Protein AF-A0AA86IWT5-F1 (afdb_monomer_lite)

Foldseek 3Di:
DPPVVVLLVVLVVQCVLQVDDSVCSNVVVGDDFPFDQPVVLQQAQQLVNDGAPRSLLRLQLRCLLVVPVVSVVPSLLVCLVVLSNLSSLLLVPLLDPVNLCVLVDPPADPLSNVLSVLSVVCRVVVHNPVSSVSSVPDDSVSSSSSSVRSSVVSNVVSDDPVVVVLVVVVPADDDDDDDDDDDDDDDDDDDWPDDAQDAQGFPTTDHHAQETERAFQLCVQVDPPSVVNVVVVVQVQQQDPPRPRFDAQLQPRDTRNRNPANYKYWEWEFDDDPPDPTDIDIHIHGPVRDHHFYHYQQRSQVSNVVSVHDDDPVSHDDPDPPPPDQFDAKDWAWADDPPDQTEIEIEGRDFQPRHLSRVLRVCSRVNFHQDQPVPDDFAEDAQWEFEDDPFFTAFIAGHPPGGPDGDPDTHGDDPVNVVSCVVVQKHKYKYFGNPQFPSVVRVVRPSDCVSVNVCSVVSGMTIHIHGYHD

Sequence (470 aa):
MVKRQRKKSRDRRRAENTGVARVTAATGTVHQHPMFDLSVLAGLPYAAGRPVNVGLAERMVAACRAGCERCQETVPLQVVADRPTLAALAGAVYGLSLNAGAVQSPRVSGATRSWVPLAQAARESGDGAVALAAVEALSDEDAAALLDDVLDHWAAAGASADEIAALVRAVLPPEEEPAPGTEKSGGRKEAPEGPRVAQGEAYRPVGGGLIAFPVAWGARELLSTGEIAALVRHAEKSGGPGAPDPLICHLCDGPVDIEREVEVHLGLVLLQPQGEEETLMPVWTHERCGHTRVWSWSQLTEERHRRGLPVSPADLPAQRTVPAEPREGDFYVFTEPPGSPPVFYLQPGTPPEHEWSGWRADHLSAGLPPLDLTREQARALPEWTIASNRDRLRWIARRGTGRWYQPPSPWKPGPAWLAAARRHGSAIFLTAPAGSVPTARLAAGTGDLSPLAAVGRAGLLFGARMTITG

Radius of gyration: 28.11 Å; chains: 1; bounding box: 86×53×73 Å

Organism: NCBI:txid2989713

pLDDT: mean 82.29, std 18.46, range [27.42, 98.5]

Structure (mmCIF, N/CA/C/O backbone):
data_AF-A0AA86IWT5-F1
#
_entry.id   AF-A0AA86IWT5-F1
#
loop_
_atom_site.group_PDB
_atom_site.id
_atom_site.type_symbol
_atom_site.label_atom_id
_atom_site.label_alt_id
_atom_site.label_comp_id
_atom_site.label_asym_id
_atom_site.label_entity_id
_atom_site.label_seq_id
_atom_site.pdbx_PDB_ins_code
_atom_site.Cartn_x
_atom_site.Cartn_y
_atom_site.Cartn_z
_atom_site.occupancy
_atom_site.B_iso_or_equiv
_atom_site.auth_seq_id
_atom_site.auth_comp_id
_atom_site.auth_asym_id
_atom_site.auth_atom_id
_atom_site.pdbx_PDB_model_num
ATOM 1 N N . MET A 1 1 ? -53.362 10.688 -34.155 1.00 54.69 1 MET A N 1
ATOM 2 C CA . MET A 1 1 ? -52.994 9.261 -33.966 1.00 54.69 1 MET A CA 1
ATOM 3 C C . MET A 1 1 ? -51.481 9.000 -33.780 1.00 54.69 1 MET A C 1
ATOM 5 O O . MET A 1 1 ? -51.118 7.989 -33.195 1.00 54.69 1 MET A O 1
ATOM 9 N N . VAL A 1 2 ? -50.584 9.927 -34.149 1.00 58.38 2 VAL A N 1
ATOM 10 C CA . VAL A 1 2 ? -49.110 9.738 -34.139 1.00 58.38 2 VAL A CA 1
ATOM 11 C C . VAL A 1 2 ? -48.457 9.687 -32.734 1.00 58.38 2 VAL A C 1
ATOM 13 O O . VAL A 1 2 ? -47.431 9.032 -32.541 1.00 58.38 2 VAL A O 1
ATOM 16 N N . LYS A 1 3 ? -49.054 10.311 -31.702 1.00 63.16 3 LYS A N 1
ATOM 17 C CA . LYS A 1 3 ? -48.463 10.379 -30.341 1.00 63.16 3 LYS A CA 1
ATOM 18 C C . LYS A 1 3 ? -48.354 9.012 -29.636 1.00 63.16 3 LYS A C 1
ATOM 20 O O . LYS A 1 3 ? -47.379 8.774 -28.925 1.00 63.16 3 LYS A O 1
ATOM 25 N N . ARG A 1 4 ? -49.305 8.090 -29.857 1.00 65.31 4 ARG A N 1
ATOM 26 C CA . ARG A 1 4 ? -49.308 6.760 -29.207 1.00 65.31 4 ARG A CA 1
ATOM 27 C C . ARG A 1 4 ? -48.273 5.799 -29.808 1.00 65.31 4 ARG A C 1
ATOM 29 O O . ARG A 1 4 ? -47.660 5.041 -29.061 1.00 65.31 4 ARG A O 1
ATOM 36 N N . GLN A 1 5 ? -48.004 5.881 -31.115 1.00 69.75 5 GLN A N 1
ATOM 37 C CA . GLN A 1 5 ? -46.952 5.083 -31.764 1.00 69.75 5 GLN A CA 1
ATOM 38 C C . GLN A 1 5 ? -45.547 5.487 -31.293 1.00 69.75 5 GLN A C 1
ATOM 40 O O . GLN A 1 5 ? -44.724 4.616 -31.012 1.00 69.75 5 GLN A O 1
ATOM 45 N N . ARG A 1 6 ? -45.291 6.791 -31.099 1.00 75.38 6 ARG A N 1
ATOM 46 C CA . ARG A 1 6 ? -44.006 7.282 -30.567 1.00 75.38 6 ARG A CA 1
ATOM 47 C C . ARG A 1 6 ? -43.741 6.829 -29.126 1.00 75.38 6 ARG A C 1
ATOM 49 O O . ARG A 1 6 ? -42.610 6.479 -28.810 1.00 75.38 6 ARG A O 1
ATOM 56 N N . LYS A 1 7 ? -44.763 6.792 -28.256 1.00 75.38 7 LYS A N 1
ATOM 57 C CA . LYS A 1 7 ? -44.633 6.247 -26.887 1.00 75.38 7 LYS A CA 1
ATOM 58 C C . LYS A 1 7 ? -44.338 4.742 -26.919 1.00 75.38 7 LYS A C 1
ATOM 60 O O . LYS A 1 7 ? -43.349 4.306 -26.353 1.00 75.38 7 LYS A O 1
ATOM 65 N N . LYS A 1 8 ? -45.101 3.977 -27.705 1.00 76.88 8 LYS A N 1
ATOM 66 C CA . LYS A 1 8 ? -44.929 2.522 -27.853 1.00 76.88 8 LYS A CA 1
ATOM 67 C C . LYS A 1 8 ? -43.547 2.120 -28.401 1.00 76.88 8 LYS A C 1
ATOM 69 O O . LYS A 1 8 ? -43.013 1.097 -27.970 1.00 76.88 8 LYS A O 1
ATOM 74 N N . SER A 1 9 ? -42.994 2.896 -29.338 1.00 78.75 9 SER A N 1
ATOM 75 C CA . SER A 1 9 ? -41.632 2.715 -29.871 1.00 78.75 9 SER A CA 1
ATOM 76 C C . SER A 1 9 ? -40.563 3.067 -28.830 1.00 78.75 9 SER A C 1
ATOM 78 O O . SER A 1 9 ? -39.648 2.281 -28.607 1.00 78.75 9 SER A O 1
ATOM 80 N N . ARG A 1 10 ? -40.730 4.183 -28.108 1.00 76.12 10 ARG A N 1
ATOM 81 C CA . ARG A 1 10 ? -39.820 4.587 -27.026 1.00 76.12 10 ARG A CA 1
ATOM 82 C C . ARG A 1 10 ? -39.779 3.572 -25.890 1.00 76.12 10 ARG A C 1
ATOM 84 O O . ARG A 1 10 ? -38.694 3.216 -25.462 1.00 76.12 10 ARG A O 1
ATOM 91 N N . ASP A 1 11 ? -40.930 3.072 -25.451 1.00 73.06 11 ASP A N 1
ATOM 92 C CA . ASP A 1 11 ? -41.011 2.089 -24.365 1.00 73.06 11 ASP A CA 1
ATOM 93 C C . ASP A 1 11 ? -40.419 0.738 -24.793 1.00 73.06 11 ASP A C 1
ATOM 95 O O . ASP A 1 11 ? -39.813 0.048 -23.983 1.00 73.06 11 ASP A O 1
ATOM 99 N N . ARG A 1 12 ? -40.545 0.378 -26.082 1.00 73.62 12 ARG A N 1
ATOM 100 C CA . ARG A 1 12 ? -39.883 -0.801 -26.660 1.00 73.62 12 ARG A CA 1
ATOM 101 C C . ARG A 1 12 ? -38.366 -0.632 -26.666 1.00 73.62 12 ARG A C 1
ATOM 103 O O . ARG A 1 12 ? -37.680 -1.484 -26.127 1.00 73.62 12 ARG A O 1
ATOM 110 N N . ARG A 1 13 ? -37.867 0.486 -27.196 1.00 70.19 13 ARG A N 1
ATOM 111 C CA . ARG A 1 13 ? -36.430 0.789 -27.230 1.00 70.19 13 ARG A CA 1
ATOM 112 C C . ARG A 1 13 ? -35.849 0.902 -25.818 1.00 70.19 13 ARG A C 1
ATOM 114 O O . ARG A 1 13 ? -34.734 0.476 -25.569 1.00 70.19 13 ARG A O 1
ATOM 121 N N . ARG A 1 14 ? -36.629 1.430 -24.867 1.00 65.31 14 ARG A N 1
ATOM 122 C CA . ARG A 1 14 ? -36.260 1.489 -23.448 1.00 65.31 14 ARG A CA 1
ATOM 123 C C . ARG A 1 14 ? -36.174 0.092 -22.844 1.00 65.31 14 ARG A C 1
ATOM 125 O O . ARG A 1 14 ? -35.175 -0.192 -22.205 1.00 65.31 14 ARG A O 1
ATOM 132 N N . ALA A 1 15 ? -37.166 -0.768 -23.072 1.00 65.94 15 ALA A N 1
ATOM 133 C CA . ALA A 1 15 ? -37.150 -2.161 -22.625 1.00 65.94 15 ALA A CA 1
ATOM 134 C C . ALA A 1 15 ? -35.976 -2.951 -23.232 1.00 65.94 15 ALA A C 1
ATOM 136 O O . ALA A 1 15 ? -35.272 -3.634 -22.504 1.00 65.94 15 ALA A O 1
ATOM 137 N N . GLU A 1 16 ? -35.705 -2.790 -24.530 1.00 65.50 16 GLU A N 1
ATOM 138 C CA . GLU A 1 16 ? -34.568 -3.422 -25.220 1.00 65.50 16 GLU A CA 1
ATOM 139 C C . GLU A 1 16 ? -33.221 -2.953 -24.639 1.00 65.50 16 GLU A C 1
ATOM 141 O O . GLU A 1 16 ? -32.359 -3.776 -24.345 1.00 65.50 16 GLU A O 1
ATOM 146 N N . ASN A 1 17 ? -33.068 -1.652 -24.370 1.00 57.06 17 ASN A N 1
ATOM 147 C CA . ASN A 1 17 ? -31.839 -1.103 -23.789 1.00 57.06 17 ASN A CA 1
ATOM 148 C C . ASN A 1 17 ? -31.625 -1.505 -22.320 1.00 57.06 17 ASN A C 1
ATOM 150 O O . ASN A 1 17 ? -30.495 -1.529 -21.847 1.00 57.06 17 ASN A O 1
ATOM 154 N N . THR A 1 18 ? -32.698 -1.782 -21.578 1.00 56.25 18 THR A N 1
ATOM 155 C CA . THR A 1 18 ? -32.642 -1.981 -20.116 1.00 56.25 18 THR A CA 1
ATOM 156 C C . THR A 1 18 ? -32.925 -3.421 -19.693 1.00 56.25 18 THR A C 1
ATOM 158 O O . THR A 1 18 ? -32.783 -3.744 -18.521 1.00 56.25 18 THR A O 1
ATOM 161 N N . GLY A 1 19 ? -33.307 -4.297 -20.627 1.00 52.81 19 GLY A N 1
ATOM 162 C CA . GLY A 1 19 ? -33.597 -5.711 -20.378 1.00 52.81 19 GLY A CA 1
ATOM 163 C C . GLY A 1 19 ? -34.871 -5.982 -19.567 1.00 52.81 19 GLY A C 1
ATOM 164 O O . GLY A 1 19 ? -35.177 -7.140 -19.297 1.00 52.81 19 GLY A O 1
ATOM 165 N N . VAL A 1 20 ? -35.635 -4.955 -19.171 1.00 56.66 20 VAL A N 1
ATOM 166 C CA . VAL A 1 20 ? -36.858 -5.141 -18.377 1.00 56.66 20 VAL A CA 1
ATOM 167 C C . VAL A 1 20 ? -38.084 -5.403 -19.247 1.00 56.66 20 VAL A C 1
ATOM 169 O O . VAL A 1 20 ? -38.200 -4.923 -20.378 1.00 56.66 20 VAL A O 1
ATOM 172 N N . ALA A 1 21 ? -39.066 -6.109 -18.681 1.00 61.31 21 ALA A N 1
ATOM 173 C CA . ALA A 1 21 ? -40.366 -6.288 -19.310 1.00 61.31 21 ALA A CA 1
ATOM 174 C C . ALA A 1 21 ? -40.973 -4.930 -19.713 1.00 61.31 21 ALA A C 1
ATOM 176 O O . ALA A 1 21 ? -40.922 -3.943 -18.975 1.00 61.31 21 ALA A O 1
ATOM 177 N N . ARG A 1 22 ? -41.608 -4.883 -20.889 1.00 63.19 22 ARG A N 1
ATOM 178 C CA . ARG A 1 22 ? -42.185 -3.654 -21.468 1.00 63.19 22 ARG A CA 1
ATOM 179 C C . ARG A 1 22 ? -43.155 -2.928 -20.528 1.00 63.19 22 ARG A C 1
ATOM 181 O O . ARG A 1 22 ? -43.292 -1.711 -20.612 1.00 63.19 22 ARG A O 1
ATOM 188 N N . VAL A 1 23 ? -43.826 -3.672 -19.648 1.00 57.09 23 VAL A N 1
ATOM 189 C CA . VAL A 1 23 ? -44.743 -3.132 -18.635 1.00 57.09 23 VAL A CA 1
ATOM 190 C C . VAL A 1 23 ? -43.974 -2.303 -17.600 1.00 57.09 23 VAL A C 1
ATOM 192 O O . VAL A 1 23 ? -44.350 -1.164 -17.345 1.00 57.09 23 VAL A O 1
ATOM 195 N N . THR A 1 24 ? -42.839 -2.803 -17.111 1.00 57.03 24 THR A N 1
ATOM 196 C CA . THR A 1 24 ? -41.930 -2.107 -16.184 1.00 57.03 24 THR A CA 1
ATOM 197 C C . THR A 1 24 ? -41.266 -0.886 -16.832 1.00 57.03 24 THR A C 1
ATOM 199 O O . THR A 1 24 ? -41.076 0.154 -16.202 1.00 57.03 24 THR A O 1
ATOM 202 N N . ALA A 1 25 ? -40.971 -0.964 -18.135 1.00 59.81 25 ALA A N 1
ATOM 203 C CA . ALA A 1 25 ? -40.488 0.187 -18.900 1.00 59.81 25 ALA A CA 1
ATOM 204 C C . ALA A 1 25 ? -41.540 1.306 -19.022 1.00 59.81 25 ALA A C 1
ATOM 206 O O . ALA A 1 25 ? -41.188 2.489 -19.040 1.00 59.81 25 ALA A O 1
ATOM 207 N N . ALA A 1 26 ? -42.825 0.939 -19.078 1.00 60.75 26 ALA A N 1
ATOM 208 C CA . ALA A 1 26 ? -43.942 1.872 -19.184 1.00 60.75 26 ALA A CA 1
ATOM 209 C C . ALA A 1 26 ? -44.322 2.530 -17.843 1.00 60.75 26 ALA A C 1
ATOM 211 O O . ALA A 1 26 ? -44.845 3.646 -17.861 1.00 60.75 26 ALA A O 1
ATOM 212 N N . THR A 1 27 ? -44.043 1.880 -16.704 1.00 64.06 27 THR A N 1
ATOM 213 C CA . THR A 1 27 ? -44.271 2.421 -15.347 1.00 64.06 27 THR A CA 1
ATOM 214 C C . THR A 1 27 ? -43.161 3.357 -14.868 1.00 64.06 27 THR A C 1
ATOM 216 O O . THR A 1 27 ? -43.331 4.030 -13.858 1.00 64.06 27 THR A O 1
ATOM 219 N N . GLY A 1 28 ? -42.037 3.445 -15.590 1.00 56.34 28 GLY A N 1
ATOM 220 C CA . GLY A 1 28 ? -40.934 4.355 -15.260 1.00 56.34 28 GLY A CA 1
ATOM 221 C C . GLY A 1 28 ? -40.029 3.879 -14.120 1.00 56.34 28 GLY A C 1
ATOM 222 O O . GLY A 1 28 ? -39.106 4.594 -13.754 1.00 56.34 28 GLY A O 1
ATOM 223 N N . THR A 1 29 ? -40.233 2.665 -13.610 1.00 65.12 29 THR A N 1
ATOM 224 C CA . THR A 1 29 ? -39.441 2.046 -12.533 1.00 65.12 29 THR A CA 1
ATOM 225 C C . THR A 1 29 ? -38.217 1.310 -13.082 1.00 65.12 29 THR A C 1
ATOM 227 O O . THR A 1 29 ? -37.918 0.191 -12.670 1.00 65.12 29 THR A O 1
ATOM 230 N N . VAL A 1 30 ? -37.558 1.883 -14.090 1.00 70.12 30 VAL A N 1
ATOM 231 C CA . VAL A 1 30 ? -36.393 1.263 -14.725 1.00 70.12 30 VAL A CA 1
ATOM 232 C C . VAL A 1 30 ? -35.143 1.762 -14.032 1.00 70.12 30 VAL A C 1
ATOM 234 O O . VAL A 1 30 ? -34.878 2.963 -14.042 1.00 70.12 30 VAL A O 1
ATOM 237 N N . HIS A 1 31 ? -34.392 0.841 -13.439 1.00 79.25 31 HIS A N 1
ATOM 238 C CA . HIS A 1 31 ? -33.106 1.161 -12.841 1.00 79.25 31 HIS A CA 1
ATOM 239 C C . HIS A 1 31 ? -32.127 1.521 -13.966 1.00 79.25 31 HIS A C 1
ATOM 241 O O . HIS A 1 31 ? -32.122 0.894 -15.027 1.00 79.25 31 HIS A O 1
ATOM 247 N N . GLN A 1 32 ? -31.353 2.583 -13.763 1.00 80.31 32 GLN A N 1
ATOM 248 C CA . GLN A 1 32 ? -30.337 3.035 -14.705 1.00 80.31 32 GLN A CA 1
ATOM 249 C C . GLN A 1 32 ? -29.001 3.063 -13.978 1.00 80.31 32 GLN A C 1
ATOM 251 O O . GLN A 1 32 ? -28.896 3.628 -12.891 1.00 80.31 32 GLN A O 1
ATOM 256 N N . HIS A 1 33 ? -28.000 2.447 -14.593 1.00 82.81 33 HIS A N 1
ATOM 257 C CA . HIS A 1 33 ? -26.637 2.385 -14.085 1.00 82.81 33 HIS A CA 1
ATOM 258 C C . HIS A 1 33 ? -25.700 2.972 -15.145 1.00 82.81 33 HIS A C 1
ATOM 260 O O . HIS A 1 33 ? -26.023 2.885 -16.337 1.00 82.81 33 HIS A O 1
ATOM 266 N N . PRO A 1 34 ? -24.568 3.578 -14.751 1.00 79.06 34 PRO A N 1
ATOM 267 C CA . PRO A 1 34 ? -23.501 3.897 -15.689 1.00 79.06 34 PRO A CA 1
ATOM 268 C C . PRO A 1 34 ? -23.099 2.625 -16.441 1.00 79.06 34 PRO A C 1
ATOM 270 O O . PRO A 1 34 ? -22.693 1.640 -15.826 1.00 79.06 34 PRO A O 1
ATOM 273 N N . MET A 1 35 ? -23.293 2.627 -17.759 1.00 77.62 35 MET A N 1
ATOM 274 C CA . MET A 1 35 ? -22.941 1.494 -18.610 1.00 77.62 35 MET A CA 1
ATOM 275 C C . MET A 1 35 ? -21.447 1.552 -18.918 1.00 77.62 35 MET A C 1
ATOM 277 O O . MET A 1 35 ? -20.908 2.630 -19.170 1.00 77.62 35 MET A O 1
ATOM 281 N N . PHE A 1 36 ? -20.799 0.394 -18.907 1.00 75.69 36 PHE A N 1
ATOM 282 C CA . PHE A 1 36 ? -19.408 0.236 -19.314 1.00 75.69 36 PHE A CA 1
ATOM 283 C C . PHE A 1 36 ? -19.394 -0.352 -20.715 1.00 75.69 36 PHE A C 1
ATOM 285 O O . PHE A 1 36 ? -20.187 -1.247 -20.980 1.00 75.69 36 PHE A O 1
ATOM 292 N N . ASP A 1 37 ? -18.519 0.138 -21.588 1.00 82.56 37 ASP A N 1
ATOM 293 C CA . ASP A 1 37 ? -18.347 -0.457 -22.911 1.00 82.56 37 ASP A CA 1
ATOM 294 C C . ASP A 1 37 ? -17.632 -1.805 -22.764 1.00 82.56 37 ASP A C 1
ATOM 296 O O . ASP A 1 37 ? -16.455 -1.859 -22.399 1.00 82.56 37 ASP A O 1
ATOM 300 N N . LEU A 1 38 ? -18.361 -2.893 -23.017 1.00 88.75 38 LEU A N 1
ATOM 301 C CA . LEU A 1 38 ? -17.824 -4.257 -23.015 1.00 88.75 38 LEU A CA 1
ATOM 302 C C . LEU A 1 38 ? -17.800 -4.864 -24.422 1.00 88.75 38 LEU A C 1
ATOM 304 O O . LEU A 1 38 ? -17.775 -6.087 -24.576 1.00 88.75 38 LEU A O 1
ATOM 308 N N . SER A 1 39 ? -17.783 -4.032 -25.466 1.00 87.94 39 SER A N 1
ATOM 309 C CA . SER A 1 39 ? -17.721 -4.483 -26.863 1.00 87.94 39 SER A CA 1
ATOM 310 C C . SER A 1 39 ? -16.520 -5.386 -27.156 1.00 87.94 39 SER A C 1
ATOM 312 O O . SER A 1 39 ? -16.627 -6.292 -27.984 1.00 87.94 39 SER A O 1
ATOM 314 N N . VAL A 1 40 ? -15.418 -5.226 -26.411 1.00 82.88 40 VAL A N 1
ATOM 315 C CA . VAL A 1 40 ? -14.232 -6.094 -26.488 1.00 82.88 40 VAL A CA 1
ATOM 316 C C . VAL A 1 40 ? -14.557 -7.575 -26.264 1.00 82.88 40 VAL A C 1
ATOM 318 O O . VAL A 1 40 ? -13.903 -8.430 -26.859 1.00 82.88 40 VAL A O 1
ATOM 321 N N . LEU A 1 41 ? -15.595 -7.901 -25.480 1.00 90.50 41 LEU A N 1
ATOM 322 C CA . LEU A 1 41 ? -15.977 -9.286 -25.185 1.00 90.50 41 LEU A CA 1
ATOM 323 C C . LEU A 1 41 ? -16.341 -10.083 -26.443 1.00 90.50 41 LEU A C 1
ATOM 325 O O . LEU A 1 41 ? -16.098 -11.285 -26.487 1.00 90.50 41 LEU A O 1
ATOM 329 N N . ALA A 1 42 ? -16.880 -9.425 -27.473 1.00 90.56 42 ALA A N 1
ATOM 330 C CA . ALA A 1 42 ? -17.246 -10.081 -28.726 1.00 90.56 42 ALA A CA 1
ATOM 331 C C . ALA A 1 42 ? -16.030 -10.556 -29.543 1.00 90.56 42 ALA A C 1
ATOM 333 O O . ALA A 1 42 ? -16.179 -11.429 -30.394 1.00 90.56 42 ALA A O 1
ATOM 334 N N . GLY A 1 43 ? -14.846 -9.983 -29.300 1.00 81.19 43 GLY A N 1
ATOM 335 C CA . GLY A 1 43 ? -13.600 -10.338 -29.987 1.00 81.19 43 GLY A CA 1
ATOM 336 C C . GLY A 1 43 ? -12.722 -11.335 -29.230 1.00 81.19 43 GLY A C 1
ATOM 337 O O . GLY A 1 43 ? -11.676 -11.727 -29.739 1.00 81.19 43 GLY A O 1
ATOM 338 N N . LEU A 1 44 ? -13.109 -11.730 -28.014 1.00 90.69 44 LEU A N 1
ATOM 339 C CA . LEU A 1 44 ? -12.336 -12.669 -27.205 1.00 90.69 44 LEU A CA 1
ATOM 340 C C . LEU A 1 44 ? -12.554 -14.117 -27.677 1.00 90.69 44 LEU A C 1
ATOM 342 O O . LEU A 1 44 ? -13.665 -14.475 -28.077 1.00 90.69 44 LEU A O 1
ATOM 346 N N . PRO A 1 45 ? -11.534 -14.994 -27.578 1.00 93.88 45 PRO A N 1
ATOM 347 C CA . PRO A 1 45 ? -11.617 -16.347 -28.129 1.00 93.88 45 PRO A CA 1
ATOM 348 C C . PRO A 1 45 ? -12.623 -17.236 -27.385 1.00 93.88 45 PRO A C 1
ATOM 350 O O . PRO A 1 45 ? -13.072 -18.241 -27.926 1.00 93.88 45 PRO A O 1
ATOM 353 N N . TYR A 1 46 ? -13.016 -16.862 -26.165 1.00 95.94 46 TYR A N 1
ATOM 354 C CA . TYR A 1 46 ? -13.777 -17.697 -25.229 1.00 95.94 46 TYR A CA 1
ATOM 355 C C . TYR A 1 46 ? -15.198 -18.046 -25.679 1.00 95.94 46 TYR A C 1
ATOM 357 O O . TYR A 1 46 ? -15.775 -18.988 -25.152 1.00 95.94 46 TYR A O 1
ATOM 365 N N . ALA A 1 47 ? -15.761 -17.310 -26.640 1.00 95.62 47 ALA A N 1
ATOM 366 C CA . ALA A 1 47 ? -17.048 -17.640 -27.250 1.00 95.62 47 ALA A CA 1
ATOM 367 C C . ALA A 1 47 ? -16.908 -18.504 -28.518 1.00 95.62 47 ALA A C 1
ATOM 369 O O . ALA A 1 47 ? -17.915 -18.818 -29.144 1.00 95.62 47 ALA A O 1
ATOM 370 N N . ALA A 1 48 ? -15.687 -18.879 -28.921 1.00 95.81 48 ALA A N 1
ATOM 371 C CA . ALA A 1 48 ? -15.394 -19.725 -30.084 1.00 95.81 48 ALA A CA 1
ATOM 372 C C . ALA A 1 48 ? -16.141 -19.304 -31.371 1.00 95.81 48 ALA A C 1
ATOM 374 O O . ALA A 1 48 ? -16.696 -20.129 -32.095 1.00 95.81 48 ALA A O 1
ATOM 375 N N . GLY A 1 49 ? -16.223 -17.993 -31.627 1.00 92.88 49 GLY A N 1
ATOM 376 C CA . GLY A 1 49 ? -16.939 -17.423 -32.776 1.00 92.88 49 GLY A CA 1
ATOM 377 C C . GLY A 1 49 ? -18.469 -17.384 -32.649 1.00 92.88 49 GLY A C 1
ATOM 378 O O . GLY A 1 49 ? -19.140 -16.885 -33.555 1.00 92.88 49 GLY A O 1
ATOM 379 N N . ARG A 1 50 ? -19.048 -17.868 -31.540 1.00 97.50 50 ARG A N 1
ATOM 380 C CA . ARG A 1 50 ? -20.475 -17.699 -31.231 1.00 97.50 50 ARG A CA 1
ATOM 381 C C . ARG A 1 50 ? -20.778 -16.243 -30.845 1.00 97.50 50 ARG A C 1
ATOM 383 O O . ARG A 1 50 ? -19.931 -15.571 -30.257 1.00 97.50 50 ARG A O 1
ATOM 390 N N . PRO A 1 51 ? -21.992 -15.746 -31.143 1.00 97.06 51 PRO A N 1
ATOM 391 C CA . PRO A 1 51 ? -22.369 -14.379 -30.804 1.00 97.06 51 PRO A CA 1
ATOM 392 C C . PRO A 1 51 ? -22.413 -14.174 -29.284 1.00 97.06 51 PRO A C 1
ATOM 394 O O . PRO A 1 51 ? -23.090 -14.916 -28.577 1.00 97.06 51 PRO A O 1
ATOM 397 N N . VAL A 1 52 ? -21.723 -13.133 -28.812 1.00 97.06 52 VAL A N 1
ATOM 398 C CA . VAL A 1 52 ? -21.744 -12.662 -27.420 1.00 97.06 52 VAL A CA 1
ATOM 399 C C . VAL A 1 52 ? -22.780 -11.552 -27.275 1.00 97.06 52 VAL A C 1
ATOM 401 O O . VAL A 1 52 ? -22.773 -10.573 -28.028 1.00 97.06 52 VAL A O 1
ATOM 404 N N . ASN A 1 53 ? -23.659 -11.661 -26.282 1.00 97.56 53 ASN A N 1
ATOM 405 C CA . ASN A 1 53 ? -24.648 -10.639 -25.969 1.00 97.56 53 ASN A CA 1
ATOM 406 C C . ASN A 1 53 ? -24.025 -9.532 -25.109 1.00 97.56 53 ASN A C 1
ATOM 408 O O . ASN A 1 53 ? -24.213 -9.469 -23.894 1.00 97.56 53 ASN A O 1
ATOM 412 N N . VAL A 1 54 ? -23.280 -8.636 -25.758 1.00 93.25 54 VAL A N 1
ATOM 413 C CA . VAL A 1 54 ? -22.561 -7.535 -25.093 1.00 93.25 54 VAL A CA 1
ATOM 414 C C . VAL A 1 54 ? -23.501 -6.692 -24.230 1.00 93.25 54 VAL A C 1
ATOM 416 O O . VAL A 1 54 ? -23.227 -6.482 -23.056 1.00 93.25 54 VAL A O 1
ATOM 419 N N . GLY A 1 55 ? -24.668 -6.296 -24.747 1.00 92.50 55 GLY A N 1
ATOM 420 C CA . GLY A 1 55 ? -25.614 -5.482 -23.976 1.00 92.50 55 GLY A CA 1
ATOM 421 C C . GLY A 1 55 ? -26.144 -6.178 -22.714 1.00 92.50 55 GLY A C 1
ATOM 422 O O . GLY A 1 55 ? -26.511 -5.507 -21.750 1.00 92.50 55 GLY A O 1
ATOM 423 N N . LEU A 1 56 ? -26.192 -7.514 -22.690 1.00 94.56 56 LEU A N 1
ATOM 424 C CA . LEU A 1 56 ? -26.513 -8.279 -21.485 1.00 94.56 56 LEU A CA 1
ATOM 425 C C . LEU A 1 56 ? -25.346 -8.280 -20.487 1.00 94.56 56 LEU A C 1
ATOM 427 O O . LEU A 1 56 ? -25.576 -8.026 -19.304 1.00 94.56 56 LEU A O 1
ATOM 431 N N . ALA A 1 57 ? -24.117 -8.489 -20.962 1.00 95.06 57 ALA A N 1
ATOM 432 C CA . ALA A 1 57 ? -22.911 -8.423 -20.139 1.00 95.06 57 ALA A CA 1
ATOM 433 C C . ALA A 1 57 ? -22.723 -7.043 -19.482 1.00 95.06 57 ALA A C 1
ATOM 435 O O . ALA A 1 57 ? -22.495 -6.958 -18.276 1.00 95.06 57 ALA A O 1
ATOM 436 N N . GLU A 1 58 ? -22.898 -5.957 -20.242 1.00 93.00 58 GLU A N 1
ATOM 437 C CA . GLU A 1 58 ? -22.763 -4.585 -19.737 1.00 93.00 58 GLU A CA 1
ATOM 438 C C . GLU A 1 58 ? -23.760 -4.291 -18.618 1.00 93.00 58 GLU A C 1
ATOM 440 O O . GLU A 1 58 ? -23.392 -3.729 -17.587 1.00 93.00 58 GLU A O 1
ATOM 445 N N . ARG A 1 59 ? -25.023 -4.712 -18.786 1.00 92.81 59 ARG A N 1
ATOM 446 C CA . ARG A 1 59 ? -26.045 -4.549 -17.744 1.00 92.81 59 ARG A CA 1
ATOM 447 C C . ARG A 1 59 ? -25.677 -5.309 -16.479 1.00 92.81 59 ARG A C 1
ATOM 449 O O . ARG A 1 59 ? -25.904 -4.785 -15.391 1.00 92.81 59 ARG A O 1
ATOM 456 N N . MET A 1 60 ? -25.120 -6.512 -16.616 1.00 94.44 60 MET A N 1
ATOM 457 C CA . MET A 1 60 ? -24.717 -7.322 -15.471 1.00 94.44 60 MET A CA 1
ATOM 458 C C . MET A 1 60 ? -23.584 -6.654 -14.688 1.00 94.44 60 MET A C 1
ATOM 460 O O . MET A 1 60 ? -23.714 -6.431 -13.486 1.00 94.44 60 MET A O 1
ATOM 464 N N . VAL A 1 61 ? -22.509 -6.257 -15.373 1.00 93.69 61 VAL A N 1
ATOM 465 C CA . VAL A 1 61 ? -21.362 -5.584 -14.741 1.00 93.69 61 VAL A CA 1
ATOM 466 C C . VAL A 1 61 ? -21.771 -4.234 -14.143 1.00 93.69 61 VAL A C 1
ATOM 468 O O . VAL A 1 61 ? -21.375 -3.911 -13.023 1.00 93.69 61 VAL A O 1
ATOM 471 N N . ALA A 1 62 ? -22.615 -3.461 -14.833 1.00 89.44 62 ALA A N 1
ATOM 472 C CA . ALA A 1 62 ? -23.118 -2.187 -14.325 1.00 89.44 62 ALA A CA 1
ATOM 473 C C . ALA A 1 62 ? -23.992 -2.358 -13.070 1.00 89.44 62 ALA A C 1
ATOM 475 O O . ALA A 1 62 ? -23.838 -1.609 -12.106 1.00 89.44 62 ALA A O 1
ATOM 476 N N . ALA A 1 63 ? -24.878 -3.360 -13.048 1.00 91.19 63 ALA A N 1
ATOM 477 C CA . ALA A 1 63 ? -25.693 -3.691 -11.878 1.00 91.19 63 ALA A CA 1
ATOM 478 C C . ALA A 1 63 ? -24.848 -4.183 -10.693 1.00 91.19 63 ALA A C 1
ATOM 480 O O . ALA A 1 63 ? -25.126 -3.821 -9.546 1.00 91.19 63 ALA A O 1
ATOM 481 N N . CYS A 1 64 ? -23.818 -4.984 -10.974 1.00 92.94 64 CYS A N 1
ATOM 482 C CA . CYS A 1 64 ? -22.849 -5.462 -9.994 1.00 92.94 64 CYS A CA 1
ATOM 483 C C . CYS A 1 64 ? -22.117 -4.286 -9.327 1.00 92.94 64 CYS A C 1
ATOM 485 O O . CYS A 1 64 ? -22.222 -4.098 -8.117 1.00 92.94 64 CYS A O 1
ATOM 487 N N . ARG A 1 65 ? -21.493 -3.406 -10.120 1.00 86.50 65 ARG A N 1
ATOM 488 C CA . ARG A 1 65 ? -20.757 -2.230 -9.617 1.00 86.50 65 ARG A CA 1
ATOM 489 C C . ARG A 1 65 ? -21.630 -1.218 -8.887 1.00 86.50 65 ARG A C 1
ATOM 491 O O . ARG A 1 65 ? -21.182 -0.593 -7.934 1.00 86.50 65 ARG A O 1
ATOM 498 N N . ALA A 1 66 ? -22.874 -1.049 -9.325 1.00 87.31 66 ALA A N 1
ATOM 499 C CA . ALA A 1 66 ? -23.824 -0.170 -8.654 1.00 87.31 66 ALA A CA 1
ATOM 500 C C . ALA A 1 66 ? -24.388 -0.764 -7.349 1.00 87.31 66 ALA A C 1
ATOM 502 O O . ALA A 1 66 ? -25.196 -0.099 -6.703 1.00 87.31 66 ALA A O 1
ATOM 503 N N . GLY A 1 67 ? -24.041 -2.009 -6.990 1.00 87.44 67 GLY A N 1
ATOM 504 C CA . GLY A 1 67 ? -24.612 -2.699 -5.831 1.00 87.44 67 GLY A CA 1
ATOM 505 C C . GLY A 1 67 ? -26.133 -2.867 -5.928 1.00 87.44 67 GLY A C 1
ATOM 506 O O . GLY A 1 67 ? -26.831 -2.822 -4.919 1.00 87.44 67 GLY A O 1
ATOM 507 N N . CYS A 1 68 ? -26.687 -2.970 -7.142 1.00 92.38 68 CYS A N 1
ATOM 508 C CA . CYS A 1 68 ? -28.132 -2.953 -7.336 1.00 92.38 68 CYS A CA 1
ATOM 509 C C . CYS A 1 68 ? -28.753 -4.347 -7.180 1.00 92.38 68 CYS A C 1
ATOM 511 O O . CYS A 1 68 ? -28.924 -5.063 -8.168 1.00 92.38 68 CYS A O 1
ATOM 513 N N . GLU A 1 69 ? -29.162 -4.680 -5.954 1.00 87.50 69 GLU A N 1
ATOM 514 C CA . GLU A 1 69 ? -29.746 -5.977 -5.566 1.00 87.50 69 GLU A CA 1
ATOM 515 C C . GLU A 1 69 ? -30.822 -6.466 -6.550 1.00 87.50 69 GLU A C 1
ATOM 517 O O . GLU A 1 69 ? -30.710 -7.543 -7.124 1.00 87.50 69 GLU A O 1
ATOM 522 N N . ARG A 1 70 ? -31.810 -5.625 -6.876 1.00 86.50 70 ARG A N 1
ATOM 523 C CA . ARG A 1 70 ? -32.911 -6.001 -7.783 1.00 86.50 70 ARG A CA 1
ATOM 524 C C . ARG A 1 70 ? -32.457 -6.388 -9.199 1.00 86.50 70 ARG A C 1
ATOM 526 O O . ARG A 1 70 ? -33.072 -7.231 -9.853 1.00 86.50 70 ARG A O 1
ATOM 533 N N . CYS A 1 71 ? -31.417 -5.736 -9.715 1.00 89.56 71 CYS A N 1
ATOM 534 C CA . CYS A 1 71 ? -30.854 -6.083 -11.021 1.00 89.56 71 CYS A CA 1
ATOM 535 C C . CYS A 1 71 ? -29.985 -7.346 -10.914 1.00 89.56 71 CYS A C 1
ATOM 537 O O . CYS A 1 71 ? -30.024 -8.185 -11.814 1.00 89.56 71 CYS A O 1
ATOM 539 N N . GLN A 1 72 ? -29.274 -7.516 -9.797 1.00 88.75 72 GLN A N 1
ATOM 540 C CA . GLN A 1 72 ? -28.509 -8.724 -9.485 1.00 88.75 72 GLN A CA 1
ATOM 541 C C . GLN A 1 72 ? -29.402 -9.948 -9.205 1.00 88.75 72 GLN A C 1
ATOM 543 O O . GLN A 1 72 ? -28.948 -11.066 -9.360 1.00 88.75 72 GLN A O 1
ATOM 548 N N . GLU A 1 73 ? -30.692 -9.791 -8.912 1.00 87.25 73 GLU A N 1
ATOM 549 C CA . GLU A 1 73 ? -31.620 -10.934 -8.820 1.00 87.25 73 GLU A CA 1
ATOM 550 C C . GLU A 1 73 ? -32.038 -11.493 -10.191 1.00 87.25 73 GLU A C 1
ATOM 552 O O . GLU A 1 73 ? -32.380 -12.666 -10.322 1.00 87.25 73 GLU A O 1
ATOM 557 N N . THR A 1 74 ? -32.075 -10.650 -11.229 1.00 88.62 74 THR A N 1
ATOM 558 C CA . THR A 1 74 ? -32.780 -10.973 -12.487 1.00 88.62 74 THR A CA 1
ATOM 559 C C . THR A 1 74 ? -31.872 -11.085 -13.705 1.00 88.62 74 THR A C 1
ATOM 561 O O . THR A 1 74 ? -32.188 -11.828 -14.639 1.00 88.62 74 THR A O 1
ATOM 564 N N . VAL A 1 75 ? -30.759 -10.351 -13.73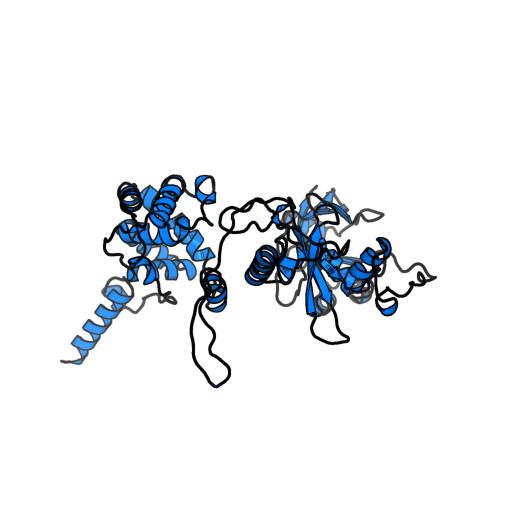0 1.00 93.19 75 VAL A N 1
ATOM 565 C CA . VAL A 1 75 ? -29.812 -10.352 -14.851 1.00 93.19 75 VAL A CA 1
ATOM 566 C C . VAL A 1 75 ? -28.879 -11.574 -14.835 1.00 93.19 75 VAL A C 1
ATOM 568 O O . VAL A 1 75 ? -28.688 -12.131 -15.920 1.00 93.19 75 VAL A O 1
ATOM 571 N N . PRO A 1 76 ? -28.371 -12.079 -13.685 1.00 95.19 76 PRO A N 1
ATOM 572 C CA . PRO A 1 76 ? -27.517 -13.270 -13.673 1.00 95.19 76 PRO A CA 1
ATOM 573 C C . PRO A 1 76 ? -28.150 -14.486 -14.332 1.00 95.19 76 PRO A C 1
ATOM 575 O O . PRO A 1 76 ? -27.500 -15.146 -15.130 1.00 95.19 76 PRO A O 1
ATOM 578 N N . LEU A 1 77 ? -29.446 -14.724 -14.105 1.00 94.88 77 LEU A N 1
ATOM 579 C CA . LEU A 1 77 ? -30.175 -15.841 -14.715 1.00 94.88 77 LEU A CA 1
ATOM 580 C C . LEU A 1 77 ? -30.117 -15.810 -16.251 1.00 94.88 77 LEU A C 1
ATOM 582 O O . LEU A 1 77 ? -30.016 -16.848 -16.900 1.00 94.88 77 LEU A O 1
ATOM 586 N N . GLN A 1 78 ? -30.153 -14.612 -16.840 1.00 96.44 78 GLN A N 1
ATOM 587 C CA . GLN A 1 78 ? -30.043 -14.438 -18.289 1.00 96.44 78 GLN A CA 1
ATOM 588 C C . GLN A 1 78 ? -28.608 -14.668 -18.773 1.00 96.44 78 GLN A C 1
ATOM 590 O O . GLN A 1 78 ? -28.421 -15.275 -19.822 1.00 96.44 78 GLN A O 1
ATOM 595 N N . VAL A 1 79 ? -27.605 -14.201 -18.020 1.00 97.19 79 VAL A N 1
ATOM 596 C CA . VAL A 1 79 ? -26.182 -14.406 -18.350 1.00 97.19 79 VAL A CA 1
ATOM 597 C C . VAL A 1 79 ? -25.806 -15.882 -18.241 1.00 97.19 79 VAL A C 1
ATOM 599 O O . VAL A 1 79 ? -25.147 -16.403 -19.131 1.00 97.19 79 VAL A O 1
ATOM 602 N N . VAL A 1 80 ? -26.271 -16.572 -17.198 1.00 97.81 80 VAL A N 1
ATOM 603 C CA . VAL A 1 80 ? -26.081 -18.015 -17.012 1.00 97.81 80 VAL A CA 1
ATOM 604 C C . VAL A 1 80 ? -26.678 -18.779 -18.194 1.00 97.81 80 VAL A C 1
ATOM 606 O O . VAL A 1 80 ? -26.003 -19.636 -18.759 1.00 97.81 80 VAL A O 1
ATOM 609 N N . ALA A 1 81 ? -27.893 -18.439 -18.634 1.00 97.44 81 ALA A N 1
ATOM 610 C CA . ALA A 1 81 ? -28.515 -19.072 -19.800 1.00 97.44 81 ALA A CA 1
ATOM 611 C C . ALA A 1 81 ? -27.763 -18.796 -21.122 1.00 97.44 81 ALA A C 1
ATOM 613 O O . ALA A 1 81 ? -27.757 -19.634 -22.026 1.00 97.44 81 ALA A O 1
ATOM 614 N N . ASP A 1 82 ? -27.108 -17.640 -21.245 1.00 98.06 82 ASP A N 1
ATOM 615 C CA . ASP A 1 82 ? -26.299 -17.246 -22.402 1.00 98.06 82 ASP A CA 1
ATOM 616 C C . ASP A 1 82 ? -24.828 -17.671 -22.208 1.00 98.06 82 ASP A C 1
ATOM 618 O O . ASP A 1 82 ? -23.940 -16.863 -21.928 1.00 98.06 82 ASP A O 1
ATOM 622 N N . ARG A 1 83 ? -24.568 -18.981 -22.349 1.00 98.12 83 ARG A N 1
ATOM 623 C CA . ARG A 1 83 ? -23.244 -19.599 -22.120 1.00 98.12 83 ARG A CA 1
ATOM 624 C C . ARG A 1 83 ? -22.085 -18.918 -22.872 1.00 98.12 83 ARG A C 1
ATOM 626 O O . ARG A 1 83 ? -21.046 -18.720 -22.244 1.00 98.12 83 ARG A O 1
ATOM 633 N N . PRO A 1 84 ? -22.219 -18.501 -24.151 1.00 98.50 84 PRO A N 1
ATOM 634 C CA . PRO A 1 84 ? -21.171 -17.727 -24.821 1.00 98.50 84 PRO A CA 1
ATOM 635 C C . PRO A 1 84 ? -20.862 -16.400 -24.120 1.00 98.50 84 PRO A C 1
ATOM 637 O O . PRO A 1 84 ? -19.697 -16.025 -23.994 1.00 98.50 84 PRO A O 1
ATOM 640 N N . THR A 1 85 ? -21.888 -15.705 -23.623 1.00 98.25 85 THR A N 1
ATOM 641 C CA . THR A 1 85 ? -21.721 -14.448 -22.882 1.00 98.25 85 THR A CA 1
ATOM 642 C C . THR A 1 85 ? -21.069 -14.672 -21.519 1.00 98.25 85 THR A C 1
ATOM 644 O O . THR A 1 85 ? -20.170 -13.914 -21.151 1.00 98.25 85 THR A O 1
ATOM 647 N N . LEU A 1 86 ? -21.450 -15.732 -20.799 1.00 98.50 86 LEU A N 1
ATOM 648 C CA . LEU A 1 86 ? -20.787 -16.134 -19.556 1.00 98.50 86 LEU A CA 1
ATOM 649 C C . LEU A 1 86 ? -19.311 -16.488 -19.788 1.00 98.50 86 LEU A C 1
ATOM 651 O O . LEU A 1 86 ? -18.447 -15.973 -19.083 1.00 98.50 86 LEU A O 1
ATOM 655 N N . ALA A 1 87 ? -19.006 -17.311 -20.796 1.00 98.38 87 ALA A N 1
ATOM 656 C CA . ALA A 1 87 ? -17.634 -17.691 -21.132 1.00 98.38 87 ALA A CA 1
ATOM 657 C C . ALA A 1 87 ? -16.777 -16.472 -21.503 1.00 98.38 87 ALA A C 1
ATOM 659 O O . ALA A 1 87 ? -15.629 -16.365 -21.071 1.00 98.38 87 ALA A O 1
ATOM 660 N N . ALA A 1 88 ? -17.340 -15.517 -22.250 1.00 97.75 88 ALA A N 1
ATOM 661 C CA . ALA A 1 88 ? -16.663 -14.268 -22.584 1.00 97.75 88 ALA A CA 1
ATOM 662 C C . ALA A 1 88 ? -16.384 -13.403 -21.342 1.00 97.75 88 ALA A C 1
ATOM 664 O O . ALA A 1 88 ? -15.253 -12.948 -21.166 1.00 97.75 88 ALA A O 1
ATOM 665 N N . LEU A 1 89 ? -17.373 -13.218 -20.456 1.00 97.25 89 LEU A N 1
ATOM 666 C CA . LEU A 1 89 ? -17.212 -12.487 -19.191 1.00 97.25 89 LEU A CA 1
ATOM 667 C C . LEU A 1 89 ? -16.173 -13.139 -18.275 1.00 97.25 89 LEU A C 1
ATOM 669 O O . LEU A 1 89 ? -15.326 -12.444 -17.711 1.00 97.25 89 LEU A O 1
ATOM 673 N N . ALA A 1 90 ? -16.229 -14.464 -18.147 1.00 97.50 90 ALA A N 1
ATOM 674 C CA . ALA A 1 90 ? -15.317 -15.226 -17.314 1.00 97.50 90 ALA A CA 1
ATOM 675 C C . ALA A 1 90 ? -13.895 -15.204 -17.866 1.00 97.50 90 ALA A C 1
ATOM 677 O O . ALA A 1 90 ? -12.942 -14.990 -17.121 1.00 97.50 90 ALA A O 1
ATOM 678 N N . GLY A 1 91 ? -13.735 -15.372 -19.176 1.00 95.50 91 GLY A N 1
ATOM 679 C CA . GLY A 1 91 ? -12.423 -15.415 -19.810 1.00 95.50 91 GLY A CA 1
ATOM 680 C C . GLY A 1 91 ? -11.744 -14.051 -19.851 1.00 95.50 91 GLY A C 1
ATOM 681 O O . GLY A 1 91 ? -10.517 -13.978 -19.776 1.00 95.50 91 GLY A O 1
ATOM 682 N N . ALA A 1 92 ? -12.516 -12.961 -19.902 1.00 94.12 92 ALA A N 1
ATOM 683 C CA . ALA A 1 92 ? -11.982 -11.608 -19.754 1.00 94.12 92 ALA A CA 1
ATOM 684 C C . ALA A 1 92 ? -11.269 -11.407 -18.405 1.00 94.12 92 ALA A C 1
ATOM 686 O O . ALA A 1 92 ? -10.276 -10.684 -18.344 1.00 94.12 92 ALA A O 1
ATOM 687 N N . VAL A 1 93 ? -11.736 -12.088 -17.353 1.00 92.44 93 VAL A N 1
ATOM 688 C CA . VAL A 1 93 ? -11.107 -12.094 -16.028 1.00 92.44 93 VAL A CA 1
ATOM 689 C C . VAL A 1 93 ? -10.035 -13.184 -15.956 1.00 92.44 93 VAL A C 1
ATOM 691 O O . VAL A 1 93 ? -8.846 -12.897 -15.832 1.00 92.44 93 VAL A O 1
ATOM 694 N N . TYR A 1 94 ? -10.428 -14.449 -16.057 1.00 94.44 94 TYR A N 1
ATOM 695 C CA . TYR A 1 94 ? -9.593 -15.596 -15.698 1.00 94.44 94 TYR A CA 1
ATOM 696 C C . TYR A 1 94 ? -8.658 -16.090 -16.799 1.00 94.44 94 TYR A C 1
ATOM 698 O O . TYR A 1 94 ? -7.697 -16.798 -16.503 1.00 94.44 94 TYR A O 1
ATOM 706 N N . GLY A 1 95 ? -8.876 -15.690 -18.052 1.00 89.25 95 GLY A N 1
ATOM 707 C CA . GLY A 1 95 ? -7.937 -16.000 -19.128 1.00 89.25 95 GLY A CA 1
ATOM 708 C C . GLY A 1 95 ? -6.614 -15.236 -19.008 1.00 89.25 95 GLY A C 1
ATOM 709 O O . GLY A 1 95 ? -5.650 -15.577 -19.683 1.00 89.25 95 GLY A O 1
ATOM 710 N N . LEU A 1 96 ? -6.535 -14.211 -18.148 1.00 81.69 96 LEU A N 1
ATOM 711 C CA . LEU A 1 96 ? -5.299 -13.488 -17.842 1.00 81.69 96 LEU A CA 1
ATOM 712 C C . LEU A 1 96 ? -4.380 -14.319 -16.935 1.00 81.69 96 LEU A C 1
ATOM 714 O O . LEU A 1 96 ? -4.815 -14.845 -15.909 1.00 81.69 96 LEU A O 1
ATOM 718 N N . SER A 1 97 ? -3.078 -14.342 -17.234 1.00 72.94 97 SER A N 1
ATOM 719 C CA . SER A 1 97 ? -2.067 -15.008 -16.396 1.00 72.94 97 SER A CA 1
ATOM 720 C C . SER A 1 97 ? -2.012 -14.439 -14.970 1.00 72.94 97 SER A C 1
ATOM 722 O O . SER A 1 97 ? -1.702 -15.170 -14.032 1.00 72.94 97 SER A O 1
ATOM 724 N N . LEU A 1 98 ? -2.398 -13.167 -14.787 1.00 65.44 98 LEU A N 1
ATOM 725 C CA . LEU A 1 98 ? -2.534 -12.516 -13.476 1.00 65.44 98 LEU A CA 1
ATOM 726 C C . LEU A 1 98 ? -3.494 -13.277 -12.540 1.00 65.44 98 LEU A C 1
ATOM 728 O O . LEU A 1 98 ? -3.306 -13.271 -11.328 1.00 65.44 98 LEU A O 1
ATOM 732 N N . ASN A 1 99 ? -4.477 -13.984 -13.104 1.00 80.31 99 ASN A N 1
ATOM 733 C CA . ASN A 1 99 ? -5.482 -14.735 -12.358 1.00 80.31 99 ASN A CA 1
ATOM 734 C C . ASN A 1 99 ? -5.212 -16.252 -12.329 1.00 80.31 99 ASN A C 1
ATOM 736 O O . ASN A 1 99 ? -6.072 -17.019 -11.902 1.00 80.31 99 ASN A O 1
ATOM 740 N N . ALA A 1 100 ? -4.006 -16.712 -12.696 1.00 79.06 100 ALA A N 1
ATOM 741 C CA . ALA A 1 100 ? -3.628 -18.133 -12.621 1.00 79.06 100 ALA A CA 1
ATOM 742 C C . ALA A 1 100 ? -3.714 -18.715 -11.200 1.00 79.06 100 ALA A C 1
ATOM 744 O O . ALA A 1 100 ? -3.993 -19.901 -11.023 1.00 79.06 100 ALA A O 1
ATOM 745 N N . GLY A 1 101 ? -3.541 -17.873 -10.174 1.00 78.25 101 GLY A N 1
ATOM 746 C CA . GLY A 1 101 ? -3.718 -18.266 -8.775 1.00 78.25 101 GLY A CA 1
ATOM 747 C C . GLY A 1 101 ? -5.139 -18.736 -8.438 1.00 78.25 101 GLY A C 1
ATOM 748 O O . GLY A 1 101 ? -5.314 -19.468 -7.462 1.00 78.25 101 GLY A O 1
ATOM 749 N N . ALA A 1 102 ? -6.142 -18.391 -9.258 1.00 87.69 102 ALA A N 1
ATOM 750 C CA . ALA A 1 102 ? -7.519 -18.836 -9.071 1.00 87.69 102 ALA A CA 1
ATOM 751 C C . ALA A 1 102 ? -7.625 -20.366 -9.049 1.00 87.69 102 ALA A C 1
ATOM 753 O O . ALA A 1 102 ? -8.360 -20.883 -8.219 1.00 87.69 102 ALA A O 1
ATOM 754 N N . VAL A 1 103 ? -6.814 -21.089 -9.837 1.00 92.31 103 VAL A N 1
ATOM 755 C CA . VAL A 1 103 ? -6.787 -22.568 -9.907 1.00 92.31 103 VAL A CA 1
ATOM 756 C C . VAL A 1 103 ? -6.579 -23.228 -8.541 1.00 92.31 103 VAL A C 1
ATOM 758 O O . VAL A 1 103 ? -7.090 -24.316 -8.295 1.00 92.31 103 VAL A O 1
ATOM 761 N N . GLN A 1 104 ? -5.835 -22.583 -7.640 1.00 87.88 104 GLN A N 1
ATOM 762 C CA . GLN A 1 104 ? -5.533 -23.099 -6.298 1.00 87.88 104 GLN A CA 1
ATOM 763 C C . GLN A 1 104 ? -6.269 -22.336 -5.193 1.00 87.88 104 GLN A C 1
ATOM 765 O O . GLN A 1 104 ? -6.146 -22.673 -4.015 1.00 87.88 104 GLN A O 1
ATOM 770 N N . SER A 1 105 ? -7.029 -21.301 -5.551 1.00 87.62 105 SER A N 1
ATOM 771 C CA . SER A 1 105 ? -7.684 -20.441 -4.579 1.00 87.62 105 SER A CA 1
ATOM 772 C C . SER A 1 105 ? -8.893 -21.151 -3.963 1.00 87.62 105 SER A C 1
ATOM 774 O O . SER A 1 105 ? -9.812 -21.550 -4.687 1.00 87.62 105 SER A O 1
ATOM 776 N N . PRO A 1 106 ? -8.963 -21.268 -2.623 1.00 90.00 106 PRO A N 1
ATOM 777 C CA . PRO A 1 106 ? -10.165 -21.754 -1.953 1.00 90.00 106 PRO A CA 1
ATOM 778 C C . PRO A 1 106 ? -11.297 -20.715 -1.960 1.00 90.00 106 PRO A C 1
ATOM 780 O O . PRO A 1 106 ? -12.384 -21.016 -1.482 1.00 90.00 106 PRO A O 1
ATOM 783 N N . ARG A 1 107 ? -11.044 -19.490 -2.451 1.00 87.62 107 ARG A N 1
ATOM 784 C CA . ARG A 1 107 ? -12.021 -18.390 -2.473 1.00 87.62 107 ARG A CA 1
ATOM 785 C C . ARG A 1 107 ? -12.904 -18.358 -3.714 1.00 87.62 107 ARG A C 1
ATOM 787 O O . ARG A 1 107 ? -13.870 -17.618 -3.699 1.00 87.62 107 ARG A O 1
ATOM 794 N N . VAL A 1 108 ? -12.558 -19.117 -4.750 1.00 94.81 108 VAL A N 1
ATOM 795 C CA . VAL A 1 108 ? -13.409 -19.286 -5.934 1.00 94.81 108 VAL A CA 1
ATOM 796 C C . VAL A 1 108 ? -14.039 -20.675 -5.919 1.00 94.81 108 VAL A C 1
ATOM 798 O O . VAL A 1 108 ? -13.552 -21.588 -5.241 1.00 94.81 108 VAL A O 1
ATOM 801 N N . SER A 1 109 ? -15.119 -20.860 -6.659 1.00 97.62 109 SER A N 1
ATOM 802 C CA . SER A 1 109 ? -15.805 -22.142 -6.796 1.00 97.62 109 SER A CA 1
ATOM 803 C C . SER A 1 109 ? -14.936 -23.220 -7.464 1.00 97.62 109 SER A C 1
ATOM 805 O O . SER A 1 109 ? -13.909 -22.957 -8.098 1.00 97.62 109 SER A O 1
ATOM 807 N N . GLY A 1 110 ? -15.348 -24.485 -7.322 1.00 97.38 110 GLY A N 1
ATOM 808 C CA . GLY A 1 110 ? -14.705 -25.603 -8.021 1.00 97.38 110 GLY A CA 1
ATOM 809 C C . GLY A 1 110 ? -14.794 -25.478 -9.544 1.00 97.38 110 GLY A C 1
ATOM 810 O O . GLY A 1 110 ? -13.814 -25.781 -10.223 1.00 97.38 110 GLY A O 1
ATOM 811 N N . ALA A 1 111 ? -15.923 -24.973 -10.049 1.00 97.81 111 ALA A N 1
ATOM 812 C CA . ALA A 1 111 ? -16.153 -24.706 -11.466 1.00 97.81 111 ALA A CA 1
ATOM 813 C C . ALA A 1 111 ? -15.176 -23.656 -12.013 1.00 97.81 111 ALA A C 1
ATOM 815 O O . ALA A 1 111 ? -14.549 -23.870 -13.047 1.00 97.81 111 ALA A O 1
ATOM 816 N N . THR A 1 112 ? -14.951 -22.564 -11.277 1.00 98.06 112 THR A N 1
ATOM 817 C CA . THR A 1 112 ? -13.949 -21.558 -11.655 1.00 98.06 112 THR A CA 1
ATOM 818 C C . THR A 1 112 ? -12.541 -22.145 -11.665 1.00 98.06 112 THR A C 1
ATOM 820 O O . THR A 1 112 ? -11.813 -21.973 -12.643 1.00 98.06 112 THR A O 1
ATOM 823 N N . ARG A 1 113 ? -12.152 -22.906 -10.628 1.00 98.00 113 ARG A N 1
ATOM 824 C CA . ARG A 1 113 ? -10.818 -23.536 -10.565 1.00 98.00 113 ARG A CA 1
ATOM 825 C C . ARG A 1 113 ? -10.529 -24.454 -11.748 1.00 98.00 113 ARG A C 1
ATOM 827 O O . ARG A 1 113 ? -9.413 -24.431 -12.262 1.00 98.00 113 ARG A O 1
ATOM 834 N N . SER A 1 114 ? -11.500 -25.276 -12.146 1.00 97.38 114 SER A N 1
ATOM 835 C CA . SER A 1 114 ? -11.339 -26.219 -13.258 1.00 97.38 114 SER A CA 1
ATOM 836 C C . SER A 1 114 ? -11.368 -25.527 -14.619 1.00 97.38 114 SER A C 1
ATOM 838 O O . SER A 1 114 ? -10.735 -26.007 -15.559 1.00 97.38 114 SER A O 1
ATOM 840 N N . TRP A 1 115 ? -12.060 -24.391 -14.723 1.00 98.06 115 TRP A N 1
ATOM 841 C CA . TRP A 1 115 ? -12.204 -23.651 -15.969 1.00 98.06 115 TRP A CA 1
ATOM 842 C C . TRP A 1 115 ? -11.022 -22.721 -16.285 1.00 98.06 115 TRP A C 1
ATOM 844 O O . TRP A 1 115 ? -10.651 -22.580 -17.451 1.00 98.06 115 TRP A O 1
ATOM 854 N N . VAL A 1 116 ? -10.378 -22.125 -15.272 1.00 97.56 116 VAL A N 1
ATOM 855 C CA . VAL A 1 116 ? -9.262 -21.166 -15.444 1.00 97.56 116 VAL A CA 1
ATOM 856 C C . VAL A 1 116 ? -8.143 -21.672 -16.377 1.00 97.56 116 VAL A C 1
ATOM 858 O O . VAL A 1 116 ? -7.769 -20.920 -17.280 1.00 97.56 116 VAL A O 1
ATOM 861 N N . PRO A 1 117 ? -7.624 -22.916 -16.265 1.00 97.62 117 PRO A N 1
ATOM 862 C CA . PRO A 1 117 ? -6.579 -23.397 -17.172 1.00 97.62 117 PRO A CA 1
ATOM 863 C C . PRO A 1 117 ? -7.039 -23.449 -18.636 1.00 97.62 117 PRO A C 1
ATOM 865 O O . PRO A 1 117 ? -6.253 -23.186 -19.543 1.00 97.62 117 PRO A O 1
ATOM 868 N N . LEU A 1 118 ? -8.322 -23.746 -18.876 1.00 97.88 118 LEU A N 1
ATOM 869 C CA . LEU A 1 118 ? -8.904 -23.792 -20.220 1.00 97.88 118 LEU A CA 1
ATOM 870 C C . LEU A 1 118 ? -9.022 -22.388 -20.814 1.00 97.88 118 LEU A C 1
ATOM 872 O O . LEU A 1 118 ? -8.732 -22.192 -21.991 1.00 97.88 118 LEU A O 1
ATOM 876 N N . ALA A 1 119 ? -9.406 -21.407 -19.996 1.00 96.56 119 ALA A N 1
ATOM 877 C CA . ALA A 1 119 ? -9.443 -20.009 -20.403 1.00 96.56 119 ALA A CA 1
ATOM 878 C C . ALA A 1 119 ? -8.042 -19.488 -20.765 1.00 96.56 119 ALA A C 1
ATOM 880 O O . ALA A 1 119 ? -7.881 -18.786 -21.759 1.00 96.56 119 ALA A O 1
ATOM 881 N N . GLN A 1 120 ? -7.014 -19.862 -20.004 1.00 94.56 120 GLN A N 1
ATOM 882 C CA . GLN A 1 120 ? -5.631 -19.468 -20.293 1.00 94.56 120 GLN A CA 1
ATOM 883 C C . GLN A 1 120 ? -5.115 -20.110 -21.584 1.00 94.56 120 GLN A C 1
ATOM 885 O O . GLN A 1 120 ? -4.624 -19.400 -22.460 1.00 94.56 120 GLN A O 1
ATOM 890 N N . ALA A 1 121 ? -5.337 -21.415 -21.760 1.00 95.44 121 ALA A N 1
ATOM 891 C CA . ALA A 1 121 ? -4.992 -22.109 -22.998 1.00 95.44 121 ALA A CA 1
ATOM 892 C C . ALA A 1 121 ? -5.709 -21.500 -24.217 1.00 95.44 121 ALA A C 1
ATOM 894 O O . ALA A 1 121 ? -5.083 -21.286 -25.251 1.00 95.44 121 ALA A O 1
ATOM 895 N N . ALA A 1 122 ? -6.996 -21.156 -24.083 1.00 95.75 122 ALA A N 1
ATOM 896 C CA . ALA A 1 122 ? -7.775 -20.503 -25.136 1.00 95.75 122 ALA A CA 1
ATOM 897 C C . ALA A 1 122 ? -7.235 -19.120 -25.520 1.00 95.75 122 ALA A C 1
ATOM 899 O O . ALA A 1 122 ? -7.293 -18.724 -26.684 1.00 95.75 122 ALA A O 1
ATOM 900 N N . ARG A 1 123 ? -6.711 -18.367 -24.548 1.00 92.06 123 ARG A N 1
ATOM 901 C CA . ARG A 1 123 ? -6.063 -17.077 -24.802 1.00 92.06 123 ARG A CA 1
ATOM 902 C C . ARG A 1 123 ? -4.751 -17.249 -25.563 1.00 92.06 123 ARG A C 1
ATOM 904 O O . ARG A 1 123 ? -4.490 -16.475 -26.477 1.00 92.06 123 ARG A O 1
ATOM 911 N N . GLU A 1 124 ? -3.937 -18.225 -25.173 1.00 89.81 124 GLU A N 1
ATOM 912 C CA . GLU A 1 124 ? -2.631 -18.495 -25.786 1.00 89.81 124 GLU A CA 1
ATOM 913 C C . GLU A 1 124 ? -2.762 -19.025 -27.217 1.00 89.81 124 GLU A C 1
ATOM 915 O O . GLU A 1 124 ? -2.025 -18.600 -28.105 1.00 89.81 124 GLU A O 1
ATOM 920 N N . SER A 1 125 ? -3.718 -19.924 -27.454 1.00 94.25 125 SER A N 1
ATOM 921 C CA . SER A 1 125 ? -3.952 -20.523 -28.770 1.00 94.25 125 SER A CA 1
ATOM 922 C C . SER A 1 125 ? -4.801 -19.648 -29.698 1.00 94.25 125 SER A C 1
ATOM 924 O O . SER A 1 125 ? -4.762 -19.832 -30.914 1.00 94.25 125 SER A O 1
ATOM 926 N N . GLY A 1 126 ? -5.600 -18.732 -29.139 1.00 93.62 126 GLY A N 1
ATOM 927 C CA . GLY A 1 126 ? -6.664 -18.027 -29.858 1.00 93.62 126 GLY A CA 1
ATOM 928 C C . GLY A 1 126 ? -7.893 -18.897 -30.157 1.00 93.62 126 GLY A C 1
ATOM 929 O O . GLY A 1 126 ? -8.830 -18.423 -30.798 1.00 93.62 126 GLY A O 1
ATOM 930 N N . ASP A 1 127 ? -7.914 -20.146 -29.687 1.00 96.69 127 ASP A N 1
ATOM 931 C CA . ASP A 1 127 ? -9.008 -21.096 -29.865 1.00 96.69 127 ASP A CA 1
ATOM 932 C C . ASP A 1 127 ? -9.698 -21.382 -28.526 1.00 96.69 127 ASP A C 1
ATOM 934 O O . ASP A 1 127 ? -9.195 -22.122 -27.678 1.00 96.69 127 ASP A O 1
ATOM 938 N N . GLY A 1 128 ? -10.885 -20.802 -28.342 1.00 96.88 128 GLY A N 1
ATOM 939 C CA . GLY A 1 128 ? -11.705 -21.024 -27.154 1.00 96.88 128 GLY A CA 1
ATOM 940 C C . GLY A 1 128 ? -12.748 -22.123 -27.275 1.00 96.88 128 GLY A C 1
ATOM 941 O O . GLY A 1 128 ? -13.611 -22.185 -26.402 1.00 96.88 128 GLY A O 1
ATOM 942 N N . ALA A 1 129 ? -12.699 -22.995 -28.288 1.00 98.31 129 ALA A N 1
ATOM 943 C CA . ALA A 1 129 ? -13.677 -24.077 -28.440 1.00 98.31 129 ALA A CA 1
ATOM 944 C C . ALA A 1 129 ? -13.764 -24.968 -27.189 1.00 98.31 129 ALA A C 1
ATOM 946 O O . ALA A 1 129 ? -14.859 -25.260 -26.708 1.00 98.31 129 ALA A O 1
ATOM 947 N N . VAL A 1 130 ? -12.617 -25.341 -26.611 1.00 97.94 130 VAL A N 1
ATOM 948 C CA . VAL A 1 130 ? -12.560 -26.170 -25.392 1.00 97.94 130 VAL A CA 1
ATOM 949 C C . VAL A 1 130 ? -13.067 -25.404 -24.168 1.00 97.94 130 VAL A C 1
ATOM 951 O O . VAL A 1 130 ? -13.816 -25.954 -23.362 1.00 97.94 130 VAL A O 1
ATOM 954 N N . ALA A 1 131 ? -12.697 -24.128 -24.035 1.00 97.62 131 ALA A N 1
ATOM 955 C CA . ALA A 1 131 ? -13.144 -23.293 -22.924 1.00 97.62 131 ALA A CA 1
ATOM 956 C C . ALA A 1 131 ? -14.666 -23.083 -22.957 1.00 97.62 131 ALA A C 1
ATOM 958 O O . ALA A 1 131 ? -15.323 -23.232 -21.928 1.00 97.62 131 ALA A O 1
ATOM 959 N N . LEU A 1 132 ? -15.239 -22.801 -24.129 1.00 98.50 132 LEU A N 1
ATOM 960 C CA . LEU A 1 132 ? -16.681 -22.638 -24.289 1.00 98.50 132 LEU A CA 1
ATOM 961 C C . LEU A 1 132 ? -17.434 -23.939 -24.021 1.00 98.50 132 LEU A C 1
ATOM 963 O O . LEU A 1 132 ? -18.403 -23.928 -23.266 1.00 98.50 132 LEU A O 1
ATOM 967 N N . ALA A 1 133 ? -16.965 -25.058 -24.582 1.00 98.50 133 ALA A N 1
ATOM 968 C CA . ALA A 1 133 ? -17.570 -26.366 -24.351 1.00 98.50 133 ALA A CA 1
ATOM 969 C C . ALA A 1 133 ? -17.601 -26.719 -22.855 1.00 98.50 133 ALA A C 1
ATOM 971 O O . ALA A 1 133 ? -18.580 -27.284 -22.372 1.00 98.50 133 ALA A O 1
ATOM 972 N N . ALA A 1 134 ? -16.565 -26.335 -22.102 1.00 98.44 134 ALA A N 1
ATOM 973 C CA . ALA A 1 134 ? -16.543 -26.515 -20.657 1.00 98.44 134 ALA A CA 1
ATOM 974 C C . ALA A 1 134 ? -17.614 -25.675 -19.939 1.00 98.44 134 ALA A C 1
ATOM 976 O O . ALA A 1 134 ? -18.278 -26.211 -19.060 1.00 98.44 134 ALA A O 1
ATOM 977 N N . VAL A 1 135 ? -17.837 -24.411 -20.331 1.00 98.38 135 VAL A N 1
ATOM 978 C CA . VAL A 1 135 ? -18.925 -23.576 -19.769 1.00 98.38 135 VAL A CA 1
ATOM 979 C C . VAL A 1 135 ? -20.304 -24.122 -20.145 1.00 98.38 135 VAL A C 1
ATOM 981 O O . VAL A 1 135 ? -21.216 -24.127 -19.324 1.00 98.38 135 VAL A O 1
ATOM 984 N N . GLU A 1 136 ? -20.473 -24.608 -21.375 1.00 98.38 136 GLU A N 1
ATOM 985 C CA . GLU A 1 136 ? -21.728 -25.206 -21.845 1.00 98.38 136 GLU A CA 1
ATOM 986 C C . GLU A 1 136 ? -22.080 -26.502 -21.110 1.00 98.38 136 GLU A C 1
ATOM 988 O O . GLU A 1 136 ? -23.262 -26.783 -20.911 1.00 98.38 136 GLU A O 1
ATOM 993 N N . ALA A 1 137 ? -21.068 -27.256 -20.677 1.00 98.25 137 ALA A N 1
ATOM 994 C CA . ALA A 1 137 ? -21.228 -28.484 -19.908 1.00 98.25 137 ALA A CA 1
ATOM 995 C C . ALA A 1 137 ? -21.493 -28.254 -18.408 1.00 98.25 137 ALA A C 1
ATOM 997 O O . ALA A 1 137 ? -21.850 -29.208 -17.714 1.00 98.25 137 ALA A O 1
ATOM 998 N N . LEU A 1 138 ? -21.325 -27.027 -17.895 1.00 98.38 138 LEU A N 1
ATOM 999 C CA . LEU A 1 138 ? -21.638 -26.714 -16.500 1.00 98.38 138 LEU A CA 1
ATOM 1000 C C . LEU A 1 138 ? -23.138 -26.856 -16.230 1.00 98.38 138 LEU A C 1
ATOM 1002 O O . LEU A 1 138 ? -23.988 -26.471 -17.044 1.00 98.38 138 LEU A O 1
ATOM 1006 N N . SER A 1 139 ? -23.452 -27.354 -15.033 1.00 98.31 139 SER A N 1
ATOM 1007 C CA . SER A 1 139 ? -24.790 -27.224 -14.462 1.00 98.31 139 SER A CA 1
ATOM 1008 C C . SER A 1 139 ? -25.155 -25.740 -14.305 1.00 98.31 139 SER A C 1
ATOM 1010 O O . SER A 1 139 ? -24.281 -24.872 -14.270 1.00 98.31 139 SER A O 1
ATOM 1012 N N . ASP A 1 140 ? -26.446 -25.420 -14.201 1.00 97.81 140 ASP A N 1
ATOM 1013 C CA . ASP A 1 140 ? -26.860 -24.031 -13.956 1.00 97.81 140 ASP A CA 1
ATOM 1014 C C . ASP A 1 140 ? -26.340 -23.496 -12.616 1.00 97.81 140 ASP A C 1
ATOM 1016 O O . ASP A 1 140 ? -26.018 -22.314 -12.524 1.00 97.81 140 ASP A O 1
ATOM 1020 N N . GLU A 1 141 ? -26.194 -24.368 -11.614 1.00 97.75 141 GLU A N 1
ATOM 1021 C CA . GLU A 1 141 ? -25.600 -24.037 -10.316 1.00 97.75 141 GLU A CA 1
ATOM 1022 C C . GLU A 1 141 ? -24.109 -23.693 -10.449 1.00 97.75 141 GLU A C 1
ATOM 1024 O O . GLU A 1 141 ? -23.679 -22.634 -9.998 1.00 97.75 141 GLU A O 1
ATOM 1029 N N . ASP A 1 142 ? -23.327 -24.525 -11.141 1.00 98.31 142 ASP A N 1
ATOM 1030 C CA . ASP A 1 142 ? -21.895 -24.277 -11.350 1.00 98.31 142 ASP A CA 1
ATOM 1031 C C . ASP A 1 142 ? -21.635 -23.060 -12.246 1.00 98.31 142 ASP A C 1
ATOM 1033 O O . ASP A 1 142 ? -20.672 -22.321 -12.045 1.00 98.31 142 ASP A O 1
ATOM 1037 N N . ALA A 1 143 ? -22.491 -22.832 -13.241 1.00 98.50 143 ALA A N 1
ATOM 1038 C CA . ALA A 1 143 ? -22.408 -21.661 -14.102 1.00 98.50 143 ALA A CA 1
ATOM 1039 C C . ALA A 1 143 ? -22.782 -20.371 -13.356 1.00 98.50 143 ALA A C 1
ATOM 1041 O O . ALA A 1 143 ? -22.176 -19.329 -13.610 1.00 98.50 143 ALA A O 1
ATOM 1042 N N . ALA A 1 144 ? -23.741 -20.433 -12.427 1.00 97.38 144 ALA A N 1
ATOM 1043 C CA . ALA A 1 144 ? -24.030 -19.329 -11.519 1.00 97.38 144 ALA A CA 1
ATOM 1044 C C . ALA A 1 144 ? -22.849 -19.067 -10.573 1.00 97.38 144 ALA A C 1
ATOM 1046 O O . ALA A 1 144 ? -22.440 -17.920 -10.438 1.00 97.38 144 ALA A O 1
ATOM 1047 N N . ALA A 1 145 ? -22.232 -20.113 -10.015 1.00 96.81 145 ALA A N 1
ATOM 1048 C CA . ALA A 1 145 ? -21.048 -19.970 -9.167 1.00 96.81 145 ALA A CA 1
ATOM 1049 C C . ALA A 1 145 ? -19.852 -19.363 -9.927 1.00 96.81 145 ALA A C 1
ATOM 1051 O O . ALA A 1 145 ? -19.173 -18.478 -9.410 1.00 96.81 145 ALA A O 1
ATOM 1052 N N . LEU A 1 146 ? -19.629 -19.784 -11.180 1.00 98.19 146 LEU A N 1
ATOM 1053 C CA . LEU A 1 146 ? -18.650 -19.156 -12.070 1.00 98.19 146 LEU A CA 1
ATOM 1054 C C . LEU A 1 146 ? -18.982 -17.677 -12.295 1.00 98.19 146 LEU A C 1
ATOM 1056 O O . LEU A 1 146 ? -18.089 -16.837 -12.236 1.00 98.19 146 LEU A O 1
ATOM 1060 N N . LEU A 1 147 ? -20.248 -17.343 -12.553 1.00 98.12 147 LEU A N 1
ATOM 1061 C CA . LEU A 1 147 ? -20.666 -15.958 -12.745 1.00 98.12 147 LEU A CA 1
ATOM 1062 C C . LEU A 1 147 ? -20.441 -15.113 -11.484 1.00 98.12 147 LEU A C 1
ATOM 1064 O O . LEU A 1 147 ? -19.910 -14.014 -11.609 1.00 98.12 147 LEU A O 1
ATOM 1068 N N . ASP A 1 148 ? -20.780 -15.609 -10.297 1.00 96.94 148 ASP A N 1
ATOM 1069 C CA . ASP A 1 148 ? -20.570 -14.893 -9.033 1.00 96.94 148 ASP A CA 1
ATOM 1070 C C . ASP A 1 148 ? -19.080 -14.610 -8.795 1.00 96.94 148 ASP A C 1
ATOM 1072 O O . ASP A 1 148 ? -18.694 -13.457 -8.594 1.00 96.94 148 ASP A O 1
ATOM 1076 N N . ASP A 1 149 ? -18.217 -15.620 -8.959 1.00 97.12 149 ASP A N 1
ATOM 1077 C CA . ASP A 1 149 ? -16.761 -15.458 -8.848 1.00 97.12 149 ASP A CA 1
ATOM 1078 C C . ASP A 1 149 ? -16.216 -14.416 -9.847 1.00 97.12 149 ASP A C 1
ATOM 1080 O O . ASP A 1 149 ? -15.262 -13.682 -9.565 1.00 97.12 149 ASP A O 1
ATOM 1084 N N . VAL A 1 150 ? -16.783 -14.374 -11.057 1.00 95.81 150 VAL A N 1
ATOM 1085 C CA . VAL A 1 150 ? -16.435 -13.405 -12.105 1.00 95.81 150 VAL A CA 1
ATOM 1086 C C . VAL A 1 150 ? -16.897 -12.003 -11.722 1.00 95.81 150 VAL A C 1
ATOM 1088 O O . VAL A 1 150 ? -16.163 -11.035 -11.925 1.00 95.81 150 VAL A O 1
ATOM 1091 N N . LEU A 1 151 ? -18.092 -11.872 -11.154 1.00 94.50 151 LEU A N 1
ATOM 1092 C CA . LEU A 1 151 ? -18.657 -10.593 -10.746 1.00 94.50 151 LEU A CA 1
ATOM 1093 C C . LEU A 1 151 ? -17.933 -9.991 -9.548 1.00 94.50 151 LEU A C 1
ATOM 1095 O O . LEU A 1 151 ? -17.712 -8.783 -9.559 1.00 94.50 151 LEU A O 1
ATOM 1099 N N . ASP A 1 152 ? -17.457 -10.801 -8.604 1.00 90.56 152 ASP A N 1
ATOM 1100 C CA . ASP A 1 152 ? -16.567 -10.338 -7.533 1.00 90.56 152 ASP A CA 1
ATOM 1101 C C . ASP A 1 152 ? -15.314 -9.652 -8.104 1.00 90.56 152 ASP A C 1
ATOM 1103 O O . ASP A 1 152 ? -14.894 -8.590 -7.632 1.00 90.56 152 ASP A O 1
ATOM 1107 N N . HIS A 1 153 ? -14.755 -10.193 -9.192 1.00 86.56 153 HIS A N 1
ATOM 1108 C CA . HIS A 1 153 ? -13.621 -9.578 -9.886 1.00 86.56 153 HIS A CA 1
ATOM 1109 C C . HIS A 1 153 ? -14.023 -8.327 -10.677 1.00 86.56 153 HIS A C 1
ATOM 1111 O O . HIS A 1 153 ? -13.287 -7.342 -10.673 1.00 86.56 153 HIS A O 1
ATOM 1117 N N . TRP A 1 154 ? -15.187 -8.308 -11.332 1.00 87.75 154 TRP A N 1
ATOM 1118 C CA . TRP A 1 154 ? -15.674 -7.114 -12.039 1.00 87.75 154 TRP A CA 1
ATOM 1119 C C . TRP A 1 154 ? -16.058 -5.963 -11.101 1.00 87.75 154 TRP A C 1
ATOM 1121 O O . TRP A 1 154 ? -15.874 -4.792 -11.467 1.00 87.75 154 TRP A O 1
ATOM 1131 N N . ALA A 1 155 ? -16.568 -6.288 -9.912 1.00 84.06 155 ALA A N 1
ATOM 1132 C CA . ALA A 1 155 ? -16.814 -5.358 -8.819 1.00 84.06 155 ALA A CA 1
ATOM 1133 C C . ALA A 1 155 ? -15.494 -4.778 -8.309 1.00 84.06 155 ALA A C 1
ATOM 1135 O O . ALA A 1 155 ? -15.365 -3.558 -8.209 1.00 84.06 155 ALA A O 1
ATOM 1136 N N . ALA A 1 156 ? -14.486 -5.630 -8.092 1.00 73.12 156 ALA A N 1
ATOM 1137 C CA . ALA A 1 156 ? -13.137 -5.197 -7.733 1.00 73.12 156 ALA A CA 1
ATOM 1138 C C . ALA A 1 156 ? -12.466 -4.357 -8.841 1.00 73.12 156 ALA A C 1
ATOM 1140 O O . ALA A 1 156 ? -11.699 -3.448 -8.540 1.00 73.12 156 ALA A O 1
ATOM 1141 N N . ALA A 1 157 ? -12.794 -4.600 -10.116 1.00 64.62 157 ALA A N 1
ATOM 1142 C CA . ALA A 1 157 ? -12.284 -3.849 -11.267 1.00 64.62 157 ALA A CA 1
ATOM 1143 C C . ALA A 1 157 ? -12.947 -2.466 -11.467 1.00 64.62 157 ALA A C 1
ATOM 1145 O O . ALA A 1 157 ? -12.646 -1.795 -12.457 1.00 64.62 157 ALA A O 1
ATOM 1146 N N . GLY A 1 158 ? -13.875 -2.054 -10.586 1.00 46.53 158 GLY A N 1
ATOM 1147 C CA . GLY A 1 158 ? -14.667 -0.805 -10.564 1.00 46.53 158 GLY A CA 1
ATOM 1148 C C . GLY A 1 158 ? -13.905 0.515 -10.447 1.00 46.53 158 GLY A C 1
ATOM 1149 O O . GLY A 1 158 ? -14.450 1.491 -9.943 1.00 46.53 158 GLY A O 1
ATOM 1150 N N . ALA A 1 159 ? -12.676 0.534 -10.929 1.00 47.31 159 ALA A N 1
ATOM 1151 C CA . ALA A 1 159 ? -11.801 1.678 -11.018 1.00 47.3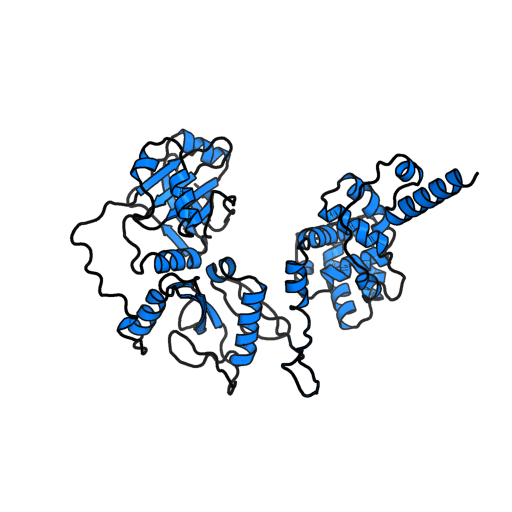1 159 ALA A CA 1
ATOM 1152 C C . ALA A 1 159 ? -12.214 2.578 -12.221 1.00 47.31 159 ALA A C 1
ATOM 1154 O O . ALA A 1 159 ? -12.702 2.096 -13.246 1.00 47.31 159 ALA A O 1
ATOM 1155 N N . SER A 1 160 ? -12.092 3.894 -12.075 1.00 37.72 160 SER A N 1
ATOM 1156 C CA . SER A 1 160 ? -12.452 4.985 -12.997 1.00 37.72 160 SER A CA 1
ATOM 1157 C C . SER A 1 160 ? -11.570 5.099 -14.261 1.00 37.72 160 SER A C 1
ATOM 1159 O O . SER A 1 160 ? -10.645 4.318 -14.464 1.00 37.72 160 SER A O 1
ATOM 1161 N N . ALA A 1 161 ? -11.849 6.079 -15.143 1.00 34.22 161 ALA A N 1
ATOM 1162 C CA . ALA A 1 161 ? -11.147 6.284 -16.423 1.00 34.22 161 ALA A CA 1
ATOM 1163 C C . ALA A 1 161 ? -9.620 6.507 -16.290 1.00 34.22 161 ALA A C 1
ATOM 1165 O O . ALA A 1 161 ? -8.883 6.076 -17.175 1.00 34.22 161 ALA A O 1
ATOM 1166 N N . ASP A 1 162 ? -9.135 7.076 -15.180 1.00 39.19 162 ASP A N 1
ATOM 1167 C CA . ASP A 1 162 ? -7.698 7.187 -14.863 1.00 39.19 162 ASP A CA 1
ATOM 1168 C C . ASP A 1 162 ? -7.097 5.850 -14.399 1.00 39.19 162 ASP A C 1
ATOM 1170 O O . ASP A 1 162 ? -5.954 5.518 -14.715 1.00 39.19 162 ASP A O 1
ATOM 1174 N N . GLU A 1 163 ? -7.894 5.021 -13.731 1.00 40.94 163 GLU A N 1
ATOM 1175 C CA . GLU A 1 163 ? -7.491 3.698 -13.254 1.00 40.94 163 GLU A CA 1
ATOM 1176 C C . GLU A 1 163 ? -7.529 2.653 -14.390 1.00 40.94 163 GLU A C 1
ATOM 1178 O O . GLU A 1 163 ? -6.713 1.733 -14.423 1.00 40.94 163 GLU A O 1
ATOM 1183 N N . ILE A 1 164 ? -8.382 2.858 -15.403 1.00 36.06 164 ILE A N 1
ATOM 1184 C CA . ILE A 1 164 ? -8.397 2.102 -16.666 1.00 36.06 164 ILE A CA 1
ATOM 1185 C C . ILE A 1 164 ? -7.293 2.598 -17.629 1.00 36.06 164 ILE A C 1
ATOM 1187 O O . ILE A 1 164 ? -6.652 1.773 -18.277 1.00 36.06 164 ILE A O 1
ATOM 1191 N N . ALA A 1 165 ? -6.959 3.898 -17.675 1.00 35.22 165 ALA A N 1
ATOM 1192 C CA . ALA A 1 165 ? -5.791 4.420 -18.411 1.00 35.22 165 ALA A CA 1
ATOM 1193 C C . ALA A 1 165 ? -4.435 3.987 -17.799 1.00 35.22 165 ALA A C 1
ATOM 1195 O O . ALA A 1 165 ? -3.436 3.885 -18.519 1.00 35.22 165 ALA A O 1
ATOM 1196 N N . ALA A 1 166 ? -4.397 3.692 -16.493 1.00 36.78 166 ALA A N 1
ATOM 1197 C CA . ALA A 1 166 ? -3.276 3.068 -15.783 1.00 36.78 166 ALA A CA 1
ATOM 1198 C C . ALA A 1 166 ? -3.187 1.544 -15.999 1.00 36.78 166 ALA A C 1
ATOM 1200 O O . ALA A 1 166 ? -2.091 0.997 -15.955 1.00 36.78 166 ALA A O 1
ATOM 1201 N N . LEU A 1 167 ? -4.304 0.873 -16.304 1.00 37.59 167 LEU A N 1
ATOM 1202 C CA . LEU A 1 167 ? -4.358 -0.544 -16.694 1.00 37.59 167 LEU A CA 1
ATOM 1203 C C . LEU A 1 167 ? -4.049 -0.763 -18.188 1.00 37.59 167 LEU A C 1
ATOM 1205 O O . LEU A 1 167 ? -3.411 -1.751 -18.533 1.00 37.59 167 LEU A O 1
ATOM 1209 N N . VAL A 1 168 ? -4.426 0.165 -19.077 1.00 33.22 168 VAL A N 1
ATOM 1210 C CA . VAL A 1 168 ? -4.215 0.069 -20.539 1.00 33.22 168 VAL A CA 1
ATOM 1211 C C . VAL A 1 168 ? -2.811 0.529 -20.978 1.00 33.22 168 VAL A C 1
ATOM 1213 O O . VAL A 1 168 ? -2.219 -0.128 -21.835 1.00 33.22 168 VAL A O 1
ATOM 1216 N N . ARG A 1 169 ? -2.184 1.531 -20.324 1.00 42.00 169 ARG A N 1
ATOM 1217 C CA . ARG A 1 169 ? -0.722 1.789 -20.462 1.00 42.00 169 ARG A CA 1
ATOM 1218 C C . ARG A 1 169 ? 0.136 0.614 -19.971 1.00 42.00 169 ARG A C 1
ATOM 1220 O O . ARG A 1 169 ? 1.293 0.496 -20.363 1.00 42.00 169 ARG A O 1
ATOM 1227 N N . ALA A 1 170 ? -0.437 -0.242 -19.124 1.00 36.16 170 ALA A N 1
ATOM 1228 C CA . ALA A 1 170 ? 0.184 -1.441 -18.571 1.00 36.16 170 ALA A CA 1
ATOM 1229 C C . ALA A 1 170 ? 0.124 -2.669 -19.495 1.00 36.16 170 ALA A C 1
ATOM 1231 O O . ALA A 1 170 ? 0.657 -3.709 -19.114 1.00 36.16 170 ALA A O 1
ATOM 1232 N N . VAL A 1 171 ? -0.499 -2.588 -20.682 1.00 34.56 171 VAL A N 1
ATOM 1233 C CA . VAL A 1 171 ? -0.581 -3.749 -21.586 1.00 34.56 171 VAL A CA 1
ATOM 1234 C C . VAL A 1 171 ? 0.028 -3.490 -22.962 1.00 34.56 171 VAL A C 1
ATOM 1236 O O . VAL A 1 171 ? 0.705 -4.393 -23.435 1.00 34.56 171 VAL A O 1
ATOM 1239 N N . LEU A 1 172 ? -0.106 -2.310 -23.592 1.00 28.59 172 LEU A N 1
ATOM 1240 C CA . LEU A 1 172 ? 0.603 -2.007 -24.853 1.00 28.59 172 LEU A CA 1
ATOM 1241 C C . LEU A 1 172 ? 0.818 -0.493 -25.100 1.00 28.59 172 LEU A C 1
ATOM 1243 O O . LEU A 1 172 ? -0.044 0.309 -24.738 1.00 28.59 172 LEU A O 1
ATOM 1247 N N . PRO A 1 173 ? 1.925 -0.099 -25.764 1.00 42.44 173 PRO A N 1
ATOM 1248 C CA . PRO A 1 173 ? 2.157 1.272 -26.244 1.00 42.44 173 PRO A CA 1
ATOM 1249 C C . PRO A 1 173 ? 1.454 1.500 -27.602 1.00 42.44 173 PRO A C 1
ATOM 1251 O O . PRO A 1 173 ? 1.367 0.547 -28.384 1.00 42.44 173 PRO A O 1
ATOM 1254 N N . PRO A 1 174 ? 0.913 2.704 -27.908 1.00 45.66 174 PRO A N 1
ATOM 1255 C CA . PRO A 1 174 ? 1.622 3.606 -28.856 1.00 45.66 174 PRO A CA 1
ATOM 1256 C C . PRO A 1 174 ? 1.213 5.102 -28.737 1.00 45.66 174 PRO A C 1
ATOM 1258 O O . PRO A 1 174 ? 0.244 5.421 -28.059 1.00 45.66 174 PRO A O 1
ATOM 1261 N N . GLU A 1 175 ? 1.784 6.117 -29.384 1.00 40.47 175 GLU A N 1
ATOM 1262 C CA . GLU A 1 175 ? 3.046 6.458 -30.067 1.00 40.47 175 GLU A CA 1
ATOM 1263 C C . GLU A 1 175 ? 3.133 8.004 -29.938 1.00 40.47 175 GLU A C 1
ATOM 1265 O O . GLU A 1 175 ? 2.114 8.670 -29.744 1.00 40.47 175 GLU A O 1
ATOM 1270 N N . GLU A 1 176 ? 4.336 8.573 -29.993 1.00 45.12 176 GLU A N 1
ATOM 1271 C CA . GLU A 1 176 ? 4.584 10.018 -29.852 1.00 45.12 176 GLU A CA 1
ATOM 1272 C C . GLU A 1 176 ? 3.985 10.845 -31.006 1.00 45.12 176 GLU A C 1
ATOM 1274 O O . GLU A 1 176 ? 4.147 10.476 -32.170 1.00 45.12 176 GLU A O 1
ATOM 1279 N N . GLU A 1 177 ? 3.401 12.019 -30.704 1.00 33.19 177 GLU A N 1
ATOM 1280 C CA . GLU A 1 177 ? 3.344 13.116 -31.683 1.00 33.19 177 GLU A CA 1
ATOM 1281 C C . GLU A 1 177 ? 4.538 14.078 -31.493 1.00 33.19 177 GLU A C 1
ATOM 1283 O O . GLU A 1 177 ? 4.878 14.416 -30.355 1.00 33.19 177 GLU A O 1
ATOM 1288 N N . PRO A 1 178 ? 5.195 14.522 -32.585 1.00 43.84 178 PRO A N 1
ATOM 1289 C CA . PRO A 1 178 ? 6.539 15.096 -32.556 1.00 43.84 178 PRO A CA 1
ATOM 1290 C C . PRO A 1 178 ? 6.556 16.634 -32.484 1.00 43.84 178 PRO A C 1
ATOM 1292 O O . PRO A 1 178 ? 5.681 17.309 -33.030 1.00 43.84 178 PRO A O 1
ATOM 1295 N N . ALA A 1 179 ? 7.614 17.214 -31.895 1.00 48.12 179 ALA A N 1
ATOM 1296 C CA . ALA A 1 179 ? 7.932 18.637 -32.077 1.00 48.12 179 ALA A CA 1
ATOM 1297 C C . ALA A 1 179 ? 8.170 18.939 -33.577 1.00 48.12 179 ALA A C 1
ATOM 1299 O O . ALA A 1 179 ? 8.652 18.074 -34.313 1.00 48.12 179 ALA A O 1
ATOM 1300 N N . PRO A 1 180 ? 7.783 20.130 -34.070 1.00 40.06 180 PRO A N 1
ATOM 1301 C CA . PRO A 1 180 ? 7.350 20.307 -35.450 1.00 40.06 180 PRO A CA 1
ATOM 1302 C C . PRO A 1 180 ? 8.474 20.094 -36.471 1.00 40.06 180 PRO A C 1
ATOM 1304 O O . PRO A 1 180 ? 9.464 20.822 -36.484 1.00 40.06 180 PRO A O 1
ATOM 1307 N N . GLY A 1 181 ? 8.229 19.156 -37.394 1.00 43.16 181 GLY A N 1
ATOM 1308 C CA . GLY A 1 181 ? 8.868 19.096 -38.709 1.00 43.16 181 GLY A CA 1
ATOM 1309 C C . GLY A 1 181 ? 9.946 18.028 -38.893 1.00 43.16 181 GLY A C 1
ATOM 1310 O O . GLY A 1 181 ? 11.113 18.365 -39.017 1.00 43.16 181 GLY A O 1
ATOM 1311 N N . THR A 1 182 ? 9.562 16.752 -38.981 1.00 34.34 182 THR A N 1
ATOM 1312 C CA . THR A 1 182 ? 9.654 15.873 -40.177 1.00 34.34 182 THR A CA 1
ATOM 1313 C C . THR A 1 182 ? 9.639 14.395 -39.768 1.00 34.34 182 THR A C 1
ATOM 1315 O O . THR A 1 182 ? 10.619 13.842 -39.290 1.00 34.34 182 THR A O 1
ATOM 1318 N N . GLU A 1 183 ? 8.459 13.795 -39.953 1.00 41.47 183 GLU A N 1
ATOM 1319 C CA . GLU A 1 183 ? 8.180 12.420 -40.393 1.00 41.47 183 GLU A CA 1
ATOM 1320 C C . GLU A 1 183 ? 9.323 11.378 -40.347 1.00 41.47 183 GLU A C 1
ATOM 1322 O O . GLU A 1 183 ? 10.169 11.346 -41.240 1.00 41.47 183 GLU A O 1
ATOM 1327 N N . LYS A 1 184 ? 9.222 10.394 -39.436 1.00 31.91 184 LYS A N 1
ATOM 1328 C CA . LYS A 1 184 ? 8.806 9.005 -39.760 1.00 31.91 184 LYS A CA 1
ATOM 1329 C C . LYS A 1 184 ? 8.966 8.032 -38.580 1.00 31.91 184 LYS A C 1
ATOM 1331 O O . LYS A 1 184 ? 10.072 7.724 -38.164 1.00 31.91 184 LYS A O 1
ATOM 1336 N N . SER A 1 185 ? 7.809 7.525 -38.144 1.00 35.09 185 SER A N 1
ATOM 1337 C CA . SER A 1 185 ? 7.446 6.125 -37.851 1.00 35.09 185 SER A CA 1
ATOM 1338 C C . SER A 1 185 ? 8.470 5.162 -37.233 1.00 35.09 185 SER A C 1
ATOM 1340 O O . SER A 1 185 ? 9.454 4.804 -37.884 1.00 35.09 185 SER A O 1
ATOM 1342 N N . GLY A 1 186 ? 8.057 4.522 -36.131 1.00 30.61 186 GLY A N 1
ATOM 1343 C CA . GLY A 1 186 ? 8.220 3.074 -35.999 1.00 30.61 186 GLY A CA 1
ATOM 1344 C C . GLY A 1 186 ? 8.622 2.545 -34.624 1.00 30.61 186 GLY A C 1
ATOM 1345 O O . GLY A 1 186 ? 9.786 2.228 -34.416 1.00 30.61 186 GLY A O 1
ATOM 1346 N N . GLY A 1 187 ? 7.628 2.285 -33.770 1.00 31.88 187 GLY A N 1
ATOM 1347 C CA . GLY A 1 187 ? 7.454 0.968 -33.148 1.00 31.88 187 GLY A CA 1
ATOM 1348 C C . GLY A 1 187 ? 8.284 0.652 -31.901 1.00 31.88 187 GLY A C 1
ATOM 1349 O O . GLY A 1 187 ? 9.378 0.100 -31.983 1.00 31.88 187 GLY A O 1
ATOM 1350 N N . ARG A 1 188 ? 7.671 0.827 -30.724 1.00 27.42 188 ARG A N 1
ATOM 1351 C CA . ARG A 1 188 ? 8.075 0.141 -29.486 1.00 27.42 188 ARG A CA 1
ATOM 1352 C C . ARG A 1 188 ? 7.140 -1.047 -29.229 1.00 27.42 188 ARG A C 1
ATOM 1354 O O . ARG A 1 188 ? 5.927 -0.882 -29.191 1.00 27.42 188 ARG A O 1
ATOM 1361 N N . LYS A 1 189 ? 7.716 -2.234 -29.017 1.00 30.25 189 LYS A N 1
ATOM 1362 C CA . LYS A 1 189 ? 7.108 -3.389 -28.336 1.00 30.25 189 LYS A CA 1
ATOM 1363 C C . LYS A 1 189 ? 7.922 -3.623 -27.060 1.00 30.25 189 LYS A C 1
ATOM 1365 O O . LYS A 1 189 ? 9.137 -3.741 -27.129 1.00 30.25 189 LYS A O 1
ATOM 1370 N N . GLU A 1 190 ? 7.243 -3.704 -25.931 1.00 36.25 190 GLU A N 1
ATOM 1371 C CA . GLU A 1 190 ? 7.686 -4.262 -24.643 1.00 36.25 190 GLU A CA 1
ATOM 1372 C C . GLU A 1 190 ? 6.475 -5.057 -24.137 1.00 36.25 190 GLU A C 1
ATOM 1374 O O . GLU A 1 190 ? 5.352 -4.753 -24.538 1.00 36.25 190 GLU A O 1
ATOM 1379 N N . ALA A 1 191 ? 6.529 -6.064 -23.281 1.00 46.69 191 ALA A N 1
ATOM 1380 C CA . ALA A 1 191 ? 7.523 -6.894 -22.590 1.00 46.69 191 ALA A CA 1
ATOM 1381 C C . ALA A 1 191 ? 6.711 -8.158 -22.179 1.00 46.69 191 ALA A C 1
ATOM 1383 O O . ALA A 1 191 ? 5.489 -8.143 -22.406 1.00 46.69 191 ALA A O 1
ATOM 1384 N N . PRO A 1 192 ? 7.261 -9.251 -21.603 1.00 36.47 192 PRO A N 1
ATOM 1385 C CA . PRO A 1 192 ? 7.198 -9.334 -20.117 1.00 36.47 192 PRO A CA 1
ATOM 1386 C C . PRO A 1 192 ? 8.103 -10.407 -19.428 1.00 36.47 192 PRO A C 1
ATOM 1388 O O . PRO A 1 192 ? 8.281 -11.440 -20.043 1.00 36.47 192 PRO A O 1
ATOM 1391 N N . GLU A 1 193 ? 8.492 -10.330 -18.119 1.00 42.25 193 GLU A N 1
ATOM 1392 C CA . GLU A 1 193 ? 9.116 -11.498 -17.369 1.00 42.25 193 GLU A CA 1
ATOM 1393 C C . GLU A 1 193 ? 8.635 -12.001 -15.922 1.00 42.25 193 GLU A C 1
ATOM 1395 O O . GLU A 1 193 ? 9.131 -11.475 -14.970 1.00 42.25 193 GLU A O 1
ATOM 1400 N N . GLY A 1 194 ? 7.773 -13.042 -15.713 1.00 30.09 194 GLY A N 1
ATOM 1401 C CA . GLY A 1 194 ? 6.995 -13.713 -14.600 1.00 30.09 194 GLY A CA 1
ATOM 1402 C C . GLY A 1 194 ? 7.452 -13.850 -13.110 1.00 30.09 194 GLY A C 1
ATOM 1403 O O . GLY A 1 194 ? 8.565 -13.494 -12.802 1.00 30.09 194 GLY A O 1
ATOM 1404 N N . PRO A 1 195 ? 6.663 -14.485 -12.180 1.00 46.69 195 PRO A N 1
ATOM 1405 C CA . PRO A 1 195 ? 6.295 -14.035 -10.792 1.00 46.69 195 PRO A CA 1
ATOM 1406 C C . PRO A 1 195 ? 6.986 -14.677 -9.518 1.00 46.69 195 PRO A C 1
ATOM 1408 O O . PRO A 1 195 ? 7.694 -15.668 -9.701 1.00 46.69 195 PRO A O 1
ATOM 1411 N N . ARG A 1 196 ? 6.693 -14.213 -8.237 1.00 32.84 196 ARG A N 1
ATOM 1412 C CA . ARG A 1 196 ? 6.909 -14.823 -6.839 1.00 32.84 196 ARG A CA 1
ATOM 1413 C C . ARG A 1 196 ? 7.275 -13.921 -5.568 1.00 32.84 196 ARG A C 1
ATOM 1415 O O . ARG A 1 196 ? 8.248 -13.186 -5.575 1.00 32.84 196 ARG A O 1
ATOM 1422 N N . VAL A 1 197 ? 6.619 -14.120 -4.399 1.00 39.19 197 VAL A N 1
ATOM 1423 C CA . VAL A 1 197 ? 6.489 -13.276 -3.170 1.00 39.19 197 VAL A CA 1
ATOM 1424 C C . VAL A 1 197 ? 7.047 -13.872 -1.840 1.00 39.19 197 VAL A C 1
ATOM 1426 O O . VAL A 1 197 ? 6.744 -15.030 -1.560 1.00 39.19 197 VAL A O 1
ATOM 1429 N N . ALA A 1 198 ? 7.702 -13.060 -0.973 1.00 36.34 198 ALA A N 1
ATOM 1430 C CA . ALA A 1 198 ? 7.552 -12.950 0.510 1.00 36.34 198 ALA A CA 1
ATOM 1431 C C . ALA A 1 198 ? 8.427 -11.794 1.086 1.00 36.34 198 ALA A C 1
ATOM 1433 O O . ALA A 1 198 ? 9.544 -11.625 0.633 1.00 36.34 198 ALA A O 1
ATOM 1434 N N . GLN A 1 199 ? 7.920 -11.040 2.084 1.00 36.94 199 GLN A N 1
ATOM 1435 C CA . GLN A 1 199 ? 8.428 -9.749 2.632 1.00 36.94 199 GLN A CA 1
ATOM 1436 C C . GLN A 1 199 ? 8.627 -8.630 1.594 1.00 36.94 199 GLN A C 1
ATOM 1438 O O . GLN A 1 199 ? 9.506 -8.703 0.754 1.00 36.94 199 GLN A O 1
ATOM 1443 N N . GLY A 1 200 ? 7.787 -7.584 1.658 1.00 43.81 200 GLY A N 1
ATOM 1444 C CA . GLY A 1 200 ? 7.720 -6.571 0.599 1.00 43.81 200 GLY A CA 1
ATOM 1445 C C . GLY A 1 200 ? 7.460 -7.257 -0.734 1.00 43.81 200 GLY A C 1
ATOM 1446 O O . GLY A 1 200 ? 8.377 -7.309 -1.534 1.00 43.81 200 GLY A O 1
ATOM 1447 N N . GLU A 1 201 ? 6.277 -7.883 -0.904 1.00 46.84 201 GLU A N 1
ATOM 1448 C CA . GLU A 1 201 ? 6.045 -8.906 -1.940 1.00 46.84 201 GLU A CA 1
ATOM 1449 C C . GLU A 1 201 ? 6.764 -8.543 -3.228 1.00 46.84 201 GLU A C 1
ATOM 1451 O O . GLU A 1 201 ? 6.420 -7.533 -3.853 1.00 46.84 201 GLU A O 1
ATOM 1456 N N . ALA A 1 202 ? 7.810 -9.316 -3.527 1.00 46.69 202 ALA A N 1
ATOM 1457 C CA . ALA A 1 202 ? 8.680 -8.997 -4.625 1.00 46.69 202 ALA A CA 1
ATOM 1458 C C . ALA A 1 202 ? 7.828 -8.846 -5.872 1.00 46.69 202 ALA A C 1
ATOM 1460 O O . ALA A 1 202 ? 7.096 -9.765 -6.257 1.00 46.69 202 ALA A O 1
ATOM 1461 N N . TYR A 1 203 ? 7.885 -7.654 -6.453 1.00 45.12 203 TYR A N 1
ATOM 1462 C CA . TYR A 1 203 ? 7.371 -7.469 -7.782 1.00 45.12 203 TYR A CA 1
ATOM 1463 C C . TYR A 1 203 ? 8.198 -8.414 -8.639 1.00 45.12 203 TYR A C 1
ATOM 1465 O O . TYR A 1 203 ? 9.422 -8.316 -8.708 1.00 45.12 203 TYR A O 1
ATOM 1473 N N . ARG A 1 204 ? 7.539 -9.420 -9.189 1.00 51.03 204 ARG A N 1
ATOM 1474 C CA . ARG A 1 204 ? 8.161 -10.294 -10.161 1.00 51.03 204 ARG A CA 1
ATOM 1475 C C . ARG A 1 204 ? 7.482 -9.987 -11.490 1.00 51.03 204 ARG A C 1
ATOM 1477 O O . ARG A 1 204 ? 6.254 -9.839 -11.473 1.00 51.03 204 ARG A O 1
ATOM 1484 N N . PRO A 1 205 ? 8.239 -9.781 -12.573 1.00 42.00 205 PRO A N 1
ATOM 1485 C CA . PRO A 1 205 ? 7.670 -9.257 -13.818 1.00 42.00 205 PRO A CA 1
ATOM 1486 C C . PRO A 1 205 ? 6.720 -10.283 -14.503 1.00 42.00 205 PRO A C 1
ATOM 1488 O O . PRO A 1 205 ? 6.230 -11.183 -13.832 1.00 42.00 205 PRO A O 1
ATOM 1491 N N . VAL A 1 206 ? 6.360 -10.181 -15.802 1.00 45.47 206 VAL A N 1
ATOM 1492 C CA . VAL A 1 206 ? 5.199 -10.927 -16.391 1.00 45.47 206 VAL A CA 1
ATOM 1493 C C . VAL A 1 206 ? 5.407 -12.163 -17.347 1.00 45.47 206 VAL A C 1
ATOM 1495 O O . VAL A 1 206 ? 4.506 -12.980 -17.413 1.00 45.47 206 VAL A O 1
ATOM 1498 N N . GLY A 1 207 ? 6.531 -12.479 -18.008 1.00 41.72 207 GLY A N 1
ATOM 1499 C CA . GLY A 1 207 ? 6.914 -13.849 -18.498 1.00 41.72 207 GLY A CA 1
ATOM 1500 C C . GLY A 1 207 ? 8.400 -14.368 -18.455 1.00 41.72 207 GLY A C 1
ATOM 1501 O O . GLY A 1 207 ? 9.069 -14.165 -19.432 1.00 41.72 207 GLY A O 1
ATOM 1502 N N . GLY A 1 208 ? 8.945 -14.963 -17.370 1.00 37.31 208 GLY A N 1
ATOM 1503 C CA . GLY A 1 208 ? 10.175 -15.800 -17.395 1.00 37.31 208 GLY A CA 1
ATOM 1504 C C . GLY A 1 208 ? 11.426 -15.465 -16.535 1.00 37.31 208 GLY A C 1
ATOM 1505 O O . GLY A 1 208 ? 12.305 -16.324 -16.437 1.00 37.31 208 GLY A O 1
ATOM 1506 N N . GLY A 1 209 ? 11.493 -14.338 -15.816 1.00 49.97 209 GLY A N 1
ATOM 1507 C CA . GLY A 1 209 ? 12.729 -13.898 -15.142 1.00 49.97 209 GLY A CA 1
ATOM 1508 C C . GLY A 1 209 ? 12.815 -14.385 -13.703 1.00 49.97 209 GLY A C 1
ATOM 1509 O O . GLY A 1 209 ? 11.856 -14.269 -12.945 1.00 49.97 209 GLY A O 1
ATOM 1510 N N . LEU A 1 210 ? 13.957 -14.945 -13.294 1.00 66.25 210 LEU A N 1
ATOM 1511 C CA . LEU A 1 210 ? 14.140 -15.523 -11.950 1.00 66.25 210 LEU A CA 1
ATOM 1512 C C . LEU A 1 210 ? 14.299 -14.482 -10.824 1.00 66.25 210 LEU A C 1
ATOM 1514 O O . LEU A 1 210 ? 14.288 -14.869 -9.654 1.00 66.25 210 LEU A O 1
ATOM 1518 N N . ILE A 1 211 ? 14.437 -13.195 -11.153 1.00 78.06 211 ILE A N 1
ATOM 1519 C CA . ILE A 1 211 ? 14.849 -12.148 -10.209 1.00 78.06 211 ILE A CA 1
ATOM 1520 C C . ILE A 1 211 ? 13.643 -11.561 -9.488 1.00 78.06 211 ILE A C 1
ATOM 1522 O O . ILE A 1 211 ? 12.629 -11.205 -10.092 1.00 78.06 211 ILE A O 1
ATOM 1526 N N . ALA A 1 212 ? 13.754 -11.450 -8.170 1.00 83.38 212 ALA A N 1
ATOM 1527 C CA . ALA A 1 212 ? 12.734 -10.833 -7.342 1.00 83.38 212 ALA A CA 1
ATOM 1528 C C . ALA A 1 212 ? 13.036 -9.336 -7.149 1.00 83.38 212 ALA A C 1
ATOM 1530 O O . ALA A 1 212 ? 14.170 -8.979 -6.837 1.00 83.38 212 ALA A O 1
ATOM 1531 N N . PHE A 1 213 ? 12.027 -8.462 -7.245 1.00 84.25 213 PHE A N 1
ATOM 1532 C CA . PHE A 1 213 ? 12.156 -7.060 -6.831 1.00 84.25 213 PHE A CA 1
ATOM 1533 C C . PHE A 1 213 ? 11.364 -6.777 -5.557 1.00 84.25 213 PHE A C 1
ATOM 1535 O O . PHE A 1 213 ? 10.227 -6.300 -5.640 1.00 84.25 213 PHE A O 1
ATOM 1542 N N . PRO A 1 214 ? 11.898 -7.081 -4.361 1.00 83.62 214 PRO A N 1
ATOM 1543 C CA . PRO A 1 214 ? 11.305 -6.612 -3.120 1.00 83.62 214 PRO A CA 1
ATOM 1544 C C . PRO A 1 214 ? 11.096 -5.096 -3.174 1.00 83.62 214 PRO A C 1
ATOM 1546 O O . PRO A 1 214 ? 11.987 -4.353 -3.590 1.00 83.62 214 PRO A O 1
ATOM 1549 N N . VAL A 1 215 ? 9.924 -4.633 -2.739 1.00 85.50 215 VAL A N 1
ATOM 1550 C CA . VAL A 1 215 ? 9.574 -3.204 -2.733 1.00 85.50 215 VAL A CA 1
ATOM 1551 C C . VAL A 1 215 ? 9.307 -2.739 -1.309 1.00 85.50 215 VAL A C 1
ATOM 1553 O O . VAL A 1 215 ? 8.526 -3.359 -0.579 1.00 85.50 215 VAL A O 1
ATOM 1556 N N . ALA A 1 216 ? 9.922 -1.617 -0.929 1.00 84.50 216 ALA A N 1
ATOM 1557 C CA . ALA A 1 216 ? 9.706 -1.000 0.373 1.00 84.50 216 ALA A CA 1
ATOM 1558 C C . ALA A 1 216 ? 8.220 -0.686 0.577 1.00 84.50 216 ALA A C 1
ATOM 1560 O O . ALA A 1 216 ? 7.546 -0.197 -0.329 1.00 84.50 216 ALA A O 1
ATOM 1561 N N . TRP A 1 217 ? 7.704 -0.914 1.786 1.00 81.12 217 TRP A N 1
ATOM 1562 C CA . TRP A 1 217 ? 6.282 -0.688 2.055 1.00 81.12 217 TRP A CA 1
ATOM 1563 C C . TRP A 1 217 ? 5.867 0.753 1.769 1.00 81.12 217 TRP A C 1
ATOM 1565 O O . TRP A 1 217 ? 4.891 0.991 1.069 1.00 81.12 217 TRP A O 1
ATOM 1575 N N . GLY A 1 218 ? 6.670 1.708 2.231 1.00 81.50 218 GLY A N 1
ATOM 1576 C CA . GLY A 1 218 ? 6.439 3.119 1.973 1.00 81.50 218 GLY A CA 1
ATOM 1577 C C . GLY A 1 218 ? 6.418 3.494 0.495 1.00 81.50 218 GLY A C 1
ATOM 1578 O O . GLY A 1 218 ? 5.729 4.437 0.137 1.00 81.50 218 GLY A O 1
ATOM 1579 N N . ALA A 1 219 ? 7.082 2.733 -0.380 1.00 83.69 219 ALA A N 1
ATOM 1580 C CA . ALA A 1 219 ? 6.960 2.959 -1.814 1.00 83.69 219 ALA A CA 1
ATOM 1581 C C . ALA A 1 219 ? 5.554 2.637 -2.331 1.00 83.69 219 ALA A C 1
ATOM 1583 O O . ALA A 1 219 ? 5.076 3.325 -3.217 1.00 83.69 219 ALA A O 1
ATOM 1584 N N . ARG A 1 220 ? 4.853 1.664 -1.735 1.00 83.31 220 ARG A N 1
ATOM 1585 C CA . ARG A 1 220 ? 3.446 1.360 -2.057 1.00 83.31 220 ARG A CA 1
ATOM 1586 C C . ARG A 1 220 ? 2.466 2.410 -1.541 1.00 83.31 220 ARG A C 1
ATOM 1588 O O . ARG A 1 220 ? 1.354 2.485 -2.044 1.00 83.31 220 ARG A O 1
ATOM 1595 N N . GLU A 1 221 ? 2.862 3.165 -0.522 1.00 86.00 221 GLU A N 1
ATOM 1596 C CA . GLU A 1 221 ? 2.060 4.268 0.017 1.00 86.00 221 GLU A CA 1
ATOM 1597 C C . GLU A 1 221 ? 2.312 5.575 -0.753 1.00 86.00 221 GLU A C 1
ATOM 1599 O O . GLU A 1 221 ? 1.426 6.417 -0.841 1.00 86.00 221 GLU A O 1
ATOM 1604 N N . LEU A 1 222 ? 3.519 5.751 -1.301 1.00 86.69 222 LEU A N 1
ATOM 1605 C CA . LEU A 1 222 ? 3.940 6.983 -1.972 1.00 86.69 222 LEU A CA 1
ATOM 1606 C C . LEU A 1 222 ? 3.826 6.941 -3.495 1.00 86.69 222 LEU A C 1
ATOM 1608 O O . LEU A 1 222 ? 3.727 7.993 -4.117 1.00 86.69 222 LEU A O 1
ATOM 1612 N N . LEU A 1 223 ? 3.869 5.752 -4.090 1.00 86.81 223 LEU A N 1
ATOM 1613 C CA . LEU A 1 223 ? 3.786 5.556 -5.530 1.00 86.81 223 LEU A CA 1
ATOM 1614 C C . LEU A 1 223 ? 2.563 4.718 -5.877 1.00 86.81 223 LEU A C 1
ATOM 1616 O O . LEU A 1 223 ? 2.203 3.763 -5.183 1.00 86.81 223 LEU A O 1
ATOM 1620 N N . SER A 1 224 ? 1.968 5.027 -7.020 1.00 84.94 224 SER A N 1
ATOM 1621 C CA . SER A 1 224 ? 0.979 4.167 -7.650 1.00 84.94 224 SER A CA 1
ATOM 1622 C C . SER A 1 224 ? 1.599 2.828 -8.063 1.00 84.94 224 SER A C 1
ATOM 1624 O O . SER A 1 224 ? 2.796 2.699 -8.336 1.00 84.94 224 SER A O 1
ATOM 1626 N N . THR A 1 225 ? 0.761 1.799 -8.197 1.00 80.50 225 THR A N 1
ATOM 1627 C CA . THR A 1 225 ? 1.198 0.493 -8.713 1.00 80.50 225 THR A CA 1
ATOM 1628 C C . THR A 1 225 ? 1.826 0.603 -10.109 1.00 80.50 225 THR A C 1
ATOM 1630 O O . THR A 1 225 ? 2.774 -0.119 -10.412 1.00 80.50 225 THR A O 1
ATOM 1633 N N . GLY A 1 226 ? 1.334 1.526 -10.946 1.00 84.25 226 GLY A N 1
ATOM 1634 C CA . GLY A 1 226 ? 1.875 1.784 -12.281 1.00 84.25 226 GLY A CA 1
ATOM 1635 C C . GLY A 1 226 ? 3.294 2.357 -12.256 1.00 84.25 226 GLY A C 1
ATOM 1636 O O . GLY A 1 226 ? 4.124 1.942 -13.064 1.00 84.25 226 GLY A O 1
ATOM 1637 N N . GLU A 1 227 ? 3.591 3.249 -11.309 1.00 88.44 227 GLU A N 1
ATOM 1638 C CA . GLU A 1 227 ? 4.933 3.812 -11.104 1.00 88.44 227 GLU A CA 1
ATOM 1639 C C . GLU A 1 227 ? 5.912 2.762 -10.582 1.00 88.44 227 GLU A C 1
ATOM 1641 O O . GLU A 1 227 ? 7.007 2.636 -11.123 1.00 88.44 227 GLU A O 1
ATOM 1646 N N . ILE A 1 228 ? 5.506 1.935 -9.613 1.00 85.75 228 ILE A N 1
ATOM 1647 C CA . ILE A 1 228 ? 6.331 0.810 -9.138 1.00 85.75 228 ILE A CA 1
ATOM 1648 C C . ILE A 1 228 ? 6.639 -0.148 -10.295 1.00 85.75 228 ILE A C 1
ATOM 1650 O O . ILE A 1 228 ? 7.791 -0.525 -10.501 1.00 85.75 228 ILE A O 1
ATOM 1654 N N . ALA A 1 229 ? 5.633 -0.500 -11.099 1.00 86.00 229 ALA A N 1
ATOM 1655 C CA . ALA A 1 229 ? 5.823 -1.353 -12.267 1.00 86.00 229 ALA A CA 1
ATOM 1656 C C . ALA A 1 229 ? 6.741 -0.706 -13.320 1.00 86.00 229 ALA A C 1
ATOM 1658 O O . ALA A 1 229 ? 7.520 -1.401 -13.970 1.00 86.00 229 ALA A O 1
ATOM 1659 N N . ALA A 1 230 ? 6.660 0.616 -13.505 1.00 86.75 230 ALA A N 1
ATOM 1660 C CA . ALA A 1 230 ? 7.542 1.352 -14.405 1.00 86.75 230 ALA A CA 1
ATOM 1661 C C . ALA A 1 230 ? 8.994 1.363 -13.905 1.00 86.75 230 ALA A C 1
ATOM 1663 O O . ALA A 1 230 ? 9.900 1.165 -14.712 1.00 86.75 230 ALA A O 1
ATOM 1664 N N . LEU A 1 231 ? 9.211 1.521 -12.596 1.00 89.25 231 LEU A N 1
ATOM 1665 C CA . LEU A 1 231 ? 10.534 1.428 -11.978 1.00 89.25 231 LEU A CA 1
ATOM 1666 C C . LEU A 1 231 ? 11.140 0.038 -12.170 1.00 89.25 231 LEU A C 1
ATOM 1668 O O . LEU A 1 231 ? 12.300 -0.066 -12.553 1.00 89.25 231 LEU A O 1
ATOM 1672 N N . VAL A 1 232 ? 10.361 -1.026 -11.971 1.00 88.88 232 VAL A N 1
ATOM 1673 C CA . VAL A 1 232 ? 10.857 -2.396 -12.170 1.00 88.88 232 VAL A CA 1
ATOM 1674 C C . VAL A 1 232 ? 11.169 -2.677 -13.644 1.00 88.88 232 VAL A C 1
ATOM 1676 O O . VAL A 1 232 ? 12.251 -3.171 -13.940 1.00 88.88 232 VAL A O 1
ATOM 1679 N N . ARG A 1 233 ? 10.322 -2.247 -14.592 1.00 89.19 233 ARG A N 1
ATOM 1680 C CA . ARG A 1 233 ? 10.648 -2.336 -16.033 1.00 89.19 233 ARG A CA 1
ATOM 1681 C C . ARG A 1 233 ? 11.904 -1.549 -16.404 1.00 89.19 233 ARG A C 1
ATOM 1683 O O . ARG A 1 233 ? 12.684 -1.987 -17.246 1.00 89.19 233 ARG A O 1
ATOM 1690 N N . HIS A 1 234 ? 12.098 -0.375 -15.803 1.00 89.62 234 HIS A N 1
ATOM 1691 C CA . HIS A 1 234 ? 13.333 0.382 -15.974 1.00 89.62 234 HIS A CA 1
ATOM 1692 C C . HIS A 1 234 ? 14.524 -0.422 -15.447 1.00 89.62 234 HIS A C 1
ATOM 1694 O O . HIS A 1 234 ? 15.496 -0.581 -16.175 1.00 89.62 234 HIS A O 1
ATOM 1700 N N . ALA A 1 235 ? 14.412 -1.015 -14.257 1.00 89.94 235 ALA A N 1
ATOM 1701 C CA . ALA A 1 235 ? 15.446 -1.876 -13.707 1.00 89.94 235 ALA A CA 1
ATOM 1702 C C . ALA A 1 235 ? 15.759 -3.086 -14.598 1.00 89.94 235 ALA A C 1
ATOM 1704 O O . ALA A 1 235 ? 16.925 -3.375 -14.836 1.00 89.94 235 ALA A O 1
ATOM 1705 N N . GLU A 1 236 ? 14.750 -3.739 -15.171 1.00 88.75 236 GLU A N 1
ATOM 1706 C CA . GLU A 1 236 ? 14.942 -4.831 -16.132 1.00 88.75 236 GLU A CA 1
ATOM 1707 C C . GLU A 1 236 ? 15.725 -4.395 -17.374 1.00 88.75 236 GLU A C 1
ATOM 1709 O O . GLU A 1 236 ? 16.633 -5.083 -17.833 1.00 88.75 236 GLU A O 1
ATOM 1714 N N . LYS A 1 237 ? 15.399 -3.218 -17.912 1.00 89.44 237 LYS A N 1
ATOM 1715 C CA . LYS A 1 237 ? 16.064 -2.673 -19.099 1.00 89.44 237 LYS A CA 1
ATOM 1716 C C . LYS A 1 237 ? 17.493 -2.196 -18.811 1.00 89.44 237 LYS A C 1
ATOM 1718 O O . LYS A 1 237 ? 18.353 -2.270 -19.688 1.00 89.44 237 LYS A O 1
ATOM 1723 N N . SER A 1 238 ? 17.724 -1.679 -17.609 1.00 90.56 238 SER A N 1
ATOM 1724 C CA . SER A 1 238 ? 18.968 -1.027 -17.184 1.00 90.56 238 SER A CA 1
ATOM 1725 C C . SER A 1 238 ? 19.918 -1.942 -16.411 1.00 90.56 238 SER A C 1
ATOM 1727 O O . SER A 1 238 ? 21.084 -1.611 -16.225 1.00 90.56 238 SER A O 1
ATOM 1729 N N . GLY A 1 239 ? 19.446 -3.089 -15.935 1.00 84.81 239 GLY A N 1
ATOM 1730 C CA . GLY A 1 239 ? 20.211 -3.991 -15.082 1.00 84.81 239 GLY A CA 1
ATOM 1731 C C . GLY A 1 239 ? 21.109 -4.978 -15.824 1.00 84.81 239 GLY A C 1
ATOM 1732 O O . GLY A 1 239 ? 21.842 -5.710 -15.174 1.00 84.81 239 GLY A O 1
ATOM 1733 N N . GLY A 1 240 ? 21.040 -5.044 -17.156 1.00 85.00 240 GLY A N 1
ATOM 1734 C CA . GLY A 1 240 ? 21.841 -5.978 -17.951 1.00 85.00 240 GLY A CA 1
ATOM 1735 C C . GLY A 1 240 ? 23.286 -5.501 -18.175 1.00 85.00 240 GLY A C 1
ATOM 1736 O O . GLY A 1 240 ? 23.548 -4.291 -18.237 1.00 85.00 240 GLY A O 1
ATOM 1737 N N . PRO A 1 241 ? 24.251 -6.420 -18.352 1.00 83.62 241 PRO A N 1
ATOM 1738 C CA . PRO A 1 241 ? 25.631 -6.061 -18.653 1.00 83.62 241 PRO A CA 1
ATOM 1739 C C . PRO A 1 241 ? 25.722 -5.254 -19.958 1.00 83.62 241 PRO A C 1
ATOM 1741 O O . PRO A 1 241 ? 25.293 -5.696 -21.021 1.00 83.62 241 PRO A O 1
ATOM 1744 N N . GLY A 1 242 ? 26.317 -4.060 -19.882 1.00 83.81 242 GLY A N 1
ATOM 1745 C CA . GLY A 1 242 ? 26.470 -3.166 -21.034 1.00 83.81 242 GLY A CA 1
ATOM 1746 C C . GLY A 1 242 ? 25.236 -2.319 -21.363 1.00 83.81 242 GLY A C 1
ATOM 1747 O O . GLY A 1 242 ? 25.213 -1.694 -22.424 1.00 83.81 242 GLY A O 1
ATOM 1748 N N . ALA A 1 243 ? 24.234 -2.266 -20.476 1.00 87.44 243 ALA A N 1
ATOM 1749 C CA . ALA A 1 243 ? 23.129 -1.323 -20.608 1.00 87.44 243 ALA A CA 1
ATOM 1750 C C . ALA A 1 243 ? 23.651 0.129 -20.697 1.00 87.44 243 ALA A C 1
ATOM 1752 O O . ALA A 1 243 ? 24.603 0.486 -19.997 1.00 87.44 243 ALA A O 1
ATOM 1753 N N . PRO A 1 244 ? 23.041 0.983 -21.542 1.00 86.31 244 PRO A N 1
ATOM 1754 C CA . PRO A 1 244 ? 23.486 2.367 -21.727 1.00 86.31 244 PRO A CA 1
ATOM 1755 C C . PRO A 1 244 ? 23.303 3.228 -20.469 1.00 86.31 244 PRO A C 1
ATOM 1757 O O . PRO A 1 244 ? 23.970 4.248 -20.329 1.00 86.31 244 PRO A O 1
ATOM 1760 N N . ASP A 1 245 ? 22.410 2.809 -19.576 1.00 88.81 245 ASP A N 1
ATOM 1761 C CA . ASP A 1 245 ? 22.111 3.459 -18.306 1.00 88.81 245 ASP A CA 1
ATOM 1762 C C . ASP A 1 245 ? 22.064 2.379 -17.216 1.00 88.81 245 ASP A C 1
ATOM 1764 O O . ASP A 1 245 ? 20.992 1.820 -16.974 1.00 88.81 245 ASP A O 1
ATOM 1768 N N . PRO A 1 246 ? 23.222 1.962 -16.667 1.00 92.75 246 PRO A N 1
ATOM 1769 C CA . PRO A 1 246 ? 23.290 0.840 -15.743 1.00 92.75 246 PRO A CA 1
ATOM 1770 C C . PRO A 1 246 ? 22.661 1.190 -14.395 1.00 92.75 246 PRO A C 1
ATOM 1772 O O . PRO A 1 246 ? 22.894 2.266 -13.843 1.00 92.75 246 PRO A O 1
ATOM 1775 N N . LEU A 1 247 ? 21.939 0.241 -13.801 1.00 94.25 247 LEU A N 1
ATOM 1776 C CA . LEU A 1 247 ? 21.505 0.381 -12.413 1.00 94.25 247 LEU A CA 1
ATOM 1777 C C . LEU A 1 247 ? 22.710 0.421 -11.474 1.00 94.25 247 LEU A C 1
ATOM 1779 O O . LEU A 1 247 ? 23.540 -0.487 -11.482 1.00 94.25 247 LEU A O 1
ATOM 1783 N N . ILE A 1 248 ? 22.772 1.434 -10.611 1.00 96.06 248 ILE A N 1
ATOM 1784 C CA . ILE A 1 248 ? 23.830 1.573 -9.607 1.00 96.06 248 ILE A CA 1
ATOM 1785 C C . ILE A 1 248 ? 23.265 1.333 -8.207 1.00 96.06 248 ILE A C 1
ATOM 1787 O O . ILE A 1 248 ? 22.273 1.940 -7.788 1.00 96.06 248 ILE A O 1
ATOM 1791 N N . CYS A 1 249 ? 23.925 0.449 -7.457 1.00 97.00 249 CYS A N 1
ATOM 1792 C CA . CYS A 1 249 ? 23.600 0.195 -6.064 1.00 97.00 249 CYS A CA 1
ATOM 1793 C C . CYS A 1 249 ? 23.975 1.411 -5.217 1.00 97.00 249 CYS A C 1
ATOM 1795 O O . CYS A 1 249 ? 25.151 1.737 -5.053 1.00 97.00 249 CYS A O 1
ATOM 1797 N N . HIS A 1 250 ? 22.983 2.032 -4.588 1.00 96.62 250 HIS A N 1
ATOM 1798 C CA . HIS A 1 250 ? 23.170 3.255 -3.807 1.00 96.62 250 HIS A CA 1
ATOM 1799 C C . HIS A 1 250 ? 23.952 3.039 -2.503 1.00 96.62 250 HIS A C 1
ATOM 1801 O O . HIS A 1 250 ? 24.305 4.012 -1.838 1.00 96.62 250 HIS A O 1
ATOM 1807 N N . LEU A 1 251 ? 24.226 1.787 -2.124 1.00 96.75 251 LEU A N 1
ATOM 1808 C CA . LEU A 1 251 ? 24.947 1.424 -0.901 1.00 96.75 251 LEU A CA 1
ATOM 1809 C C . LEU A 1 251 ? 26.332 0.816 -1.155 1.00 96.75 251 LEU A C 1
ATOM 1811 O O . LEU A 1 251 ? 27.008 0.456 -0.189 1.00 96.75 251 LEU A O 1
ATOM 1815 N N . CYS A 1 252 ? 26.780 0.696 -2.410 1.00 97.38 252 CYS A N 1
ATOM 1816 C CA . CYS A 1 252 ? 28.169 0.326 -2.712 1.00 97.38 252 CYS A CA 1
ATOM 1817 C C . CYS A 1 252 ? 28.747 0.945 -3.999 1.00 97.38 252 CYS A C 1
ATOM 1819 O O . CYS A 1 252 ? 29.871 0.604 -4.355 1.00 97.38 252 CYS A O 1
ATOM 1821 N N . ASP A 1 253 ? 27.985 1.780 -4.718 1.00 96.81 253 ASP A N 1
ATOM 1822 C CA . ASP A 1 253 ? 28.315 2.370 -6.031 1.00 96.81 253 ASP A CA 1
ATOM 1823 C C . ASP A 1 253 ? 28.680 1.350 -7.129 1.00 96.81 253 ASP A C 1
ATOM 1825 O O . ASP A 1 253 ? 29.171 1.702 -8.199 1.00 96.81 253 ASP A O 1
ATOM 1829 N N . GLY A 1 254 ? 28.416 0.065 -6.881 1.00 96.06 254 GLY A N 1
ATOM 1830 C CA . GLY A 1 254 ? 28.624 -1.012 -7.840 1.00 96.06 254 GLY A CA 1
ATOM 1831 C C . GLY A 1 254 ? 27.411 -1.184 -8.756 1.00 96.06 254 GLY A C 1
ATOM 1832 O O . GLY A 1 254 ? 26.287 -0.915 -8.320 1.00 96.06 254 GLY A O 1
ATOM 1833 N N . PRO A 1 255 ? 27.605 -1.668 -9.995 1.00 95.69 255 PRO A N 1
ATOM 1834 C CA . PRO A 1 255 ? 26.491 -1.983 -10.876 1.00 95.69 255 PRO A CA 1
ATOM 1835 C C . PRO A 1 255 ? 25.617 -3.086 -10.265 1.00 95.69 255 PRO A C 1
ATOM 1837 O O . PRO A 1 255 ? 26.117 -4.024 -9.635 1.00 95.69 255 PRO A O 1
ATOM 1840 N N . VAL A 1 256 ? 24.307 -2.965 -10.441 1.00 94.19 256 VAL A N 1
ATOM 1841 C CA . VAL A 1 256 ? 23.330 -4.013 -10.147 1.00 94.19 256 VAL A CA 1
ATOM 1842 C C . VAL A 1 256 ? 23.112 -4.788 -11.437 1.00 94.19 256 VAL A C 1
ATOM 1844 O O . VAL A 1 256 ? 22.469 -4.290 -12.357 1.00 94.19 256 VAL A O 1
ATOM 1847 N N . ASP A 1 257 ? 23.690 -5.984 -11.499 1.00 92.44 257 ASP A N 1
ATOM 1848 C CA . ASP A 1 257 ? 23.521 -6.898 -12.625 1.00 92.44 257 ASP A CA 1
ATOM 1849 C C . ASP A 1 257 ? 22.313 -7.789 -12.351 1.00 92.44 257 ASP A C 1
ATOM 1851 O O . ASP A 1 257 ? 22.424 -8.792 -11.644 1.00 92.44 257 ASP A O 1
ATOM 1855 N N . ILE A 1 258 ? 21.148 -7.404 -12.870 1.00 89.50 258 ILE A N 1
ATOM 1856 C CA . ILE A 1 258 ? 19.910 -8.134 -12.586 1.00 89.50 258 ILE A CA 1
ATOM 1857 C C . ILE A 1 258 ? 20.048 -9.598 -13.007 1.00 89.50 258 ILE A C 1
ATOM 1859 O O . ILE A 1 258 ? 19.562 -10.451 -12.293 1.00 89.50 258 ILE A O 1
ATOM 1863 N N . GLU A 1 259 ? 20.784 -9.930 -14.074 1.00 85.81 259 GLU A N 1
ATOM 1864 C CA . GLU A 1 259 ? 20.921 -11.315 -14.549 1.00 85.81 259 GLU A CA 1
ATOM 1865 C C . GLU A 1 259 ? 21.682 -12.214 -13.560 1.00 85.81 259 GLU A C 1
ATOM 1867 O O . GLU A 1 259 ? 21.606 -13.442 -13.646 1.00 85.81 259 GLU A O 1
ATOM 1872 N N . ARG A 1 260 ? 22.433 -11.616 -12.626 1.00 88.38 260 ARG A N 1
ATOM 1873 C CA . ARG A 1 260 ? 23.252 -12.323 -11.631 1.00 88.38 260 ARG A CA 1
ATOM 1874 C C . ARG A 1 260 ? 22.710 -12.246 -10.213 1.00 88.38 260 ARG A C 1
ATOM 1876 O O . ARG A 1 260 ? 23.105 -13.066 -9.383 1.00 88.38 260 ARG A O 1
ATOM 1883 N N . GLU A 1 261 ? 21.870 -11.264 -9.920 1.00 87.44 261 GLU A N 1
ATOM 1884 C CA . GLU A 1 261 ? 21.277 -11.095 -8.598 1.00 87.44 261 GLU A CA 1
ATOM 1885 C C . GLU A 1 261 ? 20.062 -12.019 -8.422 1.00 87.44 261 GLU A C 1
ATOM 1887 O O . GLU A 1 261 ? 19.304 -12.277 -9.354 1.00 87.44 261 GLU A O 1
ATOM 1892 N N . VAL A 1 262 ? 19.852 -12.523 -7.204 1.00 85.44 262 VAL A N 1
ATOM 1893 C CA . VAL A 1 262 ? 18.623 -13.266 -6.863 1.00 85.44 262 VAL A CA 1
ATOM 1894 C C . VAL A 1 262 ? 17.496 -12.285 -6.544 1.00 85.44 262 VAL A C 1
ATOM 1896 O O . VAL A 1 262 ? 16.340 -12.498 -6.920 1.00 85.44 262 VAL A O 1
ATOM 1899 N N . GLU A 1 263 ? 17.850 -11.178 -5.888 1.00 87.75 263 GLU A N 1
ATOM 1900 C CA . GLU A 1 263 ? 16.937 -10.101 -5.545 1.00 87.75 263 GLU A CA 1
ATOM 1901 C C . GLU A 1 263 ? 17.571 -8.726 -5.770 1.00 87.75 263 GLU A C 1
ATOM 1903 O O . GLU A 1 263 ? 18.729 -8.484 -5.421 1.00 87.75 263 GLU A O 1
ATOM 1908 N N . VAL A 1 264 ? 16.767 -7.792 -6.275 1.00 89.50 264 VAL A N 1
ATOM 1909 C CA . VAL A 1 264 ? 17.122 -6.373 -6.361 1.00 89.50 264 VAL A CA 1
ATOM 1910 C C . VAL A 1 264 ? 16.119 -5.571 -5.558 1.00 89.50 264 VAL A C 1
ATOM 1912 O O . VAL A 1 264 ? 14.927 -5.538 -5.849 1.00 89.50 264 VAL A O 1
ATOM 1915 N N . HIS A 1 265 ? 16.599 -4.932 -4.502 1.00 91.50 265 HIS A N 1
ATOM 1916 C CA . HIS A 1 265 ? 15.735 -4.275 -3.535 1.00 91.50 265 HIS A CA 1
ATOM 1917 C C . HIS A 1 265 ? 15.448 -2.846 -4.000 1.00 91.50 265 HIS A C 1
ATOM 1919 O O . HIS A 1 265 ? 16.367 -2.057 -4.225 1.00 91.50 265 HIS A O 1
ATOM 1925 N N . LEU A 1 266 ? 14.160 -2.523 -4.138 1.00 92.81 266 LEU A N 1
ATOM 1926 C CA . LEU A 1 266 ? 13.668 -1.195 -4.489 1.00 92.81 266 LEU A CA 1
ATOM 1927 C C . LEU A 1 266 ? 13.193 -0.447 -3.236 1.00 92.81 266 LEU A C 1
ATOM 1929 O O . LEU A 1 266 ? 12.171 -0.773 -2.621 1.00 92.81 266 LEU A O 1
ATOM 1933 N N . GLY A 1 267 ? 13.947 0.583 -2.872 1.00 93.44 267 GLY A N 1
ATOM 1934 C CA . GLY A 1 267 ? 13.575 1.608 -1.906 1.00 93.44 267 GLY A CA 1
ATOM 1935 C C . GLY A 1 267 ? 13.214 2.938 -2.565 1.00 93.44 267 GLY A C 1
ATOM 1936 O O . GLY A 1 267 ? 13.200 3.069 -3.786 1.00 93.44 267 GLY A O 1
ATOM 1937 N N . LEU A 1 268 ? 12.968 3.952 -1.739 1.00 94.25 268 LEU A N 1
ATOM 1938 C CA . LEU A 1 268 ? 12.826 5.345 -2.174 1.00 94.25 268 LEU A CA 1
ATOM 1939 C C . LEU A 1 268 ? 13.657 6.246 -1.280 1.00 94.25 268 LEU A C 1
ATOM 1941 O O . LEU A 1 268 ? 13.860 5.921 -0.114 1.00 94.25 268 LEU A O 1
ATOM 1945 N N . VAL A 1 269 ? 14.071 7.396 -1.790 1.00 95.06 269 VAL A N 1
ATOM 1946 C CA . VAL A 1 269 ? 14.560 8.497 -0.968 1.00 95.06 269 VAL A CA 1
ATOM 1947 C C . VAL A 1 269 ? 13.625 9.694 -1.090 1.00 95.06 269 VAL A C 1
ATOM 1949 O O . VAL A 1 269 ? 13.218 10.067 -2.191 1.00 95.06 269 VAL A O 1
ATOM 1952 N N . LEU A 1 270 ? 13.268 10.262 0.062 1.00 91.50 270 LEU A N 1
ATOM 1953 C CA . LEU A 1 270 ? 12.504 11.496 0.186 1.00 91.50 270 LEU A CA 1
ATOM 1954 C C . LEU A 1 270 ? 13.472 12.670 0.067 1.00 91.50 270 LEU A C 1
ATOM 1956 O O . LEU A 1 270 ? 14.296 12.902 0.963 1.00 91.50 270 LEU A O 1
ATOM 1960 N N . LEU A 1 271 ? 13.373 13.401 -1.038 1.00 87.88 271 LEU A N 1
ATOM 1961 C CA . LEU A 1 271 ? 14.067 14.661 -1.243 1.00 87.88 271 LEU A CA 1
ATOM 1962 C C . LEU A 1 271 ? 13.087 15.784 -0.913 1.00 87.88 271 LEU A C 1
ATOM 1964 O O . LEU A 1 271 ? 12.025 15.894 -1.519 1.00 87.88 271 LEU A O 1
ATOM 1968 N N . GLN A 1 272 ? 13.443 16.624 0.053 1.00 79.31 272 GLN A N 1
ATOM 1969 C CA . GLN A 1 272 ? 12.719 17.862 0.328 1.00 79.31 272 GLN A CA 1
ATOM 1970 C C . GLN A 1 272 ? 13.634 19.027 -0.051 1.00 79.31 272 GLN A C 1
ATOM 1972 O O . GLN A 1 272 ? 14.443 19.455 0.778 1.00 79.31 272 GLN A O 1
ATOM 1977 N N . PRO A 1 273 ? 13.562 19.525 -1.301 1.00 61.50 273 PRO A N 1
ATOM 1978 C CA . PRO A 1 273 ? 14.173 20.803 -1.627 1.00 61.50 273 PRO A CA 1
ATOM 1979 C C . PRO A 1 273 ? 13.515 21.874 -0.750 1.00 61.50 273 PRO A C 1
ATOM 1981 O O . PRO A 1 273 ? 12.341 21.762 -0.405 1.00 61.50 273 PRO A O 1
ATOM 1984 N N . GLN A 1 274 ? 14.279 22.882 -0.335 1.00 58.72 274 GLN A N 1
ATOM 1985 C CA . GLN A 1 274 ? 13.884 23.894 0.652 1.00 58.72 274 GLN A CA 1
ATOM 1986 C C . GLN A 1 274 ? 12.515 24.550 0.347 1.00 58.72 274 GLN A C 1
ATOM 1988 O O . GLN A 1 274 ? 12.451 25.589 -0.302 1.00 58.72 274 GLN A O 1
ATOM 1993 N N . GLY A 1 275 ? 11.423 23.975 0.862 1.00 59.28 275 GLY A N 1
ATOM 1994 C CA . GLY A 1 275 ? 10.060 24.492 0.697 1.00 59.28 275 GLY A CA 1
ATOM 1995 C C . GLY A 1 275 ? 9.341 24.115 -0.607 1.00 59.28 275 GLY A C 1
ATOM 1996 O O . GLY A 1 275 ? 8.281 24.680 -0.868 1.00 59.28 275 GLY A O 1
ATOM 1997 N N . GLU A 1 276 ? 9.875 23.187 -1.403 1.00 66.44 276 GLU A N 1
ATOM 1998 C CA . GLU A 1 276 ? 9.231 22.686 -2.628 1.00 66.44 276 GLU A CA 1
ATOM 1999 C C . GLU A 1 276 ? 8.510 21.348 -2.399 1.00 66.44 276 GLU A C 1
ATOM 2001 O O . GLU A 1 276 ? 8.601 20.747 -1.324 1.00 66.44 276 GLU A O 1
ATOM 2006 N N . GLU A 1 277 ? 7.754 20.897 -3.407 1.00 76.62 277 GLU A N 1
ATOM 2007 C CA . GLU A 1 277 ? 7.109 19.583 -3.388 1.00 76.62 277 GLU A CA 1
ATOM 2008 C C . GLU A 1 277 ? 8.138 18.470 -3.132 1.00 76.62 277 GLU A C 1
ATOM 2010 O O . GLU A 1 277 ? 9.246 18.463 -3.678 1.00 76.62 277 GLU A O 1
ATOM 2015 N N . GLU A 1 278 ? 7.762 17.523 -2.268 1.00 81.06 278 GLU A N 1
ATOM 2016 C CA . GLU A 1 278 ? 8.585 16.358 -1.948 1.00 81.06 278 GLU A CA 1
ATOM 2017 C C . GLU A 1 278 ? 8.858 15.572 -3.235 1.00 81.06 278 GLU A C 1
ATOM 2019 O O . GLU A 1 278 ? 7.944 15.063 -3.880 1.00 81.06 278 GLU A O 1
ATOM 2024 N N . THR A 1 279 ? 10.131 15.482 -3.611 1.00 87.69 279 THR A N 1
ATOM 2025 C CA . THR A 1 279 ? 10.571 14.724 -4.780 1.00 87.69 279 THR A CA 1
ATOM 2026 C C . THR A 1 279 ? 10.987 13.328 -4.333 1.00 87.69 279 THR A C 1
ATOM 2028 O O . THR A 1 279 ? 11.733 13.161 -3.367 1.00 87.69 279 THR A O 1
ATOM 2031 N N . LEU A 1 280 ? 10.509 12.307 -5.039 1.00 92.25 280 LEU A N 1
ATOM 2032 C CA . LEU A 1 280 ? 10.829 10.910 -4.760 1.00 92.25 280 LEU A CA 1
ATOM 2033 C C . LEU A 1 280 ? 11.856 10.410 -5.772 1.00 92.25 280 LEU A C 1
ATOM 2035 O O . LEU A 1 280 ? 11.669 10.574 -6.976 1.00 92.25 280 LEU A O 1
ATOM 2039 N N . MET A 1 281 ? 12.915 9.760 -5.293 1.00 93.25 281 MET A N 1
ATOM 2040 C CA . MET A 1 281 ? 13.907 9.119 -6.161 1.00 93.25 281 MET A CA 1
ATOM 2041 C C . MET A 1 281 ? 14.052 7.633 -5.796 1.00 93.25 281 MET A C 1
ATOM 2043 O O . MET A 1 281 ? 14.101 7.307 -4.606 1.00 93.25 281 MET A O 1
ATOM 2047 N N . PRO A 1 282 ? 14.092 6.710 -6.777 1.00 95.00 282 PRO A N 1
ATOM 2048 C CA . PRO A 1 282 ? 14.281 5.290 -6.504 1.00 95.00 282 PRO A CA 1
ATOM 2049 C C . PRO A 1 282 ? 15.665 5.015 -5.919 1.00 95.00 282 PRO A C 1
ATOM 2051 O O . PRO A 1 282 ? 16.661 5.599 -6.340 1.00 95.00 282 PRO A O 1
ATOM 2054 N N . VAL A 1 283 ? 15.724 4.090 -4.963 1.00 95.56 283 VAL A N 1
ATOM 2055 C CA . VAL A 1 283 ? 16.974 3.616 -4.359 1.00 95.56 283 VAL A CA 1
ATOM 2056 C C . VAL A 1 283 ? 17.111 2.134 -4.667 1.00 95.56 283 VAL A C 1
ATOM 2058 O O . VAL A 1 283 ? 16.335 1.323 -4.167 1.00 95.56 283 VAL A O 1
ATOM 2061 N N . TRP A 1 284 ? 18.103 1.787 -5.480 1.00 95.81 284 TRP A N 1
ATOM 2062 C CA . TRP A 1 284 ? 18.407 0.406 -5.853 1.00 95.81 284 TRP A CA 1
ATOM 2063 C C . TRP A 1 284 ? 19.509 -0.149 -4.960 1.00 95.81 284 TRP A C 1
ATOM 2065 O O . TRP A 1 284 ? 20.545 0.503 -4.794 1.00 95.81 284 TRP A O 1
ATOM 2075 N N . THR A 1 285 ? 19.318 -1.346 -4.405 1.00 95.81 285 THR A N 1
ATOM 2076 C CA . THR A 1 285 ? 20.353 -2.032 -3.620 1.00 95.81 285 THR A CA 1
ATOM 2077 C C . THR A 1 285 ? 20.450 -3.512 -3.971 1.00 95.81 285 THR A C 1
ATOM 2079 O O . THR A 1 285 ? 19.445 -4.164 -4.252 1.00 95.81 285 THR A O 1
ATOM 2082 N N . HIS A 1 286 ? 21.671 -4.058 -3.933 1.00 95.31 286 HIS A N 1
ATOM 2083 C CA . HIS A 1 286 ? 21.876 -5.512 -3.956 1.00 95.31 286 HIS A CA 1
ATOM 2084 C C . HIS A 1 286 ? 21.249 -6.154 -2.714 1.00 95.31 286 HIS A C 1
ATOM 2086 O O . HIS A 1 286 ? 21.260 -5.532 -1.645 1.00 95.31 286 HIS A O 1
ATOM 2092 N N . GLU A 1 287 ? 20.845 -7.422 -2.813 1.00 90.25 287 GLU A N 1
ATOM 2093 C CA . GLU A 1 287 ? 20.349 -8.232 -1.685 1.00 90.25 287 GLU A CA 1
ATOM 2094 C C . GLU A 1 287 ? 21.286 -8.158 -0.463 1.00 90.25 287 GLU A C 1
ATOM 2096 O O . GLU A 1 287 ? 20.863 -7.922 0.669 1.00 90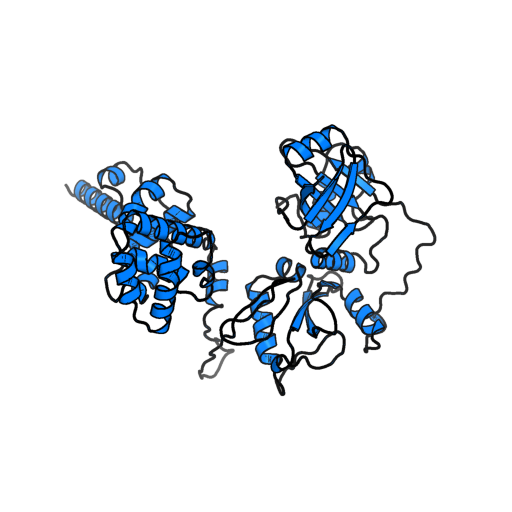.25 287 GLU A O 1
ATOM 2101 N N . ARG A 1 288 ? 22.599 -8.284 -0.700 1.00 92.94 288 ARG A N 1
ATOM 2102 C CA . ARG A 1 288 ? 23.635 -8.251 0.349 1.00 92.94 288 ARG A CA 1
ATOM 2103 C C . ARG A 1 288 ? 23.934 -6.859 0.906 1.00 92.94 288 ARG A C 1
ATOM 2105 O O . ARG A 1 288 ? 24.589 -6.744 1.940 1.00 92.94 288 ARG A O 1
ATOM 2112 N N . CYS A 1 289 ? 23.556 -5.798 0.195 1.00 93.06 289 CYS A N 1
ATOM 2113 C CA . CYS A 1 289 ? 23.917 -4.438 0.578 1.00 93.06 289 CYS A CA 1
ATOM 2114 C C . CYS A 1 289 ? 22.939 -3.862 1.600 1.00 93.06 289 CYS A C 1
ATOM 2116 O O . CYS A 1 289 ? 23.377 -3.146 2.501 1.00 93.06 289 CYS A O 1
ATOM 2118 N N . GLY A 1 290 ? 21.653 -4.184 1.503 1.00 87.31 290 GLY A N 1
ATOM 2119 C CA . GLY A 1 290 ? 20.650 -3.742 2.463 1.00 87.31 290 GLY A CA 1
ATOM 2120 C C . GLY A 1 290 ? 19.236 -4.067 2.008 1.00 87.31 290 GLY A C 1
ATOM 2121 O O . GLY A 1 290 ? 19.006 -4.322 0.832 1.00 87.31 290 GLY A O 1
ATOM 2122 N N . HIS A 1 291 ? 18.305 -4.029 2.961 1.00 87.25 291 HIS A N 1
ATOM 2123 C CA . HIS A 1 291 ? 16.890 -4.300 2.722 1.00 87.25 291 HIS A CA 1
ATOM 2124 C C . HIS A 1 291 ? 16.159 -3.107 2.101 1.00 87.25 291 HIS A C 1
ATOM 2126 O O . HIS A 1 291 ? 16.536 -1.949 2.301 1.00 87.25 291 HIS A O 1
ATOM 2132 N N . THR A 1 292 ? 15.038 -3.386 1.436 1.00 87.56 292 THR A N 1
ATOM 2133 C CA . THR A 1 292 ? 14.118 -2.359 0.936 1.00 87.56 292 THR A CA 1
ATOM 2134 C C . THR A 1 292 ? 13.667 -1.414 2.042 1.00 87.56 292 THR A C 1
ATOM 2136 O O . THR A 1 292 ? 13.125 -1.850 3.063 1.00 87.56 292 THR A O 1
ATOM 2139 N N . ARG A 1 293 ? 13.828 -0.111 1.819 1.00 93.00 293 ARG A N 1
ATOM 2140 C CA . ARG A 1 293 ? 13.493 0.925 2.795 1.00 93.00 293 ARG A CA 1
ATOM 2141 C C . ARG A 1 293 ? 13.124 2.233 2.091 1.00 93.00 293 ARG A C 1
ATOM 2143 O O . ARG A 1 293 ? 13.591 2.491 0.984 1.00 93.00 293 ARG A O 1
ATOM 2150 N N . VAL A 1 294 ? 12.304 3.057 2.734 1.00 93.19 294 VAL A N 1
ATOM 2151 C CA . VAL A 1 294 ? 12.224 4.489 2.425 1.00 93.19 294 VAL A CA 1
ATOM 2152 C C . VAL A 1 294 ? 13.252 5.225 3.278 1.00 93.19 294 VAL A C 1
ATOM 2154 O O . VAL A 1 294 ? 13.285 5.067 4.495 1.00 93.19 294 VAL A O 1
ATOM 2157 N N . TRP A 1 295 ? 14.089 6.021 2.635 1.00 94.06 295 TRP A N 1
ATOM 2158 C CA . TRP A 1 295 ? 15.139 6.822 3.244 1.00 94.06 295 TRP A CA 1
ATOM 2159 C C . TRP A 1 295 ? 14.723 8.291 3.237 1.00 94.06 295 TRP A C 1
ATOM 2161 O O . TRP A 1 295 ? 14.108 8.755 2.281 1.00 94.06 295 TRP A O 1
ATOM 2171 N N . SER A 1 296 ? 15.105 9.066 4.243 1.00 93.25 296 SER A N 1
ATOM 2172 C CA . SER A 1 296 ? 15.355 10.488 3.998 1.00 93.25 296 SER A CA 1
ATOM 2173 C C . SER A 1 296 ? 16.697 10.652 3.283 1.00 93.25 296 SER A C 1
ATOM 2175 O O . SER A 1 296 ? 17.566 9.780 3.378 1.00 93.25 296 SER A O 1
ATOM 2177 N N . TRP A 1 297 ? 16.904 11.785 2.605 1.00 92.12 297 TRP A N 1
ATOM 2178 C CA . TRP A 1 297 ? 18.219 12.104 2.033 1.00 92.12 297 TRP A CA 1
ATOM 2179 C C . TRP A 1 297 ? 19.343 11.982 3.072 1.00 92.12 297 TRP A C 1
ATOM 2181 O O . TRP A 1 297 ? 20.339 11.305 2.837 1.00 92.12 297 TRP A O 1
ATOM 2191 N N . SER A 1 298 ? 19.137 12.538 4.269 1.00 90.75 298 SER A N 1
ATOM 2192 C CA . SER A 1 298 ? 20.114 12.487 5.361 1.00 90.75 298 SER A CA 1
ATOM 2193 C C . SER A 1 298 ? 20.411 11.065 5.852 1.00 90.75 298 SER A C 1
ATOM 2195 O O . SER A 1 298 ? 21.564 10.761 6.149 1.00 90.75 298 SER A O 1
ATOM 2197 N N . GLN A 1 299 ? 19.411 10.177 5.904 1.00 93.44 299 GLN A N 1
ATOM 2198 C CA . GLN A 1 299 ? 19.608 8.768 6.264 1.00 93.44 299 GLN A CA 1
ATOM 2199 C C . GLN A 1 299 ? 20.442 8.025 5.223 1.00 93.44 299 GLN A C 1
ATOM 2201 O O . GLN A 1 299 ? 21.361 7.288 5.581 1.00 93.44 299 GLN A O 1
ATOM 2206 N N . LEU A 1 300 ? 20.124 8.209 3.937 1.00 94.50 300 LEU A N 1
ATOM 2207 C CA . LEU A 1 300 ? 20.855 7.555 2.855 1.00 94.50 300 LEU A CA 1
ATOM 2208 C C . LEU A 1 300 ? 22.304 8.054 2.801 1.00 94.50 300 LEU A C 1
ATOM 2210 O O . LEU A 1 300 ? 23.226 7.245 2.709 1.00 94.50 300 LEU A O 1
ATOM 2214 N N . THR A 1 301 ? 22.516 9.367 2.915 1.00 94.12 301 THR A N 1
ATOM 2215 C CA . THR A 1 301 ? 23.853 9.972 2.944 1.00 94.12 301 THR A CA 1
ATOM 2216 C C . THR A 1 301 ? 24.676 9.473 4.129 1.00 94.12 301 THR A C 1
ATOM 2218 O O . THR A 1 301 ? 25.841 9.116 3.951 1.00 94.12 301 THR A O 1
ATOM 2221 N N . GLU A 1 302 ? 24.097 9.393 5.330 1.00 93.50 302 GLU A N 1
ATOM 2222 C CA . GLU A 1 302 ? 24.818 8.862 6.490 1.00 93.50 302 GLU A CA 1
ATOM 2223 C C . GLU A 1 302 ? 25.190 7.384 6.303 1.00 93.50 302 GLU A C 1
ATOM 2225 O O . GLU A 1 302 ? 26.329 6.997 6.569 1.00 93.50 302 GLU A O 1
ATOM 2230 N N . GLU A 1 303 ? 24.271 6.552 5.806 1.00 95.06 303 GLU A N 1
ATOM 2231 C CA . GLU A 1 303 ? 24.555 5.133 5.566 1.00 95.06 303 GLU A CA 1
ATOM 2232 C C . GLU A 1 303 ? 25.646 4.946 4.500 1.00 95.06 303 GLU A C 1
ATOM 2234 O O . GLU A 1 303 ? 26.537 4.109 4.661 1.00 95.06 303 GLU A O 1
ATOM 2239 N N . ARG A 1 304 ? 25.639 5.766 3.443 1.00 96.31 304 ARG A N 1
ATOM 2240 C CA . ARG A 1 304 ? 26.723 5.807 2.451 1.00 96.31 304 ARG A CA 1
ATOM 2241 C C . ARG A 1 304 ? 28.055 6.195 3.092 1.00 96.31 304 ARG A C 1
ATOM 2243 O O . ARG A 1 304 ? 29.054 5.505 2.888 1.00 96.31 304 ARG A O 1
ATOM 2250 N N . HIS A 1 305 ? 28.068 7.248 3.908 1.00 95.56 305 HIS A N 1
ATOM 2251 C CA . HIS A 1 305 ? 29.265 7.699 4.616 1.00 95.56 305 HIS A CA 1
ATOM 2252 C C . HIS A 1 305 ? 29.839 6.616 5.535 1.00 95.56 305 HIS A C 1
ATOM 2254 O O . HIS A 1 305 ? 31.039 6.347 5.508 1.00 95.56 305 HIS A O 1
ATOM 2260 N N . ARG A 1 306 ? 28.973 5.932 6.292 1.00 95.12 306 ARG A N 1
ATOM 2261 C CA . ARG A 1 306 ? 29.333 4.816 7.179 1.00 95.12 306 ARG A CA 1
ATOM 2262 C C . ARG A 1 306 ? 30.016 3.668 6.432 1.00 95.12 306 ARG A C 1
ATOM 2264 O O . ARG A 1 306 ? 30.856 2.978 7.002 1.00 95.12 306 ARG A O 1
ATOM 2271 N N . ARG A 1 307 ? 29.682 3.482 5.154 1.00 95.81 307 ARG A N 1
ATOM 2272 C CA . ARG A 1 307 ? 30.275 2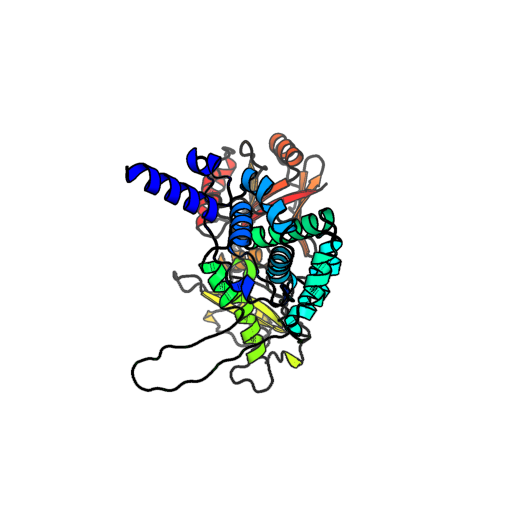.477 4.256 1.00 95.81 307 ARG A CA 1
ATOM 2273 C C . ARG A 1 307 ? 31.536 2.959 3.538 1.00 95.81 307 ARG A C 1
ATOM 2275 O O . ARG A 1 307 ? 32.094 2.212 2.741 1.00 95.81 307 ARG A O 1
ATOM 2282 N N . GLY A 1 308 ? 31.989 4.182 3.811 1.00 96.75 308 GLY A N 1
ATOM 2283 C CA . GLY A 1 308 ? 33.157 4.780 3.166 1.00 96.75 308 GLY A CA 1
ATOM 2284 C C . GLY A 1 308 ? 32.908 5.238 1.728 1.00 96.75 308 GLY A C 1
ATOM 2285 O O . GLY A 1 308 ? 33.869 5.443 0.990 1.00 96.75 308 GLY A O 1
ATOM 2286 N N . LEU A 1 309 ? 31.645 5.387 1.314 1.00 96.94 309 LEU A N 1
ATOM 2287 C CA . LEU A 1 309 ? 31.303 5.892 -0.014 1.00 96.94 309 LEU A CA 1
ATOM 2288 C C . LEU A 1 309 ? 31.418 7.419 -0.077 1.00 96.94 309 LEU A C 1
ATOM 2290 O O . LEU A 1 309 ? 31.202 8.097 0.935 1.00 96.94 309 LEU A O 1
ATOM 2294 N N . PRO A 1 310 ? 31.725 7.980 -1.261 1.00 94.75 310 PRO A N 1
ATOM 2295 C CA . PRO A 1 310 ? 31.775 9.420 -1.437 1.00 94.75 310 PRO A CA 1
ATOM 2296 C C . PRO A 1 310 ? 30.391 10.035 -1.200 1.00 94.75 310 PRO A C 1
ATOM 2298 O O . PRO A 1 310 ? 29.381 9.602 -1.765 1.00 94.75 310 PRO A O 1
ATOM 2301 N N . VAL A 1 311 ? 30.375 11.067 -0.360 1.00 95.25 311 VAL A N 1
ATOM 2302 C CA . VAL A 1 311 ? 29.219 11.918 -0.066 1.00 95.25 311 VAL A CA 1
ATOM 2303 C C . VAL A 1 311 ? 29.682 13.365 0.050 1.00 95.25 311 VAL A C 1
ATOM 2305 O O . VAL A 1 311 ? 30.826 13.624 0.435 1.00 95.25 311 VAL A O 1
ATOM 2308 N N . SER A 1 312 ? 28.807 14.317 -0.269 1.00 92.75 312 SER A N 1
ATOM 2309 C CA . SER A 1 312 ? 29.098 15.723 -0.002 1.00 92.75 312 SER A CA 1
ATOM 2310 C C . SER A 1 312 ? 29.130 15.957 1.512 1.00 92.75 312 SER A C 1
ATOM 2312 O O . SER A 1 312 ? 28.175 15.586 2.197 1.00 92.75 312 SER A O 1
ATOM 2314 N N . PRO A 1 313 ? 30.157 16.625 2.066 1.00 90.25 313 PRO A N 1
ATOM 2315 C CA . PRO A 1 313 ? 30.153 17.018 3.473 1.00 90.25 313 PRO A CA 1
ATOM 2316 C C . PRO A 1 313 ? 28.965 17.911 3.853 1.00 90.25 313 PRO A C 1
ATOM 2318 O O . PRO A 1 313 ? 28.564 17.918 5.010 1.00 90.25 313 PRO A O 1
ATOM 2321 N N . ALA A 1 314 ? 28.399 18.647 2.889 1.00 88.25 314 ALA A N 1
ATOM 2322 C CA . ALA A 1 314 ? 27.215 19.478 3.104 1.00 88.25 314 ALA A CA 1
ATOM 2323 C C . ALA A 1 314 ? 25.920 18.659 3.259 1.00 88.25 314 ALA A C 1
ATOM 2325 O O . ALA A 1 314 ? 24.965 19.155 3.848 1.00 88.25 314 ALA A O 1
ATOM 2326 N N . ASP A 1 315 ? 25.900 17.421 2.753 1.00 86.50 315 ASP A N 1
ATOM 2327 C CA . ASP A 1 315 ? 24.757 16.509 2.872 1.00 86.50 315 ASP A CA 1
ATOM 2328 C C . ASP A 1 315 ? 24.802 15.683 4.165 1.00 86.50 315 ASP A C 1
ATOM 2330 O O . ASP A 1 315 ? 23.811 15.045 4.532 1.00 86.50 315 ASP A O 1
ATOM 2334 N N . LEU A 1 316 ? 25.950 15.655 4.853 1.00 86.56 316 LEU A N 1
ATOM 2335 C CA . LEU A 1 316 ? 26.057 14.970 6.132 1.00 86.56 316 LEU A CA 1
ATOM 2336 C C . LEU A 1 316 ? 25.202 15.704 7.167 1.00 86.56 316 LEU A C 1
ATOM 2338 O O . LEU A 1 316 ? 25.304 16.930 7.280 1.00 86.56 316 LEU A O 1
ATOM 2342 N N . PRO A 1 317 ? 24.387 14.979 7.954 1.00 80.50 317 PRO A N 1
ATOM 2343 C CA . PRO A 1 317 ? 23.673 15.605 9.051 1.00 80.50 317 PRO A CA 1
ATOM 2344 C C . PRO A 1 317 ? 24.697 16.303 9.946 1.00 80.50 317 PRO A C 1
ATOM 2346 O O . PRO A 1 317 ? 25.710 15.709 10.331 1.00 80.50 317 PRO A O 1
ATOM 2349 N N . ALA A 1 318 ? 24.453 17.580 10.255 1.00 78.31 318 ALA A N 1
ATOM 2350 C CA . ALA A 1 318 ? 25.287 18.303 11.204 1.00 78.31 318 ALA A CA 1
ATOM 2351 C C . ALA A 1 318 ? 25.410 17.449 12.469 1.00 78.31 318 ALA A C 1
ATOM 2353 O O . ALA A 1 318 ? 24.390 16.949 12.953 1.00 78.31 318 ALA A O 1
ATOM 2354 N N . GLN A 1 319 ? 26.635 17.259 12.982 1.00 70.25 319 GLN A N 1
ATOM 2355 C CA . GLN A 1 319 ? 26.852 16.529 14.231 1.00 70.25 319 GLN A CA 1
ATOM 2356 C C . GLN A 1 319 ? 25.946 17.143 15.291 1.00 70.25 319 GLN A C 1
ATOM 2358 O O . GLN A 1 319 ? 26.191 18.249 15.778 1.00 70.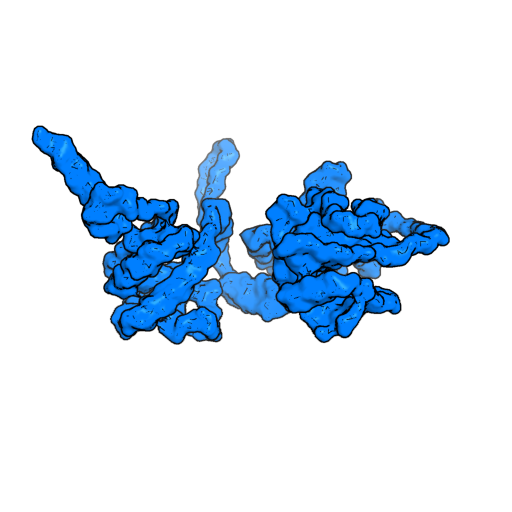25 319 GLN A O 1
ATOM 2363 N N . ARG A 1 320 ? 24.850 16.448 15.602 1.00 62.66 320 ARG A N 1
ATOM 2364 C CA . ARG A 1 320 ? 23.899 16.943 16.577 1.00 62.66 320 ARG A CA 1
ATOM 2365 C C . ARG A 1 320 ? 24.602 16.920 17.915 1.00 62.66 320 ARG A C 1
ATOM 2367 O O . ARG A 1 320 ? 24.978 15.864 18.419 1.00 62.66 320 ARG A O 1
ATOM 2374 N N . THR A 1 321 ? 24.742 18.095 18.509 1.00 54.78 321 THR A N 1
ATOM 2375 C CA . THR A 1 321 ? 24.924 18.182 19.945 1.00 54.78 321 THR A CA 1
ATOM 2376 C C . THR A 1 321 ? 23.684 17.552 20.560 1.00 54.78 321 THR A C 1
ATOM 2378 O O . THR A 1 321 ? 22.572 18.068 20.426 1.00 54.78 321 THR A O 1
ATOM 2381 N N . VAL A 1 322 ? 23.862 16.374 21.166 1.00 53.69 322 VAL A N 1
ATOM 2382 C CA . VAL A 1 322 ? 22.834 15.767 22.013 1.00 53.69 322 VAL A CA 1
ATOM 2383 C C . VAL A 1 322 ? 22.376 16.878 22.959 1.00 53.69 322 VAL A C 1
ATOM 2385 O O . VAL A 1 322 ? 23.235 17.467 23.623 1.00 53.69 322 VAL A O 1
ATOM 2388 N N . PRO A 1 323 ? 21.082 17.251 22.969 1.00 50.62 323 PRO A N 1
ATOM 2389 C CA . PRO A 1 323 ? 20.605 18.298 23.856 1.00 50.62 323 PRO A CA 1
ATOM 2390 C C . PRO A 1 323 ? 21.092 18.005 25.277 1.00 50.62 323 PRO A C 1
ATOM 2392 O O . PRO A 1 323 ? 20.920 16.891 25.765 1.00 50.62 323 PRO A O 1
ATOM 2395 N N . ALA A 1 324 ? 21.739 18.987 25.911 1.00 43.47 324 ALA A N 1
ATOM 2396 C CA . ALA A 1 324 ? 22.359 18.818 27.228 1.00 43.47 324 ALA A CA 1
ATOM 2397 C C . ALA A 1 324 ? 21.341 18.480 28.335 1.00 43.47 324 ALA A C 1
ATOM 2399 O O . ALA A 1 324 ? 21.720 17.989 29.395 1.00 43.47 324 ALA A O 1
ATOM 2400 N N . GLU A 1 325 ? 20.054 18.722 28.083 1.00 47.25 325 GLU A N 1
ATOM 2401 C CA . GLU A 1 325 ? 18.964 18.394 28.993 1.00 47.25 325 GLU A CA 1
ATOM 2402 C C . GLU A 1 325 ? 18.201 17.152 28.500 1.00 47.25 325 GLU A C 1
ATOM 2404 O O . GLU A 1 325 ? 17.796 17.108 27.330 1.00 47.25 325 GLU A O 1
ATOM 2409 N N . PRO A 1 326 ? 17.964 16.148 29.371 1.00 41.12 326 PRO A N 1
ATOM 2410 C CA . PRO A 1 326 ? 17.076 15.042 29.055 1.00 41.12 326 PRO A CA 1
ATOM 2411 C C . PRO A 1 326 ? 15.674 15.600 28.808 1.00 41.12 326 PRO A C 1
ATOM 2413 O O . PRO A 1 326 ? 15.009 16.082 29.723 1.00 41.12 326 PRO A O 1
ATOM 2416 N N . ARG A 1 327 ? 15.239 15.566 27.547 1.00 53.16 327 ARG A N 1
ATOM 2417 C CA . ARG A 1 327 ? 13.871 15.932 27.169 1.00 53.16 327 ARG A CA 1
ATOM 2418 C C . ARG A 1 327 ? 12.883 14.914 27.746 1.00 53.16 327 ARG A C 1
ATOM 2420 O O . ARG A 1 327 ? 13.241 13.761 27.979 1.00 53.16 327 ARG A O 1
ATOM 2427 N N . GLU A 1 328 ? 11.663 15.384 28.003 1.00 58.06 328 GLU A N 1
ATOM 2428 C CA . GLU A 1 328 ? 10.557 14.630 28.604 1.00 58.06 328 GLU A CA 1
ATOM 2429 C C . GLU A 1 328 ? 10.379 13.242 27.966 1.00 58.06 328 GLU A C 1
ATOM 2431 O O . GLU A 1 328 ? 10.559 13.068 26.760 1.00 58.06 328 GLU A O 1
ATOM 2436 N N . GLY A 1 329 ? 10.034 12.247 28.791 1.00 81.44 329 GLY A N 1
ATOM 2437 C CA . GLY A 1 329 ? 9.754 10.888 28.328 1.00 81.44 329 GLY A CA 1
ATOM 2438 C C . GLY A 1 329 ? 8.589 10.822 27.335 1.00 81.44 329 GLY A C 1
ATOM 2439 O O . GLY A 1 329 ? 7.925 11.816 27.048 1.00 81.44 329 GLY A O 1
ATOM 2440 N N . ASP A 1 330 ? 8.323 9.627 26.815 1.00 87.00 330 ASP A N 1
ATOM 2441 C CA . ASP A 1 330 ? 7.279 9.425 25.808 1.00 87.00 330 ASP A CA 1
ATOM 2442 C C . ASP A 1 330 ? 5.907 9.921 26.290 1.00 87.00 330 ASP A C 1
ATOM 2444 O O . ASP A 1 330 ? 5.421 9.540 27.361 1.00 87.00 330 ASP A O 1
ATOM 2448 N N . PHE A 1 331 ? 5.261 10.753 25.474 1.00 90.88 331 PHE A N 1
ATOM 2449 C CA . PHE A 1 331 ? 3.909 11.228 25.733 1.00 90.88 331 PHE A CA 1
ATOM 2450 C C . PHE A 1 331 ? 2.898 10.278 25.099 1.00 90.88 331 PHE A C 1
ATOM 2452 O O . PHE A 1 331 ? 3.059 9.839 23.962 1.00 90.88 331 PHE A O 1
ATOM 2459 N N . TYR A 1 332 ? 1.812 9.988 25.808 1.00 92.94 332 TYR A N 1
ATOM 2460 C CA . TYR A 1 332 ? 0.731 9.177 25.272 1.00 92.94 332 TYR A CA 1
ATOM 2461 C C . TYR A 1 332 ? -0.628 9.607 25.816 1.00 92.94 332 TYR A C 1
ATOM 2463 O O . TYR A 1 332 ? -0.740 10.112 26.932 1.00 92.94 332 TYR A O 1
ATOM 2471 N N . VAL A 1 333 ? -1.679 9.370 25.031 1.00 94.38 333 VAL A N 1
ATOM 2472 C CA . VAL A 1 333 ? -3.064 9.590 25.463 1.00 94.38 333 VAL A CA 1
ATOM 2473 C C . VAL A 1 333 ? -3.987 8.500 24.927 1.00 94.38 333 VAL A C 1
ATOM 2475 O O . VAL A 1 333 ? -3.786 7.948 23.843 1.00 94.38 333 VAL A O 1
ATOM 2478 N N . PHE A 1 334 ? -5.017 8.205 25.715 1.00 94.06 334 PHE A N 1
ATOM 2479 C CA . PHE A 1 334 ? -6.091 7.277 25.393 1.00 94.06 334 PHE A CA 1
ATOM 2480 C C . PHE A 1 334 ? -7.390 8.059 25.242 1.00 94.06 334 PHE A C 1
ATOM 2482 O O . PHE A 1 334 ? -7.785 8.764 26.170 1.00 94.06 334 PHE A O 1
ATOM 2489 N N . THR A 1 335 ? -8.067 7.925 24.104 1.00 93.25 335 THR A N 1
ATOM 2490 C CA . THR A 1 335 ? -9.371 8.563 23.875 1.00 93.25 335 THR A CA 1
ATOM 2491 C C . THR A 1 335 ? -10.379 7.561 23.317 1.00 93.25 335 THR A C 1
ATOM 2493 O O . THR A 1 335 ? -10.017 6.552 22.713 1.00 93.25 335 THR A O 1
ATOM 2496 N N . GLU A 1 336 ? -11.663 7.809 23.560 1.00 91.50 336 GLU A N 1
ATOM 2497 C CA . GLU A 1 336 ? -12.765 6.947 23.123 1.00 91.50 336 GLU A CA 1
ATOM 2498 C C . GLU A 1 336 ? -13.816 7.808 22.410 1.00 91.50 336 GLU A C 1
ATOM 2500 O O . GLU A 1 336 ? -14.742 8.311 23.049 1.00 91.50 336 GLU A O 1
ATOM 2505 N N . PRO A 1 337 ? -13.668 8.044 21.095 1.00 87.69 337 PRO A N 1
ATOM 2506 C CA . PRO A 1 337 ? -14.684 8.758 20.337 1.00 87.69 337 PRO A CA 1
ATOM 2507 C C . PRO A 1 337 ? -15.975 7.917 20.280 1.00 87.69 337 PRO A C 1
ATOM 2509 O O . PRO A 1 337 ? -15.902 6.715 20.001 1.00 87.69 337 PRO A O 1
ATOM 2512 N N . PRO A 1 338 ? -17.164 8.503 20.513 1.00 85.69 338 PRO A N 1
ATOM 2513 C CA . PRO A 1 338 ? -18.423 7.763 20.476 1.00 85.69 338 PRO A CA 1
ATOM 2514 C C . PRO A 1 338 ? -18.629 7.028 19.144 1.00 85.69 338 PRO A C 1
ATOM 2516 O O . PRO A 1 338 ? -18.526 7.625 18.076 1.00 85.69 338 PRO A O 1
ATOM 2519 N N . GLY A 1 339 ? -18.937 5.729 19.205 1.00 86.75 339 GLY A N 1
ATOM 2520 C CA . GLY A 1 339 ? -19.226 4.909 18.019 1.00 86.75 339 GLY A CA 1
ATOM 2521 C C . GLY A 1 339 ? -18.008 4.513 17.172 1.00 86.75 339 GLY A C 1
ATOM 2522 O O . GLY A 1 339 ? -18.183 3.877 16.136 1.00 86.75 339 GLY A O 1
ATOM 2523 N N . SER A 1 340 ? -16.790 4.845 17.606 1.00 90.25 340 SER A N 1
ATOM 2524 C CA . SER A 1 340 ? -15.533 4.501 16.930 1.00 90.25 340 SER A CA 1
ATOM 2525 C C . SER A 1 340 ? -14.720 3.506 17.764 1.00 90.25 340 SER A C 1
ATOM 2527 O O . SER A 1 340 ? -14.811 3.530 18.994 1.00 90.25 340 SER A O 1
ATOM 2529 N N . PRO A 1 341 ? -13.847 2.683 17.143 1.00 94.50 341 PRO A N 1
ATOM 2530 C CA . PRO A 1 341 ? -12.754 2.058 17.876 1.00 94.50 341 PRO A CA 1
ATOM 2531 C C . PRO A 1 341 ? -11.988 3.104 18.702 1.00 94.50 341 PRO A C 1
ATOM 2533 O O . PRO A 1 341 ? -11.820 4.243 18.239 1.00 94.50 341 PRO A O 1
ATOM 2536 N N . PRO A 1 342 ? -11.521 2.746 19.909 1.00 96.25 342 PRO A N 1
ATOM 2537 C CA . PRO A 1 342 ? -10.817 3.690 20.758 1.00 96.25 342 PRO A CA 1
ATOM 2538 C C . PRO A 1 342 ? -9.449 4.036 20.158 1.00 96.25 342 PRO A C 1
ATOM 2540 O O . PRO A 1 342 ? -8.849 3.235 19.437 1.00 96.25 342 PRO A O 1
ATOM 2543 N N . VAL A 1 343 ? -8.952 5.232 20.457 1.00 96.06 343 VAL A N 1
ATOM 2544 C CA . VAL A 1 343 ? -7.705 5.767 19.904 1.00 96.06 343 VAL A CA 1
ATOM 2545 C C . VAL A 1 343 ? -6.610 5.721 20.966 1.00 96.06 343 VAL A C 1
ATOM 2547 O O . VAL A 1 343 ? -6.825 6.080 22.127 1.00 96.06 343 VAL A O 1
ATOM 2550 N N . PHE A 1 344 ? -5.428 5.269 20.568 1.00 96.19 344 PHE A N 1
ATOM 2551 C CA . PHE A 1 344 ? -4.203 5.304 21.351 1.00 96.19 344 PHE A CA 1
ATOM 2552 C C . PHE A 1 344 ? -3.154 6.112 20.587 1.00 96.19 344 PHE A C 1
ATOM 2554 O O . PHE A 1 344 ? -2.697 5.689 19.527 1.00 96.19 344 PHE A O 1
ATOM 2561 N N . TYR A 1 345 ? -2.787 7.275 21.122 1.00 96.06 345 TYR A N 1
ATOM 2562 C CA . TYR A 1 345 ? -1.738 8.124 20.561 1.00 96.06 345 TYR A CA 1
ATOM 2563 C C . TYR A 1 345 ? -0.447 7.986 21.365 1.00 96.06 345 TYR A C 1
ATOM 2565 O O . TYR A 1 345 ? -0.483 8.066 22.595 1.00 96.06 345 TYR A O 1
ATOM 2573 N N . LEU A 1 346 ? 0.676 7.825 20.663 1.00 94.31 346 LEU A N 1
ATOM 2574 C CA . LEU A 1 346 ? 2.028 7.772 21.211 1.00 94.31 346 LEU A CA 1
ATOM 2575 C C . LEU A 1 346 ? 2.936 8.762 20.476 1.00 94.31 346 LEU A C 1
ATOM 2577 O O . LEU A 1 346 ? 3.159 8.640 19.273 1.00 94.31 346 LEU A O 1
ATOM 2581 N N . GLN A 1 347 ? 3.522 9.691 21.220 1.00 91.88 347 GLN A N 1
ATOM 2582 C CA . GLN A 1 347 ? 4.576 10.578 20.753 1.00 91.88 347 GLN A CA 1
ATOM 2583 C C . GLN A 1 347 ? 5.888 10.201 21.448 1.00 91.88 347 GLN A C 1
ATOM 2585 O O . GLN A 1 347 ? 5.999 10.404 22.662 1.00 91.88 347 GLN A O 1
ATOM 2590 N N . PRO A 1 348 ? 6.885 9.684 20.713 1.00 86.00 348 PRO A N 1
ATOM 2591 C CA . PRO A 1 348 ? 8.211 9.458 21.271 1.00 86.00 348 PRO A CA 1
ATOM 2592 C C . PRO A 1 348 ? 8.795 10.754 21.852 1.00 86.00 348 PRO A C 1
ATOM 2594 O O . PRO A 1 348 ? 8.622 11.827 21.270 1.00 86.00 348 PRO A O 1
ATOM 2597 N N . GLY A 1 349 ? 9.473 10.667 22.996 1.00 82.88 349 GLY A N 1
ATOM 2598 C CA . GLY A 1 349 ? 10.140 11.807 23.638 1.00 82.88 349 GLY A CA 1
ATOM 2599 C C . GLY A 1 349 ? 11.446 12.195 22.939 1.00 82.88 349 GLY A C 1
ATOM 2600 O O . GLY A 1 349 ? 11.832 13.366 22.901 1.00 82.88 349 GLY A O 1
ATOM 2601 N N . THR A 1 350 ? 12.113 11.218 22.319 1.00 78.75 350 THR A N 1
ATOM 2602 C CA . THR A 1 350 ? 13.360 11.439 21.583 1.00 78.75 350 THR A CA 1
ATOM 2603 C C . THR A 1 350 ? 13.070 12.094 20.229 1.00 78.75 350 THR A C 1
ATOM 2605 O O . THR A 1 350 ? 12.289 11.551 19.442 1.00 78.75 350 THR A O 1
ATOM 2608 N N . PRO A 1 351 ? 13.685 13.252 19.916 1.00 77.12 351 PRO A N 1
ATOM 2609 C CA . PRO A 1 351 ? 13.560 13.843 18.592 1.00 77.12 351 PRO A CA 1
ATOM 2610 C C . PRO A 1 351 ? 14.138 12.891 17.538 1.00 77.12 351 PRO A C 1
ATOM 2612 O O . PRO A 1 351 ? 15.158 12.252 17.795 1.00 77.12 351 PRO A O 1
ATOM 2615 N N . PRO A 1 352 ? 13.531 12.810 16.346 1.00 79.44 352 PRO A N 1
ATOM 2616 C CA . PRO A 1 352 ? 14.016 11.907 15.314 1.00 79.44 352 PRO A CA 1
ATOM 2617 C C . PRO A 1 352 ? 15.416 12.318 14.869 1.00 79.44 352 PRO A C 1
ATOM 2619 O O . PRO A 1 352 ? 15.648 13.501 14.594 1.00 79.44 352 PRO A O 1
ATOM 2622 N N . GLU A 1 353 ? 16.340 11.355 14.816 1.00 76.12 353 GLU A N 1
ATOM 2623 C CA . GLU A 1 353 ? 17.768 11.559 14.518 1.00 76.12 353 GLU A CA 1
ATOM 2624 C C . GLU A 1 353 ? 17.971 12.352 13.222 1.00 76.12 353 GLU A C 1
ATOM 2626 O O . GLU A 1 353 ? 18.763 13.292 13.186 1.00 76.12 353 GLU A O 1
ATOM 2631 N N . HIS A 1 354 ? 17.132 12.069 12.229 1.00 83.75 354 HIS A N 1
ATOM 2632 C CA . HIS A 1 354 ? 17.170 12.622 10.878 1.00 83.75 354 HIS A CA 1
ATOM 2633 C C . HIS A 1 354 ? 15.998 13.575 10.588 1.00 83.75 354 HIS A C 1
ATOM 2635 O O . HIS A 1 354 ? 15.453 13.588 9.485 1.00 83.75 354 HIS A O 1
ATOM 2641 N N . GLU A 1 355 ? 15.599 14.359 11.594 1.00 85.94 355 GLU A N 1
ATOM 2642 C CA . GLU A 1 355 ? 14.510 15.341 11.492 1.00 85.94 355 GLU A CA 1
ATOM 2643 C C . GLU A 1 355 ? 13.165 14.704 11.087 1.00 85.94 355 GLU A C 1
ATOM 2645 O O . GLU A 1 355 ? 12.940 13.504 11.262 1.00 85.94 355 GLU A O 1
ATOM 2650 N N . TRP A 1 356 ? 12.211 15.514 10.627 1.00 87.50 356 TRP A N 1
ATOM 2651 C CA . TRP A 1 356 ? 10.870 15.031 10.292 1.00 87.50 356 TRP A CA 1
ATOM 2652 C C . TRP A 1 356 ? 10.853 14.136 9.052 1.00 87.50 356 TRP A C 1
ATOM 2654 O O . TRP A 1 356 ? 10.070 13.189 9.006 1.00 87.50 356 TRP A O 1
ATOM 2664 N N . SER A 1 357 ? 11.739 14.382 8.084 1.00 86.06 357 SER A N 1
ATOM 2665 C CA . SER A 1 357 ? 11.867 13.547 6.886 1.00 86.06 357 SER A CA 1
ATOM 2666 C C . SER A 1 357 ? 12.349 12.139 7.236 1.00 86.06 357 SER A C 1
ATOM 2668 O O . SER A 1 357 ? 11.782 11.163 6.752 1.00 86.06 357 SER A O 1
ATOM 2670 N N . GLY A 1 358 ? 13.325 12.012 8.138 1.00 87.44 358 GLY A N 1
ATOM 2671 C CA . GLY A 1 358 ? 13.780 10.717 8.636 1.00 87.44 358 GLY A CA 1
ATOM 2672 C C . GLY A 1 358 ? 12.723 9.977 9.443 1.00 87.44 358 GLY A C 1
ATOM 2673 O O . GLY A 1 358 ? 12.493 8.793 9.222 1.00 87.44 358 GLY A O 1
ATOM 2674 N N . TRP A 1 359 ? 12.004 10.690 10.316 1.00 88.50 359 TRP A N 1
ATOM 2675 C CA . TRP A 1 359 ? 10.868 10.108 11.033 1.00 88.50 359 TRP A CA 1
ATOM 2676 C C . TRP A 1 359 ? 9.819 9.536 10.071 1.00 88.50 359 TRP A C 1
ATOM 2678 O O . TRP A 1 359 ? 9.356 8.408 10.250 1.00 88.50 359 TRP A O 1
ATOM 2688 N N . ARG A 1 360 ? 9.462 10.304 9.036 1.00 89.62 360 ARG A N 1
ATOM 2689 C CA . ARG A 1 360 ? 8.493 9.907 8.008 1.00 89.62 360 ARG A CA 1
ATOM 2690 C C . ARG A 1 360 ? 8.990 8.671 7.259 1.00 89.62 360 ARG A C 1
ATOM 2692 O O . ARG A 1 360 ? 8.262 7.686 7.154 1.00 89.62 360 ARG A O 1
ATOM 2699 N N . ALA A 1 361 ? 10.243 8.697 6.811 1.00 88.38 361 ALA A N 1
ATOM 2700 C CA . ALA A 1 361 ? 10.903 7.590 6.131 1.00 88.38 361 ALA A CA 1
ATOM 2701 C C . ALA A 1 361 ? 10.920 6.296 6.973 1.00 88.38 361 ALA A C 1
ATOM 2703 O O . ALA A 1 361 ? 10.619 5.216 6.459 1.00 88.38 361 ALA A O 1
ATOM 2704 N N . ASP A 1 362 ? 11.165 6.393 8.282 1.00 89.44 362 ASP A N 1
ATOM 2705 C CA . ASP A 1 362 ? 11.172 5.246 9.200 1.00 89.44 362 ASP A CA 1
ATOM 2706 C C . ASP A 1 362 ? 9.805 4.578 9.326 1.00 89.44 362 ASP A C 1
ATOM 2708 O O . ASP A 1 362 ? 9.698 3.350 9.265 1.00 89.44 362 ASP A O 1
ATOM 2712 N N . HIS A 1 363 ? 8.743 5.369 9.468 1.00 89.75 363 HIS A N 1
ATOM 2713 C CA . HIS A 1 363 ? 7.392 4.836 9.647 1.00 89.75 363 HIS A CA 1
ATOM 2714 C C . HIS A 1 363 ? 6.839 4.251 8.348 1.00 89.75 363 HIS A C 1
ATOM 2716 O O . HIS A 1 363 ? 6.268 3.156 8.359 1.00 89.75 363 HIS A O 1
ATOM 2722 N N . LEU A 1 364 ? 7.111 4.913 7.222 1.00 87.56 364 LEU A N 1
ATOM 2723 C CA . LEU A 1 364 ? 6.858 4.380 5.887 1.00 87.56 364 LEU A CA 1
ATOM 2724 C C . LEU A 1 364 ? 7.576 3.040 5.671 1.00 87.56 364 LEU A C 1
ATOM 2726 O O . LEU A 1 364 ? 6.992 2.086 5.159 1.00 87.56 364 LEU A O 1
ATOM 2730 N N . SER A 1 365 ? 8.825 2.929 6.119 1.00 86.44 365 SER A N 1
ATOM 2731 C CA . SER A 1 365 ? 9.604 1.687 6.039 1.00 86.44 365 SER A CA 1
ATOM 2732 C C . SER A 1 365 ? 9.056 0.581 6.935 1.00 86.44 365 SER A C 1
ATOM 2734 O O . SER A 1 365 ? 9.016 -0.584 6.536 1.00 86.44 365 SER A O 1
ATOM 2736 N N . ALA A 1 366 ? 8.587 0.935 8.133 1.00 86.38 366 ALA A N 1
ATOM 2737 C CA . ALA A 1 366 ? 7.932 -0.001 9.041 1.00 86.38 366 ALA A CA 1
ATOM 2738 C C . ALA A 1 366 ? 6.586 -0.507 8.491 1.00 86.38 366 ALA A C 1
ATOM 2740 O O . ALA A 1 366 ? 6.105 -1.557 8.923 1.00 86.38 366 ALA A O 1
ATOM 2741 N N . GLY A 1 367 ? 6.004 0.203 7.523 1.00 87.19 367 GLY A N 1
ATOM 2742 C CA . GLY A 1 367 ? 4.721 -0.104 6.907 1.00 87.19 367 GLY A CA 1
ATOM 2743 C C . GLY A 1 367 ? 3.526 0.437 7.681 1.00 87.19 367 GLY A C 1
ATOM 2744 O O . GLY A 1 367 ? 2.448 -0.151 7.644 1.00 87.19 367 GLY A O 1
ATOM 2745 N N . LEU A 1 368 ? 3.729 1.525 8.422 1.00 91.50 368 LEU A N 1
ATOM 2746 C CA . LEU A 1 368 ? 2.639 2.314 8.972 1.00 91.50 368 LEU A CA 1
ATOM 2747 C C . LEU A 1 368 ? 2.309 3.417 7.949 1.00 91.50 368 LEU A C 1
ATOM 2749 O O . LEU A 1 368 ? 3.233 4.107 7.517 1.00 91.50 368 LEU A O 1
ATOM 2753 N N . PRO A 1 369 ? 1.047 3.581 7.523 1.00 92.75 369 PRO A N 1
ATOM 2754 C CA . PRO A 1 369 ? 0.693 4.584 6.531 1.00 92.75 369 PRO A CA 1
ATOM 2755 C C . PRO A 1 369 ? 0.544 5.972 7.174 1.00 92.75 369 PRO A C 1
ATOM 2757 O O . PRO A 1 369 ? 0.221 6.071 8.370 1.00 92.75 369 PRO A O 1
ATOM 2760 N N . PRO A 1 370 ? 0.750 7.048 6.393 1.00 92.88 370 PRO A N 1
ATOM 2761 C CA . PRO A 1 370 ? 0.309 8.379 6.789 1.00 92.88 370 PRO A CA 1
ATOM 2762 C C . PRO A 1 370 ? -1.217 8.389 6.964 1.00 92.88 370 PRO A C 1
ATOM 2764 O O . PRO A 1 370 ? -1.925 7.607 6.333 1.00 92.88 370 PRO A O 1
ATOM 2767 N N . LEU A 1 371 ? -1.728 9.255 7.838 1.00 94.19 371 LEU A N 1
ATOM 2768 C CA . LEU A 1 371 ? -3.157 9.332 8.129 1.00 94.19 371 LEU A CA 1
ATOM 2769 C C . LEU A 1 371 ? -3.628 10.778 8.302 1.00 94.19 371 LEU A C 1
ATOM 2771 O O . LEU A 1 371 ? -3.196 11.481 9.220 1.00 94.19 371 LEU A O 1
ATOM 2775 N N . ASP A 1 372 ? -4.601 11.185 7.487 1.00 92.38 372 ASP A N 1
ATOM 2776 C CA . ASP A 1 372 ? -5.358 12.424 7.680 1.00 92.38 372 ASP A CA 1
ATOM 2777 C C . ASP A 1 372 ? -6.743 12.121 8.270 1.00 92.38 372 ASP A C 1
ATOM 2779 O O . ASP A 1 372 ? -7.684 11.749 7.567 1.00 92.38 372 ASP A O 1
ATOM 2783 N N . LEU A 1 373 ? -6.889 12.355 9.580 1.00 91.75 373 LEU A N 1
ATOM 2784 C CA . LEU A 1 373 ? -8.141 12.145 10.321 1.00 91.75 373 LEU A CA 1
ATOM 2785 C C . LEU A 1 373 ? -9.335 12.962 9.788 1.00 91.75 373 LEU A C 1
ATOM 2787 O O . LEU A 1 373 ? -10.464 12.719 10.208 1.00 91.75 373 LEU A O 1
ATOM 2791 N N . THR A 1 374 ? -9.116 13.951 8.914 1.00 89.12 374 THR A N 1
ATOM 2792 C CA . THR A 1 374 ? -10.199 14.746 8.311 1.00 89.12 374 THR A CA 1
ATOM 2793 C C . THR A 1 374 ? -10.769 14.147 7.030 1.00 89.12 374 THR A C 1
ATOM 2795 O O . THR A 1 374 ? -11.859 14.539 6.613 1.00 89.12 374 THR A O 1
ATOM 2798 N N . ARG A 1 375 ? -10.045 13.219 6.400 1.00 82.44 375 ARG A N 1
ATOM 2799 C CA . ARG A 1 375 ? -10.378 12.671 5.077 1.00 82.44 375 ARG A CA 1
ATOM 2800 C C . ARG A 1 375 ? -10.559 11.165 5.097 1.00 82.44 375 ARG A C 1
ATOM 2802 O O . ARG A 1 375 ? -11.325 10.632 4.300 1.00 82.44 375 ARG A O 1
ATOM 2809 N N . GLU A 1 376 ? -9.866 10.488 6.003 1.00 83.88 376 GLU A N 1
ATOM 2810 C CA . GLU A 1 376 ? -9.644 9.056 5.902 1.00 83.88 376 GLU A CA 1
ATOM 2811 C C . GLU A 1 376 ? -10.029 8.325 7.183 1.00 83.88 376 GLU A C 1
ATOM 2813 O O . GLU A 1 376 ? -9.847 8.802 8.305 1.00 83.88 376 GLU A O 1
ATOM 2818 N N . GLN A 1 377 ? -10.546 7.111 7.004 1.00 88.88 377 GLN A N 1
ATOM 2819 C CA . GLN A 1 377 ? -10.663 6.159 8.098 1.00 88.88 377 GLN A CA 1
ATOM 2820 C C . GLN A 1 377 ? -9.349 5.397 8.241 1.00 88.88 377 GLN A C 1
ATOM 2822 O O . GLN A 1 377 ? -8.749 4.982 7.251 1.00 88.88 377 GLN A O 1
ATOM 2827 N N . ALA A 1 378 ? -8.932 5.154 9.483 1.00 92.44 378 ALA A N 1
ATOM 2828 C CA . ALA A 1 378 ? -7.725 4.387 9.753 1.00 92.44 378 ALA A CA 1
ATOM 2829 C C . ALA A 1 378 ? -7.824 2.975 9.147 1.00 92.44 378 ALA A C 1
ATOM 2831 O O . ALA A 1 378 ? -8.675 2.165 9.537 1.00 92.44 378 ALA A O 1
ATOM 2832 N N . ARG A 1 379 ? -6.918 2.671 8.213 1.00 94.25 379 ARG A N 1
ATOM 2833 C CA . ARG A 1 379 ? -6.822 1.366 7.552 1.00 94.25 379 ARG A CA 1
ATOM 2834 C C . ARG A 1 379 ? -6.525 0.264 8.566 1.00 94.25 379 ARG A C 1
ATOM 2836 O O . ARG A 1 379 ? -5.724 0.446 9.480 1.00 94.25 379 ARG A O 1
ATOM 2843 N N . ALA A 1 380 ? -7.153 -0.898 8.397 1.00 95.19 380 ALA A N 1
ATOM 2844 C CA . ALA A 1 380 ? -6.833 -2.072 9.199 1.00 95.19 380 ALA A CA 1
ATOM 2845 C C . ALA A 1 380 ? -5.529 -2.718 8.721 1.00 95.19 380 ALA A C 1
ATOM 2847 O O . ALA A 1 380 ? -5.420 -3.057 7.543 1.00 95.19 380 ALA A O 1
ATOM 2848 N N . LEU A 1 381 ? -4.584 -2.927 9.639 1.00 94.50 381 LEU A N 1
ATOM 2849 C CA . LEU A 1 381 ? -3.320 -3.609 9.358 1.00 94.50 381 LEU A CA 1
ATOM 2850 C C . LEU A 1 381 ? -3.212 -4.884 10.211 1.00 94.50 381 LEU A C 1
ATOM 2852 O O . LEU A 1 381 ? -2.837 -4.804 11.383 1.00 94.50 381 LEU A O 1
ATOM 2856 N N . PRO A 1 382 ? -3.588 -6.065 9.682 1.00 91.19 382 PRO A N 1
ATOM 2857 C CA . PRO A 1 382 ? -3.656 -7.313 10.454 1.00 91.19 382 PRO A CA 1
ATOM 2858 C C . PRO A 1 382 ? -2.291 -7.829 10.939 1.00 91.19 382 PRO A C 1
ATOM 2860 O O . PRO A 1 382 ? -2.220 -8.656 11.850 1.00 91.19 382 PRO A O 1
ATOM 2863 N N . GLU A 1 383 ? -1.202 -7.377 10.328 1.00 91.56 383 GLU A N 1
ATOM 2864 C CA . GLU A 1 383 ? 0.164 -7.652 10.752 1.00 91.56 383 GLU A CA 1
ATOM 2865 C C . GLU A 1 383 ? 0.593 -6.806 11.953 1.00 91.56 383 GLU A C 1
ATOM 2867 O O . GLU A 1 383 ? 1.532 -7.195 12.644 1.00 91.56 383 GLU A O 1
ATOM 2872 N N . TRP A 1 384 ? -0.095 -5.697 12.232 1.00 96.12 384 TRP A N 1
ATOM 2873 C CA . TRP A 1 384 ? 0.166 -4.840 13.380 1.00 96.12 384 TRP A CA 1
ATOM 2874 C C . TRP A 1 384 ? -0.767 -5.173 14.545 1.00 96.12 384 TRP A C 1
ATOM 2876 O O . TRP A 1 384 ? -1.983 -5.327 14.404 1.00 96.12 384 TRP A O 1
ATOM 2886 N N . THR A 1 385 ? -0.181 -5.274 15.734 1.00 96.69 385 THR A N 1
ATOM 2887 C CA . THR A 1 385 ? -0.883 -5.678 16.952 1.00 96.69 385 THR A CA 1
ATOM 2888 C C . THR A 1 385 ? -0.494 -4.804 18.130 1.00 96.69 385 THR A C 1
ATOM 2890 O O . THR A 1 385 ? 0.668 -4.425 18.296 1.00 96.69 385 THR A O 1
ATOM 2893 N N . ILE A 1 386 ? -1.481 -4.531 18.978 1.00 96.75 386 ILE A N 1
ATOM 2894 C CA . ILE A 1 386 ? -1.279 -3.944 20.298 1.00 96.75 386 ILE A CA 1
ATOM 2895 C C . ILE A 1 386 ? -1.418 -5.082 21.302 1.00 96.75 386 ILE A C 1
ATOM 2897 O O . ILE A 1 386 ? -2.502 -5.638 21.488 1.00 96.75 386 ILE A O 1
ATOM 2901 N N . ALA A 1 387 ? -0.318 -5.441 21.956 1.00 95.00 387 ALA A N 1
ATOM 2902 C CA . ALA A 1 387 ? -0.351 -6.469 22.978 1.00 95.00 387 ALA A CA 1
ATOM 2903 C C . ALA A 1 387 ? -0.880 -5.895 24.291 1.00 95.00 387 ALA A C 1
ATOM 2905 O O . ALA A 1 387 ? -0.334 -4.923 24.824 1.00 95.00 387 ALA A O 1
ATOM 2906 N N . SER A 1 388 ? -1.904 -6.533 24.841 1.00 93.94 388 SER A N 1
ATOM 2907 C CA . SER A 1 388 ? -2.514 -6.180 26.117 1.00 93.94 388 SER A CA 1
ATOM 2908 C C . SER A 1 388 ? -2.441 -7.328 27.120 1.00 93.94 388 SER A C 1
ATOM 2910 O O . SER A 1 388 ? -2.166 -8.472 26.781 1.00 93.94 388 SER A O 1
ATOM 2912 N N . ASN A 1 389 ? -2.678 -7.012 28.385 1.00 91.00 389 ASN A N 1
ATOM 2913 C CA . ASN A 1 389 ? -3.134 -7.953 29.401 1.00 91.00 389 ASN A CA 1
ATOM 2914 C C . ASN A 1 389 ? -4.358 -7.340 30.110 1.00 91.00 389 ASN A C 1
ATOM 2916 O O . ASN A 1 389 ? -4.884 -6.324 29.655 1.00 91.00 389 ASN A O 1
ATOM 2920 N N . ARG A 1 390 ? -4.820 -7.947 31.217 1.00 88.38 390 ARG A N 1
ATOM 2921 C CA . ARG A 1 390 ? -6.071 -7.577 31.916 1.00 88.38 390 ARG A CA 1
ATOM 2922 C C . ARG A 1 390 ? -6.335 -6.068 31.996 1.00 88.38 390 ARG A C 1
ATOM 2924 O O . ARG A 1 390 ? -7.451 -5.657 31.687 1.00 88.38 390 ARG A O 1
ATOM 2931 N N . ASP A 1 391 ? -5.354 -5.271 32.409 1.00 92.56 391 ASP A N 1
ATOM 2932 C CA . ASP A 1 391 ? -5.510 -3.830 32.635 1.00 92.56 391 ASP A CA 1
ATOM 2933 C C . ASP A 1 391 ? -4.413 -2.963 31.995 1.00 92.56 391 ASP A C 1
ATOM 2935 O O . ASP A 1 391 ? -4.373 -1.759 32.252 1.00 92.56 391 ASP A O 1
ATOM 2939 N N . ARG A 1 392 ? -3.515 -3.539 31.180 1.00 94.06 392 ARG A N 1
ATOM 2940 C CA . ARG A 1 392 ? -2.364 -2.808 30.625 1.00 94.06 392 ARG A CA 1
ATOM 2941 C C . ARG A 1 392 ? -2.091 -3.117 29.162 1.00 94.06 392 ARG A C 1
ATOM 2943 O O . ARG A 1 392 ? -2.294 -4.237 28.701 1.00 94.06 392 ARG A O 1
ATOM 2950 N N . LEU A 1 393 ? -1.530 -2.137 28.461 1.00 93.75 393 LEU A N 1
ATOM 2951 C CA . LEU A 1 393 ? -0.907 -2.318 27.152 1.00 93.75 393 LEU A CA 1
ATOM 2952 C C . LEU A 1 393 ? 0.602 -2.501 27.343 1.00 93.75 393 LEU A C 1
ATOM 2954 O O . LEU A 1 393 ? 1.237 -1.750 28.083 1.00 93.75 393 LEU A O 1
ATOM 2958 N N . ARG A 1 394 ? 1.182 -3.525 26.714 1.00 93.12 394 ARG A N 1
ATOM 2959 C CA . ARG A 1 394 ? 2.567 -3.946 26.966 1.00 93.12 394 ARG A CA 1
ATOM 2960 C C . ARG A 1 394 ? 3.543 -3.542 25.874 1.00 93.12 394 ARG A C 1
ATOM 2962 O O . ARG A 1 394 ? 4.674 -3.217 26.205 1.00 93.12 394 ARG A O 1
ATOM 2969 N N . TRP A 1 395 ? 3.149 -3.649 24.610 1.00 93.44 395 TRP A N 1
ATOM 2970 C CA . TRP A 1 395 ? 3.977 -3.287 23.459 1.00 93.44 395 TRP A CA 1
ATOM 2971 C C . TRP A 1 395 ? 3.127 -3.200 22.195 1.00 93.44 395 TRP A C 1
ATOM 2973 O O . TRP A 1 395 ? 2.016 -3.732 22.132 1.00 93.44 395 TRP A O 1
ATOM 2983 N N . ILE A 1 396 ? 3.703 -2.573 21.178 1.00 94.12 396 ILE A N 1
ATOM 2984 C CA . ILE A 1 396 ? 3.212 -2.575 19.805 1.00 94.12 396 ILE A CA 1
ATOM 2985 C C . ILE A 1 396 ? 4.167 -3.445 18.998 1.00 94.12 396 ILE A C 1
ATOM 2987 O O . ILE A 1 396 ? 5.389 -3.327 19.124 1.00 94.12 396 ILE A O 1
ATOM 2991 N N . ALA A 1 397 ? 3.621 -4.349 18.199 1.00 92.94 397 ALA A N 1
ATOM 2992 C CA . ALA A 1 397 ? 4.409 -5.280 17.410 1.00 92.94 397 ALA A CA 1
ATOM 2993 C C . ALA A 1 397 ? 3.860 -5.408 15.997 1.00 92.94 397 ALA A C 1
ATOM 2995 O O . ALA A 1 397 ? 2.648 -5.344 15.778 1.00 92.94 397 ALA A O 1
ATOM 2996 N N . ARG A 1 398 ? 4.772 -5.676 15.066 1.00 91.06 398 ARG A N 1
ATOM 2997 C CA . ARG A 1 398 ? 4.448 -6.070 13.702 1.00 91.06 398 ARG A CA 1
ATOM 2998 C C . ARG A 1 398 ? 4.921 -7.503 13.474 1.00 91.06 398 ARG A C 1
ATOM 3000 O O . ARG A 1 398 ? 6.024 -7.897 13.864 1.00 91.06 398 ARG A O 1
ATOM 3007 N N . ARG A 1 399 ? 4.064 -8.316 12.861 1.00 87.50 399 ARG A N 1
ATOM 3008 C CA . ARG A 1 399 ? 4.363 -9.708 12.518 1.00 87.50 399 ARG A CA 1
ATOM 3009 C C . ARG A 1 399 ? 5.599 -9.755 11.616 1.00 87.50 399 ARG A C 1
ATOM 3011 O O . ARG A 1 399 ? 5.653 -9.069 10.603 1.00 87.50 399 ARG A O 1
ATOM 3018 N N . GLY A 1 400 ? 6.577 -10.577 11.987 1.00 80.81 400 GLY A N 1
ATOM 3019 C CA . GLY A 1 400 ? 7.829 -10.750 11.244 1.00 80.81 400 GLY A CA 1
ATOM 3020 C C . GLY A 1 400 ? 8.976 -9.841 11.694 1.00 80.81 400 GLY A C 1
ATOM 3021 O O . GLY A 1 400 ? 10.118 -10.272 11.613 1.00 80.81 400 GLY A O 1
ATOM 3022 N N . THR A 1 401 ? 8.703 -8.648 12.236 1.00 78.94 401 THR A N 1
ATOM 3023 C CA . THR A 1 401 ? 9.751 -7.724 12.726 1.00 78.94 401 THR A CA 1
ATOM 3024 C C . THR A 1 401 ? 9.853 -7.678 14.252 1.00 78.94 401 THR A C 1
ATOM 3026 O O . THR A 1 401 ? 10.816 -7.148 14.795 1.00 78.94 401 THR A O 1
ATOM 3029 N N . GLY A 1 402 ? 8.873 -8.239 14.966 1.00 87.44 402 GLY A N 1
ATOM 3030 C CA . GLY A 1 402 ? 8.871 -8.293 16.425 1.00 87.44 402 GLY A CA 1
ATOM 3031 C C . GLY A 1 402 ? 8.278 -7.037 17.063 1.00 87.44 402 GLY A C 1
ATOM 3032 O O . GLY A 1 402 ? 7.313 -6.459 16.557 1.00 87.44 402 GLY A O 1
ATOM 3033 N N . ARG A 1 403 ? 8.806 -6.652 18.231 1.00 89.44 403 ARG A N 1
ATOM 3034 C CA . ARG A 1 403 ? 8.325 -5.480 18.977 1.00 89.44 403 ARG A CA 1
ATOM 3035 C C . ARG A 1 403 ? 8.841 -4.218 18.300 1.00 89.44 403 ARG A C 1
ATOM 3037 O O . ARG A 1 403 ? 10.045 -4.005 18.255 1.00 89.44 403 ARG A O 1
ATOM 3044 N N . TRP A 1 404 ? 7.921 -3.399 17.805 1.00 89.19 404 TRP A N 1
ATOM 3045 C CA . TRP A 1 404 ? 8.245 -2.084 17.263 1.00 89.19 404 TRP A CA 1
ATOM 3046 C C . TRP A 1 404 ? 8.510 -1.095 18.395 1.00 89.19 404 TRP A C 1
ATOM 3048 O O . TRP A 1 404 ? 9.501 -0.377 18.381 1.00 89.19 404 TRP A O 1
ATOM 3058 N N . TYR A 1 405 ? 7.652 -1.111 19.413 1.00 88.56 405 TYR A N 1
ATOM 3059 C CA . TYR A 1 405 ? 7.804 -0.235 20.560 1.00 88.56 405 TYR A CA 1
ATOM 3060 C C . TYR A 1 405 ? 7.395 -0.955 21.842 1.00 88.56 405 TYR A C 1
ATOM 3062 O O . TYR A 1 405 ? 6.343 -1.600 21.912 1.00 88.56 405 TYR A O 1
ATOM 3070 N N . GLN A 1 406 ? 8.222 -0.811 22.874 1.00 88.06 406 GLN A N 1
ATOM 3071 C CA . GLN A 1 406 ? 7.964 -1.316 24.213 1.00 88.06 406 GLN A CA 1
ATOM 3072 C C . GLN A 1 406 ? 8.238 -0.196 25.227 1.00 88.06 406 GLN A C 1
ATOM 3074 O O . GLN A 1 406 ? 9.393 0.198 25.377 1.00 88.06 406 GLN A O 1
ATOM 3079 N N . PRO A 1 407 ? 7.215 0.300 25.943 1.00 83.62 407 PRO A N 1
ATOM 3080 C CA . PRO A 1 407 ? 7.423 1.322 26.953 1.00 83.62 407 PRO A CA 1
ATOM 3081 C C . PRO A 1 407 ? 8.234 0.762 28.133 1.00 83.62 407 PRO A C 1
ATOM 3083 O O . PRO A 1 407 ? 8.148 -0.437 28.434 1.00 83.62 407 PRO A O 1
ATOM 3086 N N . PRO A 1 408 ? 8.957 1.623 28.873 1.00 81.88 408 PRO A N 1
ATOM 3087 C CA . PRO A 1 408 ? 9.693 1.218 30.074 1.00 81.88 408 PRO A CA 1
ATOM 3088 C C . PRO A 1 408 ? 8.769 0.659 31.166 1.00 81.88 408 PRO A C 1
ATOM 3090 O O . PRO A 1 408 ? 9.174 -0.182 31.966 1.00 81.88 408 PRO A O 1
ATOM 3093 N N . SER A 1 409 ? 7.503 1.086 31.180 1.00 86.38 409 SER A N 1
ATOM 3094 C CA . SER A 1 409 ? 6.454 0.502 32.011 1.00 86.38 409 SER A CA 1
ATOM 3095 C C . SER A 1 409 ? 5.181 0.288 31.184 1.00 86.38 409 SER A C 1
ATOM 3097 O O . SER A 1 409 ? 4.874 1.124 30.336 1.00 86.38 409 SER A O 1
ATOM 3099 N N . PRO A 1 410 ? 4.427 -0.810 31.390 1.00 89.88 410 PRO A N 1
ATOM 3100 C CA . PRO A 1 410 ? 3.199 -1.037 30.634 1.00 89.88 410 PRO A CA 1
ATOM 3101 C C . PRO A 1 410 ? 2.187 0.095 30.849 1.00 89.88 410 PRO A C 1
ATOM 3103 O O . PRO A 1 410 ? 1.917 0.470 31.994 1.00 89.88 410 PRO A O 1
ATOM 3106 N N . TRP A 1 411 ? 1.595 0.591 29.764 1.00 92.88 411 TRP A N 1
ATOM 3107 C CA . TRP A 1 411 ? 0.619 1.675 29.812 1.00 92.88 411 TRP A CA 1
ATOM 3108 C C . TRP A 1 411 ? -0.691 1.219 30.448 1.00 92.88 411 TRP A C 1
ATOM 3110 O O . TRP A 1 411 ? -1.139 0.095 30.219 1.00 92.88 411 TRP A O 1
ATOM 3120 N N . LYS A 1 412 ? -1.338 2.106 31.207 1.00 94.62 412 LYS A N 1
ATOM 3121 C CA . LYS A 1 412 ? -2.583 1.814 31.926 1.00 94.62 412 LYS A CA 1
ATOM 3122 C C . LYS A 1 412 ? -3.746 2.646 31.364 1.00 94.62 412 LYS A C 1
ATOM 3124 O O . LYS A 1 412 ? -4.011 3.729 31.887 1.00 94.62 412 LYS A O 1
ATOM 3129 N N . PRO A 1 413 ? -4.420 2.186 30.293 1.00 93.81 413 PRO A N 1
ATOM 3130 C CA . PRO A 1 413 ? -5.598 2.868 29.764 1.00 93.81 413 PRO A CA 1
ATOM 3131 C C . PRO A 1 413 ? -6.741 2.903 30.788 1.00 93.81 413 PRO A C 1
ATOM 3133 O O . PRO A 1 413 ? -6.842 2.051 31.675 1.00 93.81 413 PRO A O 1
ATOM 3136 N N . GLY A 1 414 ? -7.629 3.890 30.652 1.00 93.12 414 GLY A N 1
ATOM 3137 C CA . GLY A 1 414 ? -8.832 3.987 31.478 1.00 93.12 414 GLY A CA 1
ATOM 3138 C C . GLY A 1 414 ? -9.807 2.818 31.245 1.00 93.12 414 GLY A C 1
ATOM 3139 O O . GLY A 1 414 ? -9.791 2.196 30.179 1.00 93.12 414 GLY A O 1
ATOM 3140 N N . PRO A 1 415 ? -10.698 2.519 32.210 1.00 93.31 415 PRO A N 1
ATOM 3141 C CA . PRO A 1 415 ? -11.637 1.399 32.104 1.00 93.31 415 PRO A CA 1
ATOM 3142 C C . PRO A 1 415 ? -12.599 1.528 30.914 1.00 93.31 415 PRO A C 1
ATOM 3144 O O . PRO A 1 415 ? -12.946 0.515 30.311 1.00 93.31 415 PRO A O 1
ATOM 3147 N N . ALA A 1 416 ? -12.991 2.754 30.554 1.00 92.81 416 ALA A N 1
ATOM 3148 C CA . ALA A 1 416 ? -13.845 3.029 29.398 1.00 92.81 416 ALA A CA 1
ATOM 3149 C C . ALA A 1 416 ? -13.143 2.638 28.083 1.00 92.81 416 ALA A C 1
ATOM 3151 O O . ALA A 1 416 ? -13.631 1.779 27.347 1.00 92.81 416 ALA A O 1
ATOM 3152 N N . TRP A 1 417 ? -11.904 3.109 27.897 1.00 94.81 417 TRP A N 1
ATOM 3153 C CA . TRP A 1 417 ? -11.061 2.743 26.758 1.00 94.81 417 TRP A CA 1
ATOM 3154 C C . TRP A 1 417 ? -10.879 1.223 26.639 1.00 94.81 417 TRP A C 1
ATOM 3156 O O . TRP A 1 417 ? -11.043 0.665 25.558 1.00 94.81 417 TRP A O 1
ATOM 3166 N N . LEU A 1 418 ? -10.601 0.525 27.751 1.00 94.31 418 LEU A N 1
ATOM 3167 C CA . LEU A 1 418 ? -10.475 -0.940 27.766 1.00 94.31 418 LEU A CA 1
ATOM 3168 C C . LEU A 1 418 ? -11.777 -1.646 27.369 1.00 94.31 418 LEU A C 1
ATOM 3170 O O . LEU A 1 418 ? -11.741 -2.650 26.656 1.00 94.31 418 LEU A O 1
ATOM 3174 N N . ALA A 1 419 ? -12.925 -1.145 27.827 1.00 93.12 419 ALA A N 1
ATOM 3175 C CA . ALA A 1 419 ? -14.223 -1.689 27.448 1.00 93.12 419 ALA A CA 1
ATOM 3176 C C . ALA A 1 419 ? -14.487 -1.502 25.946 1.00 93.12 419 ALA A C 1
ATOM 3178 O O . ALA A 1 419 ? -14.908 -2.451 25.284 1.00 93.12 419 ALA A O 1
ATOM 3179 N N . ALA A 1 420 ? -14.182 -0.325 25.391 1.00 94.56 420 ALA A N 1
ATOM 3180 C CA . ALA A 1 420 ? -14.269 -0.065 23.956 1.00 94.56 420 ALA A CA 1
ATOM 3181 C C . ALA A 1 420 ? -13.326 -0.970 23.152 1.00 94.56 420 ALA A C 1
ATOM 3183 O O . ALA A 1 420 ? -13.759 -1.636 22.215 1.00 94.56 420 ALA A O 1
ATOM 3184 N N . ALA A 1 421 ? -12.068 -1.079 23.570 1.00 94.81 421 ALA A N 1
ATOM 3185 C CA . ALA A 1 421 ? -11.056 -1.923 22.942 1.00 94.81 421 ALA A CA 1
ATOM 3186 C C . ALA A 1 421 ? -11.510 -3.385 22.842 1.00 94.81 421 ALA A C 1
ATOM 3188 O O . ALA A 1 421 ? -11.407 -4.001 21.783 1.00 94.81 421 ALA A O 1
ATOM 3189 N N . ARG A 1 422 ? -12.082 -3.930 23.924 1.00 93.56 422 ARG A N 1
ATOM 3190 C CA . ARG A 1 422 ? -12.638 -5.293 23.942 1.00 93.56 422 ARG A CA 1
ATOM 3191 C C . ARG A 1 422 ? -13.869 -5.432 23.056 1.00 93.56 422 ARG A C 1
ATOM 3193 O O . ARG A 1 422 ? -13.982 -6.419 22.341 1.00 93.56 422 ARG A O 1
ATOM 3200 N N . ARG A 1 423 ? -14.770 -4.446 23.083 1.00 95.19 423 ARG A N 1
ATOM 3201 C CA . ARG A 1 423 ? -15.983 -4.424 22.250 1.00 95.19 423 ARG A CA 1
ATOM 3202 C C . ARG A 1 423 ? -15.643 -4.464 20.759 1.00 95.19 423 ARG A C 1
ATOM 3204 O O . ARG A 1 423 ? -16.319 -5.151 20.005 1.00 95.19 423 ARG A O 1
ATOM 3211 N N . HIS A 1 424 ? -14.605 -3.736 20.350 1.00 95.25 424 HIS A N 1
ATOM 3212 C CA . HIS A 1 424 ? -14.177 -3.635 18.954 1.00 95.25 424 HIS A CA 1
ATOM 3213 C C . HIS A 1 424 ? -13.116 -4.670 18.547 1.00 95.25 424 HIS A C 1
ATOM 3215 O O . HIS A 1 424 ? -12.806 -4.772 17.360 1.00 95.25 424 HIS A O 1
ATOM 3221 N N . GLY A 1 425 ? -12.499 -5.377 19.501 1.00 96.00 425 GLY A N 1
ATOM 3222 C CA . GLY A 1 425 ? -11.341 -6.251 19.259 1.00 96.00 425 GLY A CA 1
ATOM 3223 C C . GLY A 1 425 ? -10.119 -5.529 18.666 1.00 96.00 425 GLY A C 1
ATOM 3224 O O . GLY A 1 425 ? -9.195 -6.164 18.161 1.00 96.00 425 GLY A O 1
ATOM 3225 N N . SER A 1 426 ? -10.125 -4.196 18.664 1.00 97.19 426 SER A N 1
ATOM 3226 C CA . SER A 1 426 ? -9.169 -3.357 17.946 1.00 97.19 426 SER A CA 1
ATOM 3227 C C . SER A 1 426 ? -9.109 -1.949 18.538 1.00 97.19 426 SER A C 1
ATOM 3229 O O . SER A 1 426 ? -10.003 -1.535 19.280 1.00 97.19 426 SER A O 1
ATOM 3231 N N . ALA A 1 427 ? -8.054 -1.213 18.196 1.00 97.38 427 ALA A N 1
ATOM 3232 C CA . ALA A 1 427 ? -7.910 0.216 18.469 1.00 97.38 427 ALA A CA 1
ATOM 3233 C C . ALA A 1 427 ? -7.221 0.918 17.294 1.00 97.38 427 ALA A C 1
ATOM 3235 O O . ALA A 1 427 ? -6.505 0.289 16.514 1.00 97.38 427 ALA A O 1
ATOM 3236 N N . ILE A 1 428 ? -7.429 2.227 17.177 1.00 97.31 428 ILE A N 1
ATOM 3237 C CA . ILE A 1 428 ? -6.681 3.083 16.255 1.00 97.31 428 ILE A CA 1
ATOM 3238 C C . ILE A 1 428 ? -5.396 3.506 16.965 1.00 97.31 428 ILE A C 1
ATOM 3240 O O . ILE A 1 428 ? -5.448 4.218 17.966 1.00 97.31 428 ILE A O 1
ATOM 3244 N N . PHE A 1 429 ? -4.250 3.062 16.461 1.00 97.50 429 PHE A N 1
ATOM 3245 C CA . PHE A 1 429 ? -2.945 3.526 16.916 1.00 97.50 429 PHE A CA 1
ATOM 3246 C C . PHE A 1 429 ? -2.489 4.712 16.071 1.00 97.50 429 PHE A C 1
ATOM 3248 O O . PHE A 1 429 ? -2.551 4.635 14.845 1.00 97.50 429 PHE A O 1
ATOM 3255 N N . LEU A 1 430 ? -2.011 5.770 16.726 1.00 97.19 430 LEU A N 1
ATOM 3256 C CA . LEU A 1 430 ? -1.491 6.983 16.104 1.00 97.19 430 LEU A CA 1
ATOM 3257 C C . LEU A 1 430 ? -0.112 7.333 16.671 1.00 97.19 430 LEU A C 1
ATOM 3259 O O . LEU A 1 430 ? 0.114 7.220 17.877 1.00 97.19 430 LEU A O 1
ATOM 3263 N N . THR A 1 431 ? 0.778 7.846 15.828 1.00 96.38 431 THR A N 1
ATOM 3264 C CA . THR A 1 431 ? 2.074 8.382 16.248 1.00 96.38 431 THR A CA 1
ATOM 3265 C C . THR A 1 431 ? 2.513 9.564 15.387 1.00 96.38 431 THR A C 1
ATOM 3267 O O . THR A 1 431 ? 2.111 9.684 14.229 1.00 96.38 431 THR A O 1
ATOM 3270 N N . ALA A 1 432 ? 3.294 10.464 15.983 1.00 94.19 432 ALA A N 1
ATOM 3271 C CA . ALA A 1 432 ? 3.846 11.656 15.345 1.00 94.19 432 ALA A CA 1
ATOM 3272 C C . ALA A 1 432 ? 5.237 11.981 15.935 1.00 94.19 432 ALA A C 1
ATOM 3274 O O . ALA A 1 432 ? 5.554 11.508 17.034 1.00 94.19 432 ALA A O 1
ATOM 3275 N N . PRO A 1 433 ? 6.076 12.788 15.253 1.00 90.06 433 PRO A N 1
ATOM 3276 C CA . PRO A 1 433 ? 7.385 13.180 15.767 1.00 90.06 433 PRO A CA 1
ATOM 3277 C C . PRO A 1 433 ? 7.302 13.905 17.114 1.00 90.06 433 PRO A C 1
ATOM 3279 O O . PRO A 1 433 ? 6.348 14.643 17.383 1.00 90.06 433 PRO A O 1
ATOM 3282 N N . ALA A 1 434 ? 8.350 13.780 17.930 1.00 88.06 434 ALA A N 1
ATOM 3283 C CA . ALA A 1 434 ? 8.494 14.551 19.161 1.00 88.06 434 ALA A CA 1
ATOM 3284 C C . ALA A 1 434 ? 8.302 16.058 18.907 1.00 88.06 434 ALA A C 1
ATOM 3286 O O . ALA A 1 434 ? 8.906 16.628 17.996 1.00 88.06 434 ALA A O 1
ATOM 3287 N N . GLY A 1 435 ? 7.460 16.703 19.718 1.00 86.44 435 GLY A N 1
ATOM 3288 C CA . GLY A 1 435 ? 7.203 18.146 19.646 1.00 86.44 435 GLY A CA 1
ATOM 3289 C C . GLY A 1 435 ? 6.294 18.599 18.497 1.00 86.44 435 GLY A C 1
ATOM 3290 O O . GLY A 1 435 ? 6.024 19.791 18.394 1.00 86.44 435 GLY A O 1
ATOM 3291 N N . SER A 1 436 ? 5.798 17.685 17.655 1.00 88.75 436 SER A N 1
ATOM 3292 C CA . SER A 1 436 ? 4.885 18.033 16.553 1.00 88.75 436 SER A CA 1
ATOM 3293 C C . SER A 1 436 ? 3.454 18.317 17.020 1.00 88.75 436 SER A C 1
ATOM 3295 O O . SER A 1 436 ? 2.741 19.097 16.388 1.00 88.75 436 SER A O 1
ATOM 3297 N N . VAL A 1 437 ? 3.030 17.723 18.140 1.00 89.94 437 VAL A N 1
ATOM 3298 C CA . VAL A 1 437 ? 1.688 17.906 18.696 1.00 89.94 437 VAL A CA 1
ATOM 3299 C C . VAL A 1 437 ? 1.765 18.670 20.021 1.00 89.94 437 VAL A C 1
ATOM 3301 O O . VAL A 1 437 ? 2.534 18.286 20.905 1.00 89.94 437 VAL A O 1
ATOM 3304 N N . PRO A 1 438 ? 0.945 19.722 20.223 1.00 88.38 438 PRO A N 1
ATOM 3305 C CA . PRO A 1 438 ? 0.853 20.419 21.503 1.00 88.38 438 PRO A CA 1
ATOM 3306 C C . PRO A 1 438 ? 0.162 19.531 22.554 1.00 88.38 438 PRO A C 1
ATOM 3308 O O . PRO A 1 438 ? -1.062 19.555 22.720 1.00 88.38 438 PRO A O 1
ATOM 3311 N N . THR A 1 439 ? 0.960 18.741 23.274 1.00 86.25 439 THR A N 1
ATOM 3312 C CA . THR A 1 439 ? 0.529 17.686 24.211 1.00 86.25 439 THR A CA 1
ATOM 3313 C C . THR A 1 439 ? -0.402 18.182 25.318 1.00 86.25 439 THR A C 1
ATOM 3315 O O . THR A 1 439 ? -1.328 17.468 25.697 1.00 86.25 439 THR A O 1
ATOM 3318 N N . ALA A 1 440 ? -0.244 19.430 25.773 1.00 85.19 440 ALA A N 1
ATOM 3319 C CA . ALA A 1 440 ? -1.093 20.041 26.799 1.00 85.19 440 ALA A CA 1
ATOM 3320 C C . ALA A 1 440 ? -2.593 20.021 26.443 1.00 85.19 440 ALA A C 1
ATOM 3322 O O . ALA A 1 440 ? -3.434 19.818 27.317 1.00 85.19 440 ALA A O 1
ATOM 3323 N N . ARG A 1 441 ? -2.943 20.182 25.157 1.00 78.75 441 ARG A N 1
ATOM 3324 C CA . ARG A 1 441 ? -4.345 20.130 24.705 1.00 78.75 441 ARG A CA 1
ATOM 3325 C C . ARG A 1 441 ? -4.906 18.712 24.722 1.00 78.75 441 ARG A C 1
ATOM 3327 O O . ARG A 1 441 ? -6.052 18.522 25.108 1.00 78.75 441 ARG A O 1
ATOM 3334 N N . LEU A 1 442 ? -4.090 17.726 24.352 1.00 84.06 442 LEU A N 1
ATOM 3335 C CA . LEU A 1 442 ? -4.482 16.316 24.395 1.00 84.06 442 LEU A CA 1
ATOM 3336 C C . LEU A 1 442 ? -4.616 15.804 25.836 1.00 84.06 442 LEU A C 1
ATOM 3338 O O . LEU A 1 442 ? -5.531 15.042 26.139 1.00 84.06 442 LEU A O 1
ATOM 3342 N N . ALA A 1 443 ? -3.739 16.254 26.736 1.00 82.25 443 ALA A N 1
ATOM 3343 C CA . ALA A 1 443 ? -3.731 15.854 28.142 1.00 82.25 443 ALA A CA 1
ATOM 3344 C C . ALA A 1 443 ? -4.987 16.295 28.911 1.00 82.25 443 ALA A C 1
ATOM 3346 O O . ALA A 1 443 ? -5.370 15.641 29.878 1.00 82.25 443 ALA A O 1
ATOM 3347 N N . ALA A 1 444 ? -5.665 17.358 28.465 1.00 80.38 444 ALA A N 1
ATOM 3348 C CA . ALA A 1 444 ? -6.910 17.828 29.070 1.00 80.38 444 ALA A CA 1
ATOM 3349 C C . ALA A 1 444 ? -8.075 16.819 28.949 1.00 80.38 444 ALA A C 1
ATOM 3351 O O . ALA A 1 444 ? -9.133 17.044 29.533 1.00 80.38 444 ALA A O 1
ATOM 3352 N N . GLY A 1 445 ? -7.903 15.716 28.204 1.00 67.19 445 GLY A N 1
ATOM 3353 C CA . GLY A 1 445 ? -8.855 14.601 28.177 1.00 67.19 445 GLY A CA 1
ATOM 3354 C C . GLY A 1 445 ? -10.205 14.950 27.548 1.00 67.19 445 GLY A C 1
ATOM 3355 O O . GLY A 1 445 ? -11.173 14.220 27.728 1.00 67.19 445 GLY A O 1
ATOM 3356 N N . THR A 1 446 ? -10.278 16.050 26.798 1.00 71.81 446 THR A N 1
ATOM 3357 C CA . THR A 1 446 ? -11.511 16.561 26.178 1.00 71.81 446 THR A CA 1
ATOM 3358 C C . THR A 1 446 ? -12.014 15.694 25.023 1.00 71.81 446 THR A C 1
ATOM 3360 O O . THR A 1 446 ? -13.091 15.950 24.492 1.00 71.81 446 THR A O 1
ATOM 3363 N N . GLY A 1 447 ? -11.232 14.693 24.600 1.00 78.25 447 GLY A N 1
ATOM 3364 C CA . GLY A 1 447 ? -11.498 13.912 23.392 1.00 78.25 447 GLY A CA 1
ATOM 3365 C C . GLY A 1 447 ? -11.279 14.698 22.095 1.00 78.25 447 GLY A C 1
ATOM 3366 O O . GLY A 1 447 ? -11.573 14.178 21.023 1.00 78.25 447 GLY A O 1
ATOM 3367 N N . ASP A 1 448 ? -10.757 15.927 22.170 1.00 87.75 448 ASP A N 1
ATOM 3368 C CA . ASP A 1 448 ? -10.474 16.755 21.001 1.00 87.75 448 ASP A CA 1
ATOM 3369 C C . ASP A 1 448 ? -9.255 16.225 20.229 1.00 87.75 448 ASP A C 1
ATOM 3371 O O . ASP A 1 448 ? -8.112 16.325 20.677 1.00 87.75 448 ASP A O 1
ATOM 3375 N N . LEU A 1 449 ? -9.509 15.667 19.042 1.00 91.44 449 LEU A N 1
ATOM 3376 C CA . LEU A 1 449 ? -8.479 15.168 18.127 1.00 91.44 449 LEU A CA 1
ATOM 3377 C C . LEU A 1 449 ? -8.010 16.230 17.118 1.00 91.44 449 LEU A C 1
ATOM 3379 O O . LEU A 1 449 ? -7.195 15.921 16.247 1.00 91.44 449 LEU A O 1
ATOM 3383 N N . SER A 1 450 ? -8.477 17.481 17.217 1.00 91.62 450 SER A N 1
ATOM 3384 C CA . SER A 1 450 ? -8.092 18.558 16.298 1.00 91.62 450 SER A CA 1
ATOM 3385 C C . SER A 1 450 ? -6.577 18.815 16.214 1.00 91.62 450 SER A C 1
ATOM 3387 O O . SER A 1 450 ? -6.105 19.057 15.096 1.00 91.62 450 SER A O 1
ATOM 3389 N N . PRO A 1 451 ? -5.770 18.685 17.298 1.00 93.38 451 PRO A N 1
ATOM 3390 C CA . PRO A 1 451 ? -4.317 18.815 17.188 1.00 93.38 451 PRO A CA 1
ATOM 3391 C C . PRO A 1 451 ? -3.697 17.710 16.326 1.00 93.38 451 PRO A C 1
ATOM 3393 O O . PRO A 1 451 ? -2.809 17.983 15.524 1.00 93.38 451 PRO A O 1
ATOM 3396 N N . LEU A 1 452 ? -4.202 16.478 16.439 1.00 94.44 452 LEU A N 1
ATOM 3397 C CA . LEU A 1 452 ? -3.739 15.347 15.633 1.00 94.44 452 LEU A CA 1
ATOM 3398 C C . LEU A 1 452 ? -4.154 15.515 14.172 1.00 94.44 452 LEU A C 1
ATOM 3400 O O . LEU A 1 452 ? -3.341 15.318 13.277 1.00 94.44 452 LEU A O 1
ATOM 3404 N N . ALA A 1 453 ? -5.385 15.964 13.920 1.00 93.69 453 ALA A N 1
ATOM 3405 C CA . ALA A 1 453 ? -5.862 16.244 12.570 1.00 93.69 453 ALA A CA 1
ATOM 3406 C C . ALA A 1 453 ? -5.019 17.321 11.859 1.00 93.69 453 ALA A C 1
ATOM 3408 O O . ALA A 1 453 ? -4.789 17.230 10.656 1.00 93.69 453 ALA A O 1
ATOM 3409 N N . ALA A 1 454 ? -4.538 18.338 12.584 1.00 93.00 454 ALA A N 1
ATOM 3410 C CA . ALA A 1 454 ? -3.638 19.347 12.023 1.00 93.00 454 ALA A CA 1
ATOM 3411 C C . ALA A 1 454 ? -2.286 18.758 11.597 1.00 93.00 454 ALA A C 1
ATOM 3413 O O . ALA A 1 454 ? -1.811 19.063 10.506 1.00 93.00 454 ALA A O 1
ATOM 3414 N N . VAL A 1 455 ? -1.711 17.877 12.418 1.00 92.88 455 VAL A N 1
ATOM 3415 C CA . VAL A 1 455 ? -0.465 17.164 12.098 1.00 92.88 455 VAL A CA 1
ATOM 3416 C C . VAL A 1 455 ? -0.663 16.157 10.956 1.00 92.88 455 VAL A C 1
ATOM 3418 O O . VAL A 1 455 ? 0.216 16.012 10.108 1.00 92.88 455 VAL A O 1
ATOM 3421 N N . GLY A 1 456 ? -1.841 15.531 10.863 1.00 92.31 456 GLY A N 1
ATOM 3422 C CA . GLY A 1 456 ? -2.213 14.657 9.746 1.00 92.31 456 GLY A CA 1
ATOM 3423 C C . GLY A 1 456 ? -2.251 15.382 8.405 1.00 92.31 456 GLY A C 1
ATOM 3424 O O . GLY A 1 456 ? -1.645 14.913 7.447 1.00 92.31 456 GLY A O 1
ATOM 3425 N N . ARG A 1 457 ? -2.835 16.586 8.349 1.00 91.25 457 ARG A N 1
ATOM 3426 C CA . ARG A 1 457 ? -2.807 17.425 7.134 1.00 91.25 457 ARG A CA 1
ATOM 3427 C C . ARG A 1 457 ? -1.397 17.838 6.705 1.00 91.25 457 ARG A C 1
ATOM 3429 O O . ARG A 1 457 ? -1.187 18.119 5.532 1.00 91.25 457 ARG A O 1
ATOM 3436 N N . ALA A 1 458 ? -0.448 17.879 7.641 1.00 86.50 458 ALA A N 1
ATOM 3437 C CA . ALA A 1 458 ? 0.962 18.137 7.355 1.00 86.50 458 ALA A CA 1
ATOM 3438 C C . ALA A 1 458 ? 1.737 16.870 6.935 1.00 86.50 458 ALA A C 1
ATOM 3440 O O . ALA A 1 458 ? 2.942 16.941 6.719 1.00 86.50 458 ALA A O 1
ATOM 3441 N N . GLY A 1 459 ? 1.082 15.704 6.849 1.00 87.12 459 GLY A N 1
ATOM 3442 C CA . GLY A 1 459 ? 1.723 14.442 6.469 1.00 87.12 459 GLY A CA 1
ATOM 3443 C C . GLY A 1 459 ? 2.668 13.874 7.533 1.00 87.12 459 GLY A C 1
ATOM 3444 O O . GLY A 1 459 ? 3.561 13.092 7.200 1.00 87.12 459 GLY A O 1
ATOM 3445 N N . LEU A 1 460 ? 2.492 14.283 8.795 1.00 90.69 460 LEU A N 1
ATOM 3446 C CA . LEU A 1 460 ? 3.336 13.902 9.934 1.00 90.69 460 LEU A CA 1
ATOM 3447 C C . LEU A 1 460 ? 2.605 13.028 10.963 1.00 90.69 460 LEU A C 1
ATOM 3449 O O . LEU A 1 460 ? 3.187 12.672 11.984 1.00 90.69 460 LEU A O 1
ATOM 3453 N N . LEU A 1 461 ? 1.332 12.697 10.731 1.00 95.56 461 LEU A N 1
ATOM 3454 C CA . LEU A 1 461 ? 0.595 11.741 11.554 1.00 95.56 461 LEU A CA 1
ATOM 3455 C C . LEU A 1 461 ? 0.555 10.401 10.836 1.00 95.56 461 LEU A C 1
ATOM 3457 O O . LEU A 1 461 ? 0.164 10.327 9.674 1.00 95.56 461 LEU A O 1
ATOM 3461 N N . PHE A 1 462 ? 0.947 9.352 11.542 1.00 96.44 462 PHE A N 1
ATOM 3462 C CA . PHE A 1 462 ? 0.952 7.991 11.032 1.00 96.44 462 PHE A CA 1
ATOM 3463 C C . PHE A 1 462 ? 0.098 7.116 11.928 1.00 96.44 462 PHE A C 1
ATOM 3465 O O . PHE A 1 462 ? 0.074 7.295 13.148 1.00 96.44 462 PHE A O 1
ATOM 3472 N N . GLY A 1 463 ? -0.615 6.162 11.342 1.00 96.00 463 GLY A N 1
ATOM 3473 C CA . GLY A 1 463 ? -1.496 5.339 12.146 1.00 96.00 463 GLY A CA 1
ATOM 3474 C C . GLY A 1 463 ? -2.330 4.340 11.378 1.00 96.00 463 GLY A C 1
ATOM 3475 O O . GLY A 1 463 ? -2.451 4.378 10.161 1.00 96.00 463 GLY A O 1
ATOM 3476 N N . ALA A 1 464 ? -2.912 3.418 12.132 1.00 96.75 464 ALA A N 1
ATOM 3477 C CA . ALA A 1 464 ? -3.721 2.341 11.595 1.00 96.75 464 ALA A CA 1
ATOM 3478 C C . ALA A 1 464 ? -4.656 1.775 12.658 1.00 96.75 464 ALA A C 1
ATOM 3480 O O . ALA A 1 464 ? -4.418 1.892 13.863 1.00 96.75 464 ALA A O 1
ATOM 3481 N N . ARG A 1 465 ? -5.702 1.085 12.208 1.00 97.38 465 ARG A N 1
ATOM 3482 C CA . ARG A 1 465 ? -6.504 0.220 13.067 1.00 97.38 465 ARG A CA 1
ATOM 3483 C C . ARG A 1 465 ? -5.762 -1.100 13.274 1.00 97.38 465 ARG A C 1
ATOM 3485 O O . ARG A 1 465 ? -5.551 -1.861 12.330 1.00 97.38 465 ARG A O 1
ATOM 3492 N N . MET A 1 466 ? -5.401 -1.376 14.520 1.00 97.56 466 MET A N 1
ATOM 3493 C CA . MET A 1 466 ? -4.631 -2.546 14.931 1.00 97.56 466 MET A CA 1
ATOM 3494 C C . MET A 1 466 ? -5.487 -3.498 15.758 1.00 97.56 466 MET A C 1
ATOM 3496 O O . MET A 1 466 ? -6.364 -3.073 16.515 1.00 97.56 466 MET A O 1
ATOM 3500 N N . THR A 1 467 ? -5.207 -4.794 15.638 1.00 97.00 467 THR A N 1
ATOM 3501 C CA . THR A 1 467 ? -5.858 -5.810 16.477 1.00 97.00 467 THR A CA 1
ATOM 3502 C C . THR A 1 467 ? -5.266 -5.767 17.880 1.00 97.00 467 THR A C 1
ATOM 3504 O O . THR A 1 467 ? -4.050 -5.628 18.042 1.00 97.00 467 THR A O 1
ATOM 3507 N N . ILE A 1 468 ? -6.113 -5.905 18.896 1.00 95.62 468 ILE A N 1
ATOM 3508 C CA . ILE A 1 468 ? -5.658 -6.029 20.282 1.00 95.62 468 ILE A CA 1
ATOM 3509 C C . ILE A 1 468 ? -5.537 -7.511 20.625 1.00 95.62 468 ILE A C 1
ATOM 3511 O O . ILE A 1 468 ? -6.470 -8.281 20.409 1.00 95.62 468 ILE A O 1
ATOM 3515 N N . THR A 1 469 ? -4.384 -7.913 21.156 1.00 93.12 469 THR A N 1
ATOM 3516 C CA . THR A 1 469 ? -4.087 -9.317 21.471 1.00 93.12 469 THR A C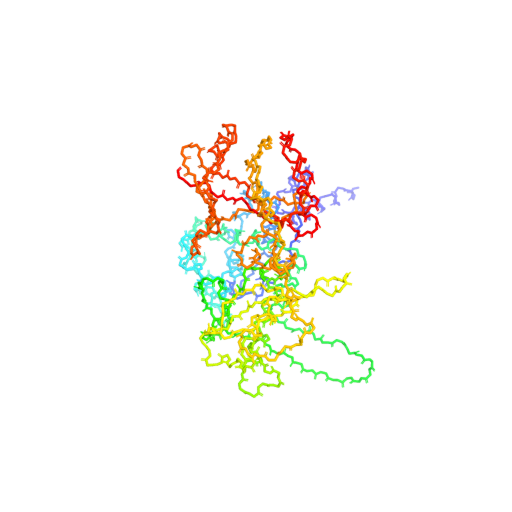A 1
ATOM 3517 C C . THR A 1 469 ? -3.663 -9.475 22.928 1.00 93.12 469 THR A C 1
ATOM 3519 O O . THR A 1 469 ? -2.698 -8.827 23.340 1.00 93.12 469 THR A O 1
ATOM 3522 N N . GLY A 1 470 ? -4.305 -10.380 23.674 1.00 84.19 470 GLY A N 1
ATOM 3523 C CA . GLY A 1 470 ? -3.844 -10.861 24.987 1.00 84.19 470 GLY A CA 1
ATOM 3524 C C . GLY A 1 470 ? -4.895 -10.915 26.084 1.00 84.19 470 GLY A C 1
ATOM 3525 O O . GLY A 1 470 ? -6.049 -10.506 25.830 1.00 84.19 470 GLY A O 1
#

Secondary structure (DSSP, 8-state):
-HHHHHHHHHHHHHHHHH---HHHHHHT-----PPP--GGGGGSGGGTTSPP-HHHHHHHHHHHHTT-HHHHHHHHHHHHH-HHHHHHHHHHHHTSGGGGGGGG-TTS-HHHHHHHHHHHHHHHHS--HHHHHHHHTS-HHHHHHHHHHHHHHHHHT---HHHHHHHHTTT----PPPSSS----------------SSS--B--SSS---BB-B-HHHHHHS-HHHHHHHHHHHHHHSSTT-SS--B-TTT--B--TTT-SBEEEEEEEE--TTSPPEEEEEEEETTT----EEEHHHHHHHHHHTT----TTTSPP-----SS-----EEEEE--TTS--EEEEE-SSPPTTHHHHHHHHHHHHTPPB--TTT-PPPEEEEEEEEE-SS-EEEEEETTTEEEE--SS-B---HHHHHHHHHHTEEEEEE--TTSS-HHHHHT-S---HHHHHHHHTT--EEEEEEEE-